Protein AF-A0AAE0T7H3-F1 (afdb_monomer_lite)

InterPro domains:
  IPR001387 Cro/C1-type, helix-turn-helix domain [PF01381] (12-66)
  IPR001387 Cro/C1-type, helix-turn-helix domain [PS50943] (12-66)
  IPR001387 Cro/C1-type, helix-turn-helix domain [SM00530] (11-66)
  IPR001387 Cro/C1-type, helix-turn-helix domain [cd00093] (9-66)
  IPR002052 DNA methylase, N-6 adenine-specific, conserved site [PS00092] (314-320)
  IPR002052 DNA methylase, N-6 adenine-specific, conserved site [PS00092] (521-527)
  IPR010982 Lambda r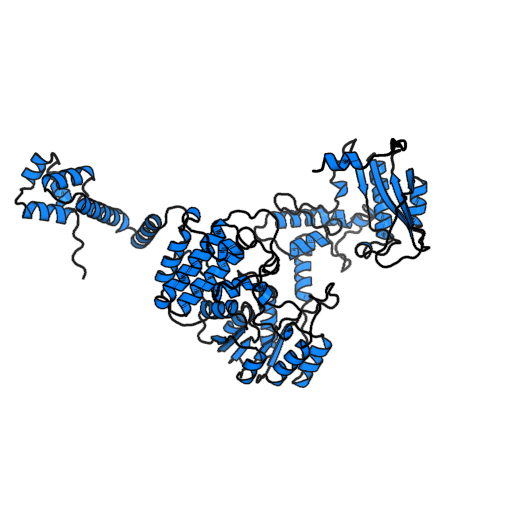epressor-like, DNA-binding domain superfamily [G3DSA:1.10.260.40] (6-82)
  IPR010982 Lambda repressor-like, DNA-binding domain superfamily [SSF47413] (4-67)
  IPR012327 D12 class N6 adenine-specific DNA methyltransferase [PF02086] (119-361)
  IPR012327 D12 class N6 adenine-specific DNA methyltransferase [PF02086] (515-571)
  IPR012327 D12 class N6 adenine-specific DNA methyltransferase [PR00505] (119-135)
  IPR012327 D12 class N6 adenine-specific DNA methyltransferase [PR00505] (144-158)
  IPR012327 D12 class N6 adenine-specific DNA methyltransferase [PR00505] (311-323)
  IPR012327 D12 class N6 adenine-specific DNA methyltransferase [PTHR30481] (514-612)
  IPR023095 Adenine-specific methyltransferase, domain 2 [G3DSA:1.10.1020.10] (429-505)
  IPR029063 S-adenosyl-L-methionine-dependent methyltransferase superfamily [G3DSA:3.40.50.150] (116-270)
  IPR029063 S-adenosyl-L-methionine-dependent methyltransferase superfamily [G3DSA:3.40.50.150] (271-404)
  IPR029063 S-adenosyl-L-methionine-dependent methyltransferase superfamily [G3DSA:3.40.50.150] (506-610)
  IPR029063 S-adenosyl-L-methionine-dependent methyltransferase superfamily [SSF53335] (118-394)
  IPR029063 S-adenosyl-L-methionine-dependent methyltransferase superfamily [SSF53335] (439-610)

Structure (mmCIF, N/CA/C/O backbone):
data_AF-A0AAE0T7H3-F1
#
_entry.id   AF-A0AAE0T7H3-F1
#
loop_
_atom_site.group_PDB
_atom_site.id
_atom_site.type_symbol
_atom_site.label_atom_id
_atom_site.label_alt_id
_atom_site.label_comp_id
_atom_site.label_asym_id
_atom_site.label_entity_id
_atom_site.label_seq_id
_atom_site.pdbx_PDB_ins_code
_atom_site.Cartn_x
_atom_site.Cartn_y
_atom_site.Cartn_z
_atom_site.occupancy
_atom_site.B_iso_or_equiv
_atom_site.auth_seq_id
_atom_site.auth_comp_id
_atom_site.auth_asym_id
_atom_site.auth_atom_id
_atom_site.pdbx_PDB_model_num
ATOM 1 N N . MET A 1 1 ? 9.562 -33.365 -31.651 1.00 30.98 1 MET A N 1
ATOM 2 C CA . MET A 1 1 ? 10.437 -33.402 -32.836 1.00 30.98 1 MET A CA 1
ATOM 3 C C . MET A 1 1 ? 11.765 -32.795 -32.429 1.00 30.98 1 MET A C 1
ATOM 5 O O . MET A 1 1 ? 11.899 -31.583 -32.436 1.00 30.98 1 MET A O 1
ATOM 9 N N . LEU A 1 2 ? 12.673 -33.635 -31.934 1.00 33.69 2 LEU A N 1
ATOM 10 C CA . LEU A 1 2 ? 14.094 -33.318 -31.806 1.00 33.69 2 LEU A CA 1
ATOM 11 C C . LEU A 1 2 ? 14.717 -33.828 -33.103 1.00 33.69 2 LEU A C 1
ATOM 13 O O . LEU A 1 2 ? 15.241 -34.939 -33.139 1.00 33.69 2 LEU A O 1
ATOM 17 N N . ASP A 1 3 ? 14.547 -33.071 -34.184 1.00 32.81 3 ASP A N 1
ATOM 18 C CA . ASP A 1 3 ? 15.438 -33.259 -35.322 1.00 32.81 3 ASP A CA 1
ATOM 19 C C . ASP A 1 3 ? 16.820 -32.846 -34.814 1.00 32.81 3 ASP A C 1
ATOM 21 O O . ASP A 1 3 ? 16.969 -31.793 -34.192 1.00 32.81 3 ASP A O 1
ATOM 25 N N . THR A 1 4 ? 17.782 -33.753 -34.954 1.00 41.72 4 THR A N 1
ATOM 26 C CA . THR A 1 4 ? 19.204 -33.582 -34.633 1.00 41.72 4 THR A CA 1
ATOM 27 C C . THR A 1 4 ? 19.634 -32.123 -34.776 1.00 41.72 4 THR A C 1
ATOM 29 O O . THR A 1 4 ? 19.453 -31.558 -35.848 1.00 41.72 4 THR A O 1
ATOM 32 N N . LEU A 1 5 ? 20.174 -31.505 -33.719 1.00 56.62 5 LEU A N 1
ATOM 33 C CA . LEU A 1 5 ? 20.752 -30.158 -33.787 1.00 56.62 5 LEU A CA 1
ATOM 34 C C . LEU A 1 5 ? 21.932 -30.193 -34.772 1.00 56.62 5 LEU A C 1
ATOM 36 O O . LEU A 1 5 ? 23.046 -30.545 -34.396 1.00 56.62 5 LEU A O 1
ATOM 40 N N . ILE A 1 6 ? 21.656 -29.920 -36.050 1.00 74.56 6 ILE A N 1
ATOM 41 C CA . ILE A 1 6 ? 22.644 -29.883 -37.130 1.00 74.56 6 ILE A CA 1
ATOM 42 C C . ILE A 1 6 ? 23.594 -28.725 -36.822 1.00 74.56 6 ILE A C 1
ATOM 44 O O . ILE A 1 6 ? 23.165 -27.569 -36.802 1.00 74.56 6 ILE A O 1
ATOM 48 N N . SER A 1 7 ? 24.873 -29.025 -36.585 1.00 87.06 7 SER A N 1
ATOM 49 C CA . SER A 1 7 ? 25.883 -27.983 -36.387 1.00 87.06 7 SER A CA 1
ATOM 50 C C . SER A 1 7 ? 26.146 -27.230 -37.695 1.00 87.06 7 SER A C 1
ATOM 52 O O . SER A 1 7 ? 25.883 -27.722 -38.799 1.00 87.06 7 SER A O 1
ATOM 54 N N . ILE A 1 8 ? 26.746 -26.045 -37.616 1.00 91.75 8 ILE A N 1
ATOM 55 C CA . ILE A 1 8 ? 27.266 -25.349 -38.795 1.00 91.75 8 ILE A CA 1
ATOM 56 C C . ILE A 1 8 ? 28.284 -26.217 -39.545 1.00 91.75 8 ILE A C 1
ATOM 58 O O . ILE A 1 8 ? 28.373 -26.139 -40.767 1.00 91.75 8 ILE A O 1
ATOM 62 N N . GLY A 1 9 ? 29.034 -27.065 -38.832 1.00 91.75 9 GLY A N 1
ATOM 63 C CA . GLY A 1 9 ? 29.958 -28.027 -39.428 1.00 91.75 9 GLY A CA 1
ATOM 64 C C . GLY A 1 9 ? 29.235 -29.041 -40.311 1.00 91.75 9 GLY A C 1
ATOM 65 O O . GLY A 1 9 ? 29.606 -29.211 -41.473 1.00 91.75 9 GLY A O 1
ATOM 66 N N . ASP A 1 10 ? 28.166 -29.641 -39.786 1.00 90.88 10 ASP A N 1
ATOM 67 C CA . ASP A 1 10 ? 27.322 -30.592 -40.516 1.00 90.88 10 ASP A CA 1
ATOM 68 C C . ASP A 1 10 ? 26.640 -29.922 -41.713 1.00 90.88 10 ASP A C 1
ATOM 70 O O . ASP A 1 10 ? 26.666 -30.459 -42.819 1.00 90.88 10 ASP A O 1
ATOM 74 N N . THR A 1 11 ? 26.132 -28.700 -41.531 1.00 90.31 11 THR A N 1
ATOM 75 C CA . THR A 1 11 ? 25.505 -27.922 -42.610 1.00 90.31 11 THR A CA 1
ATOM 76 C C . THR A 1 11 ? 26.505 -27.599 -43.722 1.00 90.31 11 THR A C 1
ATOM 78 O O . THR A 1 11 ? 26.206 -27.757 -44.904 1.00 90.31 11 THR A O 1
ATOM 81 N N . LEU A 1 12 ? 27.721 -27.162 -43.378 1.00 93.56 12 LEU A N 1
ATOM 82 C CA . LEU A 1 12 ? 28.765 -26.868 -44.364 1.00 93.56 12 LEU A CA 1
ATOM 83 C C . LEU A 1 12 ? 29.204 -28.129 -45.115 1.00 93.56 12 LEU A C 1
ATOM 85 O O . LEU A 1 12 ? 29.411 -28.069 -46.329 1.00 93.56 12 LEU A O 1
ATOM 89 N N . LYS A 1 13 ? 29.300 -29.262 -44.412 1.00 93.56 13 LYS A N 1
ATOM 90 C CA . LYS A 1 13 ? 29.606 -30.566 -45.002 1.00 93.56 13 LYS A CA 1
ATOM 91 C C . LYS A 1 13 ? 28.516 -31.006 -45.980 1.00 93.56 13 LYS A C 1
ATOM 93 O O . LYS A 1 13 ? 28.828 -31.383 -47.107 1.00 93.56 13 LYS A O 1
ATOM 98 N N . GLU A 1 14 ? 27.251 -30.896 -45.583 1.00 91.94 14 GLU A N 1
ATOM 99 C CA . GLU A 1 14 ? 26.100 -31.237 -46.420 1.00 91.94 14 GLU A CA 1
ATOM 100 C C . GLU A 1 14 ? 26.026 -30.347 -47.667 1.00 91.94 14 GLU A C 1
ATOM 102 O O . GLU A 1 14 ? 25.874 -30.851 -48.782 1.00 91.94 14 GLU A O 1
ATOM 107 N N . ILE A 1 15 ? 26.213 -29.029 -47.518 1.00 92.00 15 ILE A N 1
ATOM 108 C CA . ILE A 1 15 ? 26.261 -28.084 -48.643 1.00 92.00 15 ILE A CA 1
ATOM 109 C C . ILE A 1 15 ? 27.385 -28.462 -49.612 1.00 92.00 15 ILE A C 1
ATOM 111 O O . ILE A 1 15 ? 27.178 -28.454 -50.830 1.00 92.00 15 ILE A O 1
ATOM 115 N N . ARG A 1 16 ? 28.572 -28.788 -49.085 1.00 94.75 16 ARG A N 1
ATOM 116 C CA . ARG A 1 16 ? 29.736 -29.178 -49.883 1.00 94.75 16 ARG A CA 1
ATOM 117 C C . ARG A 1 16 ? 29.452 -30.437 -50.699 1.00 94.75 16 ARG A C 1
ATOM 119 O O . ARG A 1 16 ? 29.693 -30.443 -51.906 1.00 94.75 16 ARG A O 1
ATOM 126 N N . GLU A 1 17 ? 28.942 -31.477 -50.047 1.00 92.50 17 GLU A N 1
ATOM 127 C CA . GLU A 1 17 ? 28.657 -32.780 -50.660 1.00 92.50 17 GLU A CA 1
ATOM 128 C C . GLU A 1 17 ? 27.523 -32.681 -51.682 1.00 92.50 17 GLU A C 1
ATOM 130 O O . GLU A 1 17 ? 27.662 -33.171 -52.801 1.00 92.50 17 GLU A O 1
ATOM 135 N N . THR A 1 18 ? 26.464 -31.935 -51.364 1.00 90.81 18 THR A N 1
ATOM 136 C CA . THR A 1 18 ? 25.336 -31.682 -52.276 1.00 90.81 18 THR A CA 1
ATOM 137 C C . THR A 1 18 ? 25.766 -30.913 -53.524 1.00 90.81 18 THR A C 1
ATOM 139 O O . THR A 1 18 ? 25.253 -31.147 -54.617 1.00 90.81 18 THR A O 1
ATOM 142 N N . LYS A 1 19 ? 26.731 -29.996 -53.393 1.00 90.88 19 LYS A N 1
ATOM 143 C CA . LYS A 1 19 ? 27.290 -29.239 -54.524 1.00 90.88 19 LYS A CA 1
ATOM 144 C C . LYS A 1 19 ? 28.414 -29.979 -55.255 1.00 90.88 19 LYS A C 1
ATOM 146 O O . LYS A 1 19 ? 28.952 -29.433 -56.215 1.00 90.88 19 LYS A O 1
ATOM 151 N N . GLY A 1 20 ? 28.746 -31.201 -54.833 1.00 91.00 20 GLY A N 1
ATOM 152 C CA . GLY A 1 20 ? 29.733 -32.059 -55.487 1.00 91.00 20 GLY A CA 1
ATOM 153 C C . GLY A 1 20 ? 31.183 -31.612 -55.306 1.00 91.00 20 GLY A C 1
ATOM 154 O O . GLY A 1 20 ? 32.036 -32.011 -56.092 1.00 91.00 20 GLY A O 1
ATOM 155 N N . PHE A 1 21 ? 31.481 -30.784 -54.301 1.00 94.25 21 PHE A N 1
ATOM 156 C CA . PHE A 1 21 ? 32.835 -30.287 -54.074 1.00 94.25 21 PHE A CA 1
ATOM 157 C C . PHE A 1 21 ? 33.656 -31.234 -53.192 1.00 94.25 21 PHE A C 1
ATOM 159 O O . PHE A 1 21 ? 33.211 -31.700 -52.134 1.00 94.25 21 PHE A O 1
ATOM 166 N N . HIS A 1 22 ? 34.916 -31.452 -53.568 1.00 93.25 22 HIS A N 1
ATOM 167 C CA . HIS A 1 22 ? 35.881 -32.096 -52.680 1.00 93.25 22 HIS A CA 1
ATOM 168 C C . HIS A 1 22 ? 36.400 -31.101 -51.632 1.00 93.25 22 HIS A C 1
ATOM 170 O O . HIS A 1 22 ? 36.591 -29.919 -51.911 1.00 93.25 22 HIS A O 1
ATOM 176 N N . LEU A 1 23 ? 36.685 -31.576 -50.415 1.00 92.31 23 LEU A N 1
ATOM 177 C CA . LEU A 1 23 ? 37.174 -30.718 -49.325 1.00 92.31 23 LEU A CA 1
ATOM 178 C C . LEU A 1 23 ? 38.492 -30.004 -49.682 1.00 92.31 23 LEU A C 1
ATOM 180 O O . LEU A 1 23 ? 38.706 -28.855 -49.300 1.00 92.31 23 LEU A O 1
ATOM 184 N N . GLN A 1 24 ? 39.356 -30.666 -50.456 1.00 92.56 24 GLN A N 1
ATOM 185 C CA . GLN A 1 24 ? 40.605 -30.087 -50.954 1.00 92.56 24 GLN A CA 1
ATOM 186 C C . GLN A 1 24 ? 40.372 -28.979 -51.989 1.00 92.56 24 GLN A C 1
ATOM 188 O O . GLN A 1 24 ? 41.006 -27.931 -51.911 1.00 92.56 24 GLN A O 1
ATOM 193 N N . GLU A 1 25 ? 39.394 -29.156 -52.877 1.00 90.94 25 GLU A N 1
ATOM 194 C CA . GLU A 1 25 ? 39.000 -28.131 -53.848 1.00 90.94 25 GLU A CA 1
ATOM 195 C C . GLU A 1 25 ? 38.468 -26.872 -53.147 1.00 90.94 25 GLU A C 1
ATOM 197 O O . GLU A 1 25 ? 38.788 -25.746 -53.532 1.00 90.94 25 GLU A O 1
ATOM 202 N N . VAL A 1 26 ? 37.692 -27.055 -52.075 1.00 93.38 26 VAL A N 1
ATOM 203 C CA . VAL A 1 26 ? 37.193 -25.942 -51.258 1.00 93.38 26 VAL A CA 1
ATOM 204 C C . VAL A 1 26 ? 38.357 -25.223 -50.581 1.00 93.38 26 VAL A C 1
ATOM 206 O O . VAL A 1 26 ? 38.387 -23.996 -50.591 1.00 93.38 26 VAL A O 1
ATOM 209 N N . ALA A 1 27 ? 39.330 -25.953 -50.025 1.00 93.88 27 ALA A N 1
ATOM 210 C CA . ALA A 1 27 ? 40.503 -25.369 -49.372 1.00 93.88 27 ALA A CA 1
ATOM 211 C C . ALA A 1 27 ? 41.328 -24.486 -50.322 1.00 93.88 27 ALA A C 1
ATOM 213 O O . ALA A 1 27 ? 41.706 -23.367 -49.968 1.00 93.88 27 ALA A O 1
ATOM 214 N N . GLU A 1 28 ? 41.562 -24.966 -51.544 1.00 91.31 28 GLU A N 1
ATOM 215 C CA . GLU A 1 28 ? 42.320 -24.250 -52.573 1.00 91.31 28 GLU A CA 1
ATOM 216 C C . GLU A 1 28 ? 41.585 -22.988 -53.041 1.00 91.31 28 GLU A C 1
ATOM 218 O O . GLU A 1 28 ? 42.177 -21.910 -53.099 1.00 91.31 28 GLU A O 1
ATOM 223 N N . LYS A 1 29 ? 40.278 -23.093 -53.315 1.00 91.56 29 LYS A N 1
ATOM 224 C CA . LYS A 1 29 ? 39.481 -21.979 -53.856 1.00 91.56 29 LYS A CA 1
ATOM 225 C C . LYS A 1 29 ? 39.090 -20.933 -52.813 1.00 91.56 29 LYS A C 1
ATOM 227 O O . LYS A 1 29 ? 38.907 -19.771 -53.163 1.00 91.56 29 LYS A O 1
ATOM 232 N N . THR A 1 30 ? 38.953 -21.320 -51.545 1.00 91.75 30 THR A N 1
ATOM 233 C CA . THR A 1 30 ? 38.596 -20.397 -50.452 1.00 91.75 30 THR A CA 1
ATOM 234 C C . THR A 1 30 ? 39.808 -19.844 -49.713 1.00 91.75 30 THR A C 1
ATOM 236 O O . THR A 1 30 ? 39.654 -18.951 -48.884 1.00 91.75 30 THR A O 1
ATOM 239 N N . THR A 1 31 ? 41.015 -20.354 -49.988 1.00 89.62 31 THR A N 1
ATOM 240 C CA . THR A 1 31 ? 42.256 -20.074 -49.238 1.00 89.62 31 THR A CA 1
ATOM 241 C C . THR A 1 31 ? 42.187 -20.438 -47.746 1.00 89.62 31 THR A C 1
ATOM 243 O O . THR A 1 31 ? 43.070 -20.086 -46.963 1.00 89.62 31 THR A O 1
ATOM 246 N N . ILE A 1 32 ? 41.156 -21.182 -47.327 1.00 91.94 32 ILE A N 1
ATOM 247 C CA . ILE A 1 32 ? 41.032 -21.702 -45.966 1.00 91.94 32 ILE A CA 1
ATOM 248 C C . ILE A 1 32 ? 41.832 -23.001 -45.881 1.00 91.94 32 ILE A C 1
ATOM 250 O O . ILE A 1 32 ? 41.636 -23.925 -46.663 1.00 91.94 32 ILE A O 1
ATOM 254 N N . ASN A 1 33 ? 42.723 -23.099 -44.893 1.00 93.56 33 ASN A N 1
ATOM 255 C CA . ASN A 1 33 ? 43.542 -24.291 -44.688 1.00 93.56 33 ASN A CA 1
ATOM 256 C C . ASN A 1 33 ? 42.688 -25.577 -44.593 1.00 93.56 33 ASN A C 1
ATOM 258 O O . ASN A 1 33 ? 41.736 -25.634 -43.811 1.00 93.56 33 ASN A O 1
ATOM 262 N N . TYR A 1 34 ? 43.084 -26.625 -45.326 1.00 93.25 34 TYR A N 1
ATOM 263 C CA . TYR A 1 34 ? 42.387 -27.918 -45.383 1.00 93.25 34 TYR A CA 1
ATOM 264 C C . TYR A 1 34 ? 42.112 -28.522 -43.999 1.00 93.25 34 TYR A C 1
ATOM 266 O O . TYR A 1 34 ? 40.987 -28.914 -43.693 1.00 93.25 34 TYR A O 1
ATOM 274 N N . THR A 1 35 ? 43.117 -28.539 -43.119 1.00 93.00 35 THR A N 1
ATOM 275 C CA . THR A 1 35 ? 42.978 -29.052 -41.749 1.00 93.00 35 THR A CA 1
ATOM 276 C C . THR A 1 35 ? 41.967 -28.231 -40.952 1.00 93.00 35 THR A C 1
ATOM 278 O O . THR A 1 35 ? 41.244 -28.779 -40.122 1.00 93.00 35 THR A O 1
ATOM 281 N N . SER A 1 36 ? 41.883 -26.922 -41.207 1.00 91.31 36 SER A N 1
ATOM 282 C CA . SER A 1 36 ? 40.860 -26.070 -40.600 1.00 91.31 36 SER A CA 1
ATOM 283 C C . SER A 1 36 ? 39.464 -26.428 -41.104 1.00 91.31 36 SER A C 1
ATOM 285 O O . SER A 1 36 ? 38.580 -26.585 -40.271 1.00 91.31 36 SER A O 1
ATOM 287 N N . LEU A 1 37 ? 39.267 -26.594 -42.418 1.00 93.50 37 LEU A N 1
ATOM 288 C CA . LEU A 1 37 ? 37.970 -26.982 -42.995 1.00 93.50 37 LEU A CA 1
ATOM 289 C C . LEU A 1 37 ? 37.509 -28.352 -42.495 1.00 93.50 37 LEU A C 1
ATOM 291 O O . LEU A 1 37 ? 36.371 -28.496 -42.069 1.00 93.50 37 LEU A O 1
ATOM 295 N N . SER A 1 38 ? 38.415 -29.329 -42.441 1.00 94.44 38 SER A N 1
ATOM 296 C CA . SER A 1 38 ? 38.122 -30.655 -41.888 1.00 94.44 38 SER A CA 1
ATOM 297 C C . SER A 1 38 ? 37.704 -30.586 -40.416 1.00 94.44 38 SER A C 1
ATOM 299 O O . SER A 1 38 ? 36.722 -31.207 -40.015 1.00 94.44 38 SER A O 1
ATOM 301 N N . ARG A 1 39 ? 38.411 -29.806 -39.588 1.00 93.31 39 ARG A N 1
ATOM 302 C CA . ARG A 1 39 ? 38.034 -29.621 -38.176 1.00 93.31 39 ARG A CA 1
ATOM 303 C C . ARG A 1 39 ? 36.708 -28.875 -38.010 1.00 93.31 39 ARG A C 1
ATOM 305 O O . ARG A 1 39 ? 36.010 -29.153 -37.042 1.00 93.31 39 ARG A O 1
ATOM 312 N N . ILE A 1 40 ? 36.373 -27.976 -38.937 1.00 93.75 40 ILE A N 1
ATOM 313 C CA . ILE A 1 40 ? 35.076 -27.290 -38.980 1.00 93.75 40 ILE A CA 1
ATOM 314 C C . ILE A 1 40 ? 33.950 -28.275 -39.304 1.00 93.75 40 ILE A C 1
ATOM 316 O O . ILE A 1 40 ? 33.019 -28.399 -38.519 1.00 93.75 40 ILE A O 1
ATOM 320 N N . GLU A 1 41 ? 34.063 -29.037 -40.394 1.00 93.44 41 GLU A N 1
ATOM 321 C CA . GLU A 1 41 ? 33.027 -29.999 -40.810 1.00 93.44 41 GLU A CA 1
ATOM 322 C C . GLU A 1 41 ? 32.859 -31.184 -39.849 1.00 93.44 41 GLU A C 1
ATOM 324 O O . GLU A 1 41 ? 31.839 -31.859 -39.870 1.00 93.44 41 GLU A O 1
ATOM 329 N N . THR A 1 42 ? 33.858 -31.457 -39.006 1.00 89.56 42 THR A N 1
ATOM 330 C CA . THR A 1 42 ? 33.791 -32.502 -37.968 1.00 89.56 42 THR A CA 1
ATOM 331 C C . THR A 1 42 ? 33.349 -31.976 -36.600 1.00 89.56 42 THR A C 1
ATOM 333 O O . THR A 1 42 ? 33.426 -32.716 -35.621 1.00 89.56 42 THR A O 1
ATOM 336 N N . GLY A 1 43 ? 32.975 -30.695 -36.489 1.00 85.81 43 GLY A N 1
ATOM 337 C CA . GLY A 1 43 ? 32.555 -30.070 -35.228 1.00 85.81 43 GLY A CA 1
ATOM 338 C C . GLY A 1 43 ? 33.676 -29.875 -34.196 1.00 85.81 43 GLY A C 1
ATOM 339 O O . GLY A 1 43 ? 33.450 -29.326 -33.124 1.00 85.81 43 GLY A O 1
ATOM 340 N N . LYS A 1 44 ? 34.921 -30.264 -34.510 1.00 88.25 44 LYS A N 1
ATOM 341 C CA . LYS A 1 44 ? 36.091 -30.105 -33.624 1.00 88.25 44 LYS A CA 1
ATOM 342 C C . LYS A 1 44 ? 36.552 -28.653 -33.481 1.00 88.25 44 LYS A C 1
ATOM 344 O O . LYS A 1 44 ? 37.422 -28.368 -32.658 1.00 88.25 44 LYS A O 1
ATOM 349 N N . ARG A 1 45 ? 36.067 -27.750 -34.336 1.00 89.44 45 ARG A N 1
ATOM 350 C CA . ARG A 1 45 ? 36.408 -26.325 -34.328 1.00 89.44 45 ARG A CA 1
ATOM 351 C C . ARG A 1 45 ? 35.276 -25.501 -34.933 1.00 89.44 45 ARG A C 1
ATOM 353 O O . ARG A 1 45 ? 34.848 -25.786 -36.040 1.00 89.44 45 ARG A O 1
ATOM 360 N N . LEU A 1 46 ? 34.899 -24.400 -34.289 1.00 91.94 46 LEU A N 1
ATOM 361 C CA . LEU A 1 46 ? 33.976 -23.434 -34.888 1.00 91.94 46 LEU A CA 1
ATOM 362 C C . LEU A 1 46 ? 34.663 -22.586 -35.978 1.00 91.94 46 LEU A C 1
ATOM 364 O O . LEU A 1 46 ? 35.805 -22.145 -35.781 1.00 91.94 46 LEU A O 1
ATOM 368 N N . PRO A 1 47 ? 33.996 -22.313 -37.116 1.00 93.88 47 PRO A N 1
ATOM 369 C CA . PRO A 1 47 ? 34.535 -21.416 -38.128 1.00 93.88 47 PRO A CA 1
ATOM 370 C C . PRO A 1 47 ? 34.530 -19.962 -37.635 1.00 93.88 47 PRO A C 1
ATOM 372 O O . PRO A 1 47 ? 33.689 -19.539 -36.841 1.00 93.88 47 PRO A O 1
ATOM 375 N N . THR A 1 48 ? 35.471 -19.149 -38.113 1.00 93.94 48 THR A N 1
ATOM 376 C CA . THR A 1 48 ? 35.435 -17.699 -37.870 1.00 93.94 48 THR A CA 1
ATOM 377 C C . THR A 1 48 ? 34.390 -17.028 -38.766 1.00 93.94 48 THR A C 1
ATOM 379 O O . THR A 1 48 ? 34.040 -17.548 -39.825 1.00 93.94 48 THR A O 1
ATOM 382 N N . LYS A 1 49 ? 33.903 -15.836 -38.385 1.00 93.75 49 LYS A N 1
ATOM 383 C CA . LYS A 1 49 ? 32.946 -15.083 -39.218 1.00 93.75 49 LYS A CA 1
ATOM 384 C C . LYS A 1 49 ? 33.478 -14.847 -40.649 1.00 93.75 49 LYS A C 1
ATOM 386 O O . LYS A 1 49 ? 32.733 -15.140 -41.578 1.00 93.75 49 LYS A O 1
ATOM 391 N N . PRO A 1 50 ? 34.752 -14.451 -40.862 1.00 95.50 50 PRO A N 1
ATOM 392 C CA . PRO A 1 50 ? 35.317 -14.363 -42.211 1.00 95.50 50 PRO A CA 1
ATOM 393 C C . PRO A 1 50 ? 35.318 -15.695 -42.973 1.00 95.50 50 PRO A C 1
ATOM 395 O O . PRO A 1 50 ? 35.008 -15.716 -44.159 1.00 95.50 50 PRO A O 1
ATOM 398 N N . GLN A 1 51 ? 35.615 -16.820 -42.308 1.00 95.25 51 GLN A N 1
ATOM 399 C CA . GLN A 1 51 ? 35.562 -18.143 -42.946 1.00 95.25 51 GLN A CA 1
ATOM 400 C C . GLN A 1 51 ? 34.141 -18.492 -43.400 1.00 95.25 51 GLN A C 1
ATOM 402 O O . GLN A 1 51 ? 33.967 -18.976 -44.515 1.00 95.25 51 GLN A O 1
ATOM 407 N N . VAL A 1 52 ? 33.125 -18.194 -42.583 1.00 95.44 52 VAL A N 1
ATOM 408 C CA . VAL A 1 52 ? 31.716 -18.390 -42.957 1.00 95.44 52 VAL A CA 1
ATOM 409 C C . VAL A 1 52 ? 31.331 -17.534 -44.163 1.00 95.44 52 VAL A C 1
ATOM 411 O O . VAL A 1 52 ? 30.678 -18.039 -45.067 1.00 95.44 52 VAL A O 1
ATOM 414 N N . GLN A 1 53 ? 31.773 -16.278 -44.225 1.00 94.75 53 GLN A N 1
ATOM 415 C CA . GLN A 1 53 ? 31.495 -15.383 -45.357 1.00 94.75 53 GLN A CA 1
ATOM 416 C C . GLN A 1 53 ? 32.118 -15.885 -46.663 1.00 94.75 53 GLN A C 1
ATOM 418 O O . GLN A 1 53 ? 31.460 -15.917 -47.704 1.00 94.75 53 GLN A O 1
ATOM 423 N N . ILE A 1 54 ? 33.375 -16.334 -46.600 1.00 96.12 54 ILE A N 1
ATOM 424 C CA . ILE A 1 54 ? 34.071 -16.910 -47.754 1.00 96.12 54 ILE A CA 1
ATOM 425 C C . ILE A 1 54 ? 33.357 -18.184 -48.224 1.00 96.12 54 ILE A C 1
ATOM 427 O O . ILE A 1 54 ? 33.110 -18.339 -49.419 1.00 96.12 54 ILE A O 1
ATOM 431 N N . LEU A 1 55 ? 32.987 -19.075 -47.300 1.00 95.50 55 LEU A N 1
ATOM 432 C CA . LEU A 1 55 ? 32.283 -20.318 -47.624 1.00 95.50 55 LEU A CA 1
ATOM 433 C C . LEU A 1 55 ? 30.871 -20.057 -48.163 1.00 95.50 55 LEU A C 1
ATOM 435 O O . LEU A 1 55 ? 30.471 -20.695 -49.132 1.00 95.50 55 LEU A O 1
ATOM 439 N N . ALA A 1 56 ? 30.138 -19.089 -47.608 1.00 95.56 56 ALA A N 1
ATOM 440 C CA . ALA A 1 56 ? 28.822 -18.683 -48.099 1.00 95.56 56 ALA A CA 1
ATOM 441 C C . ALA A 1 56 ? 28.894 -18.187 -49.550 1.00 95.56 56 ALA A C 1
ATOM 443 O O . ALA A 1 56 ? 28.113 -18.625 -50.397 1.00 95.56 56 ALA A O 1
ATOM 444 N N . SER A 1 57 ? 29.878 -17.333 -49.851 1.00 95.19 57 SER A N 1
ATOM 445 C CA . SER A 1 57 ? 30.138 -16.833 -51.204 1.00 95.19 57 SER A CA 1
ATOM 446 C C . SER A 1 57 ? 30.527 -17.964 -52.161 1.00 95.19 57 SER A C 1
ATOM 448 O O . SER A 1 57 ? 29.918 -18.118 -53.221 1.00 95.19 57 SER A O 1
ATOM 450 N N . PHE A 1 58 ? 31.473 -18.818 -51.754 1.00 95.75 58 PHE A N 1
ATOM 451 C CA . PHE A 1 58 ? 31.934 -19.960 -52.545 1.00 95.75 58 PHE A CA 1
ATOM 452 C C . PHE A 1 58 ? 30.797 -20.929 -52.880 1.00 95.75 58 PHE A C 1
ATOM 454 O O . PHE A 1 58 ? 30.590 -21.289 -54.040 1.00 95.75 58 PHE A O 1
ATOM 461 N N . TYR A 1 59 ? 30.010 -21.307 -51.874 1.00 95.00 59 TYR A N 1
ATOM 462 C CA . TYR A 1 59 ? 28.887 -22.212 -52.055 1.00 95.00 59 TYR A CA 1
ATOM 463 C C . TYR A 1 59 ? 27.660 -21.534 -52.667 1.00 95.00 59 TYR A C 1
ATOM 465 O O . TYR A 1 59 ? 26.722 -22.240 -53.023 1.00 95.00 59 TYR A O 1
ATOM 473 N N . LYS A 1 60 ? 27.623 -20.206 -52.834 1.00 93.06 60 LYS A N 1
ATOM 474 C CA . LYS A 1 60 ? 26.402 -19.463 -53.201 1.00 93.06 60 LYS A CA 1
ATOM 475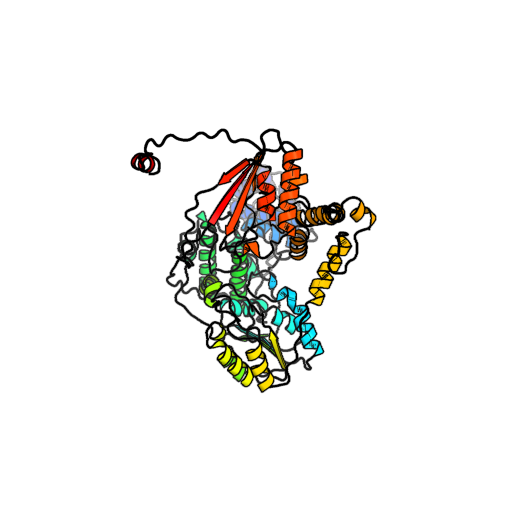 C C . LYS A 1 60 ? 25.232 -19.831 -52.279 1.00 93.06 60 LYS A C 1
ATOM 477 O O . LYS A 1 60 ? 24.155 -20.207 -52.741 1.00 93.06 60 LYS A O 1
ATOM 482 N N . TYR A 1 61 ? 25.491 -19.805 -50.977 1.00 92.88 61 TYR A N 1
ATOM 483 C CA . TYR A 1 61 ? 24.520 -20.081 -49.923 1.00 92.88 61 TYR A CA 1
ATOM 484 C C . TYR A 1 61 ? 24.277 -18.813 -49.096 1.00 92.88 61 TYR A C 1
ATOM 486 O O . TYR A 1 61 ? 25.083 -17.884 -49.125 1.00 92.88 61 TYR A O 1
ATOM 494 N N . SER A 1 62 ? 23.161 -18.755 -48.369 1.00 91.81 62 SER A N 1
ATOM 495 C CA . SER A 1 62 ? 22.822 -17.589 -47.552 1.00 91.81 62 SER A CA 1
ATOM 496 C C . SER A 1 62 ? 23.859 -17.369 -46.445 1.00 91.81 62 SER A C 1
ATOM 498 O O . SER A 1 62 ? 23.945 -18.151 -45.496 1.00 91.81 62 SER A O 1
ATOM 500 N N . GLU A 1 63 ? 24.622 -16.273 -46.542 1.00 92.06 63 GLU A N 1
ATOM 501 C CA . GLU A 1 63 ? 25.515 -15.814 -45.469 1.00 92.06 63 GLU A CA 1
ATOM 502 C C . GLU A 1 63 ? 24.727 -15.612 -44.170 1.00 92.06 63 GLU A C 1
ATOM 504 O O . GLU A 1 63 ? 25.193 -15.990 -43.099 1.00 92.06 63 GLU A O 1
ATOM 509 N N . GLN A 1 64 ? 23.508 -15.074 -44.265 1.00 89.31 64 GLN A N 1
ATOM 510 C CA . GLN A 1 64 ? 22.653 -14.825 -43.110 1.00 89.31 64 GLN A CA 1
ATOM 511 C C . GLN A 1 64 ? 22.309 -16.120 -42.361 1.00 89.31 64 GLN A C 1
ATOM 513 O O . GLN A 1 64 ? 22.377 -16.139 -41.134 1.00 89.31 64 GLN A O 1
ATOM 518 N N . GLU A 1 65 ? 21.977 -17.200 -43.074 1.00 86.88 65 GLU A N 1
ATOM 519 C CA . GLU A 1 65 ? 21.639 -18.483 -42.442 1.00 86.88 65 GLU A CA 1
ATOM 520 C C . GLU A 1 65 ? 22.865 -19.152 -41.811 1.00 86.88 65 GLU A C 1
ATOM 522 O O . GLU A 1 65 ? 22.797 -19.598 -40.666 1.00 86.88 65 GLU A O 1
ATOM 527 N N . LEU A 1 66 ? 24.021 -19.132 -42.483 1.00 89.94 66 LEU A N 1
ATOM 528 C CA . LEU A 1 66 ? 25.254 -19.672 -41.897 1.00 89.94 66 LEU A CA 1
ATOM 529 C C . LEU A 1 66 ? 25.745 -18.835 -40.709 1.00 89.94 66 LEU A C 1
ATOM 531 O O . LEU A 1 66 ? 26.291 -19.380 -39.755 1.00 89.94 66 LEU A O 1
ATOM 535 N N . ILE A 1 67 ? 25.531 -17.516 -40.713 1.00 91.06 67 ILE A N 1
ATOM 536 C CA . ILE A 1 67 ? 25.826 -16.672 -39.549 1.00 91.06 67 ILE A CA 1
ATOM 537 C C . ILE A 1 67 ? 24.897 -17.010 -38.377 1.00 91.06 67 ILE A C 1
ATOM 539 O O . ILE A 1 67 ? 25.381 -17.071 -37.248 1.00 91.06 67 ILE A O 1
ATOM 543 N N . LYS A 1 68 ? 23.598 -17.251 -38.611 1.00 84.50 68 LYS A N 1
ATOM 544 C CA . LYS A 1 68 ? 22.670 -17.679 -37.548 1.00 84.50 68 LYS A CA 1
ATOM 545 C C . LYS A 1 68 ? 23.125 -18.992 -36.914 1.00 84.50 68 LYS A C 1
ATOM 547 O O . LYS A 1 68 ? 23.218 -19.061 -35.692 1.00 84.50 68 LYS A O 1
ATOM 552 N N . GLN A 1 69 ? 23.481 -19.985 -37.730 1.00 86.56 69 GLN A N 1
ATOM 553 C CA . GLN A 1 69 ? 24.020 -21.254 -37.236 1.00 86.56 69 GLN A CA 1
ATOM 554 C C . GLN A 1 69 ? 25.350 -21.071 -36.496 1.00 86.56 69 GLN A C 1
ATOM 556 O O . GLN A 1 69 ? 25.525 -21.626 -35.420 1.00 86.56 69 GLN A O 1
ATOM 561 N N . LEU A 1 70 ? 26.261 -20.225 -36.998 1.00 92.31 70 LEU A N 1
ATOM 562 C CA . LEU A 1 70 ? 27.523 -19.932 -36.308 1.00 92.31 70 LEU A CA 1
ATOM 563 C C . LEU A 1 70 ? 27.276 -19.337 -34.918 1.00 92.31 70 LEU A C 1
ATOM 565 O O . LEU A 1 70 ? 27.982 -19.671 -33.972 1.00 92.31 70 LEU A O 1
ATOM 569 N N . ILE A 1 71 ? 26.331 -18.402 -34.807 1.00 88.69 71 ILE A N 1
ATOM 570 C CA . ILE A 1 71 ? 25.988 -17.766 -33.532 1.00 88.69 71 ILE A CA 1
ATOM 571 C C . ILE A 1 71 ? 25.362 -18.797 -32.588 1.00 88.69 71 ILE A C 1
ATOM 573 O O . ILE A 1 71 ? 25.767 -18.853 -31.432 1.00 88.69 71 ILE A O 1
ATOM 577 N N . SER A 1 72 ? 24.443 -19.629 -33.087 1.00 87.31 72 SER A N 1
ATOM 578 C CA . SER A 1 72 ? 23.831 -20.723 -32.323 1.00 87.31 72 SER A CA 1
ATOM 579 C C . SER A 1 72 ? 24.889 -21.670 -31.752 1.00 87.31 72 SER A C 1
ATOM 581 O O . SER A 1 72 ? 24.963 -21.860 -30.540 1.00 87.31 72 SER A O 1
ATOM 583 N N . ASP A 1 73 ? 25.778 -22.183 -32.600 1.00 89.38 73 ASP A N 1
ATOM 584 C CA . ASP A 1 73 ? 26.817 -23.125 -32.186 1.00 89.38 73 ASP A CA 1
ATOM 585 C C . ASP A 1 73 ? 27.854 -22.487 -31.263 1.00 89.38 73 ASP A C 1
ATOM 587 O O . ASP A 1 73 ? 28.362 -23.153 -30.368 1.00 89.38 73 ASP A O 1
ATOM 591 N N . LYS A 1 74 ? 28.159 -21.192 -31.435 1.00 90.56 74 LYS A N 1
ATOM 592 C CA . LYS A 1 74 ? 29.002 -20.444 -30.491 1.00 90.56 74 LYS A CA 1
ATOM 593 C C . LYS A 1 74 ? 28.371 -20.366 -29.112 1.00 90.56 74 LYS A C 1
ATOM 595 O O . LYS A 1 74 ? 29.064 -20.584 -28.131 1.00 90.56 74 LYS A O 1
ATOM 600 N N . ILE A 1 75 ? 27.083 -20.047 -29.038 1.00 88.25 75 ILE A N 1
ATOM 601 C CA . ILE A 1 75 ? 26.371 -19.971 -27.763 1.00 88.25 75 ILE A CA 1
ATOM 602 C C . ILE A 1 75 ? 26.393 -21.340 -27.084 1.00 88.25 75 ILE A C 1
ATOM 604 O O . ILE A 1 75 ? 26.806 -21.424 -25.934 1.00 88.25 75 ILE A O 1
ATOM 608 N N . ILE A 1 76 ? 26.033 -22.406 -27.809 1.00 86.38 76 ILE A N 1
ATOM 609 C CA . ILE A 1 76 ? 26.070 -23.781 -27.291 1.00 86.38 76 ILE A CA 1
ATOM 610 C C . ILE A 1 76 ? 27.484 -24.139 -26.824 1.00 86.38 76 ILE A C 1
ATOM 612 O O . ILE A 1 76 ? 27.649 -24.622 -25.711 1.00 86.38 76 ILE A O 1
ATOM 616 N N . TYR A 1 77 ? 28.510 -23.856 -27.628 1.00 85.81 77 TYR A N 1
ATOM 617 C CA . TYR A 1 77 ? 29.902 -24.156 -27.291 1.00 85.81 77 TYR A CA 1
ATOM 618 C C . TYR A 1 77 ? 30.355 -23.511 -25.974 1.00 85.81 77 TYR A C 1
ATOM 620 O O . TYR A 1 77 ? 31.067 -24.160 -25.212 1.00 85.81 77 TYR A O 1
ATOM 628 N N . GLU A 1 78 ? 29.930 -22.273 -25.705 1.00 85.19 78 GLU A N 1
ATOM 629 C CA . GLU A 1 78 ? 30.287 -21.534 -24.486 1.00 85.19 78 GLU A CA 1
ATOM 630 C C . GLU A 1 78 ? 29.492 -21.985 -23.253 1.00 85.19 78 GLU A C 1
ATOM 632 O O . GLU A 1 78 ? 30.031 -21.956 -22.153 1.00 85.19 78 GLU A O 1
ATOM 637 N N . VAL A 1 79 ? 28.225 -22.395 -23.401 1.00 86.81 79 VAL A N 1
ATOM 638 C CA . VAL A 1 79 ? 27.342 -22.633 -22.238 1.00 86.81 79 VAL A CA 1
ATOM 639 C C . VAL A 1 79 ? 27.033 -24.105 -21.958 1.00 86.81 79 VAL A C 1
ATOM 641 O O . VAL A 1 79 ? 26.650 -24.433 -20.845 1.00 86.81 79 VAL A O 1
ATOM 644 N N . GLN A 1 80 ? 27.191 -25.023 -22.918 1.00 84.44 80 GLN A N 1
ATOM 645 C CA . GLN A 1 80 ? 26.688 -26.406 -22.795 1.00 84.44 80 GLN A CA 1
ATOM 646 C C . GLN A 1 80 ? 27.302 -27.231 -21.650 1.00 84.44 80 GLN A C 1
ATOM 648 O O . GLN A 1 80 ? 26.683 -28.196 -21.213 1.00 84.44 80 GLN A O 1
ATOM 653 N N . ASN A 1 81 ? 28.518 -26.891 -21.205 1.00 85.75 81 ASN A N 1
ATOM 654 C CA . ASN A 1 81 ? 29.260 -27.636 -20.179 1.00 85.75 81 ASN A CA 1
ATOM 655 C C . ASN A 1 81 ? 29.352 -26.882 -18.840 1.00 85.75 81 ASN A C 1
ATOM 657 O O . ASN A 1 81 ? 30.080 -27.320 -17.954 1.00 85.75 81 ASN A O 1
ATOM 661 N N . GLU A 1 82 ? 28.663 -25.749 -18.709 1.00 86.62 82 GLU A N 1
ATOM 662 C CA . GLU A 1 82 ? 28.636 -24.947 -17.484 1.00 86.62 82 GLU A CA 1
ATOM 663 C C . GLU A 1 82 ? 27.483 -25.401 -16.575 1.00 86.62 82 GLU A C 1
ATOM 665 O O . GLU A 1 82 ? 26.382 -25.664 -17.064 1.00 86.62 82 GLU A O 1
ATOM 670 N N . ASP A 1 83 ? 27.702 -25.426 -15.253 1.00 83.94 83 ASP A N 1
ATOM 671 C CA . ASP A 1 83 ? 26.713 -25.892 -14.256 1.00 83.94 83 ASP A CA 1
ATOM 672 C C . ASP A 1 83 ? 25.362 -25.154 -14.345 1.00 83.94 83 ASP A C 1
ATOM 674 O O . ASP A 1 83 ? 24.316 -25.733 -14.066 1.00 83.94 83 ASP A O 1
ATOM 678 N N . PHE A 1 84 ? 25.388 -23.884 -14.766 1.00 76.94 84 PHE A N 1
ATOM 679 C CA . PHE A 1 84 ? 24.216 -23.017 -14.956 1.00 76.94 84 PHE A CA 1
ATOM 680 C C . PHE A 1 84 ? 24.096 -22.523 -16.405 1.00 76.94 84 PHE A C 1
ATOM 682 O O . PHE A 1 84 ? 23.664 -21.397 -16.667 1.00 76.94 84 PHE A O 1
ATOM 689 N N . GLY A 1 85 ? 24.572 -23.317 -17.367 1.00 82.00 85 GLY A N 1
ATOM 690 C CA . GLY A 1 85 ? 24.681 -22.913 -18.767 1.00 82.00 85 GLY A CA 1
ATOM 691 C C . GLY A 1 85 ? 23.352 -22.519 -19.413 1.00 82.00 85 GLY A C 1
ATOM 692 O O . GLY A 1 85 ? 23.269 -21.507 -20.116 1.00 82.00 85 GLY A O 1
ATOM 693 N N . LEU A 1 86 ? 22.289 -23.285 -19.150 1.00 75.12 86 LEU A N 1
ATOM 694 C CA . LEU A 1 86 ? 20.958 -23.022 -19.698 1.00 75.12 86 LEU A CA 1
ATOM 695 C C . LEU A 1 86 ? 20.326 -21.777 -19.062 1.00 75.12 86 LEU A C 1
ATOM 697 O O . LEU A 1 86 ? 19.792 -20.926 -19.772 1.00 75.12 86 LEU A O 1
ATOM 701 N N . GLU A 1 87 ? 20.423 -21.639 -17.742 1.00 71.25 87 GLU A N 1
ATOM 702 C CA . GLU A 1 87 ? 19.949 -20.481 -16.986 1.00 71.25 87 GLU A CA 1
ATOM 703 C C . GLU A 1 87 ? 20.683 -19.206 -17.424 1.00 71.25 87 GLU A C 1
ATOM 705 O O . GLU A 1 87 ? 20.059 -18.175 -17.686 1.00 71.25 87 GLU A O 1
ATOM 710 N N . GLY A 1 88 ? 22.006 -19.286 -17.591 1.00 72.56 88 GLY A N 1
ATOM 711 C CA . GLY A 1 88 ? 22.839 -18.206 -18.110 1.00 72.56 88 GLY A CA 1
ATOM 712 C C . GLY A 1 88 ? 22.481 -17.810 -19.545 1.00 72.56 88 GLY A C 1
ATOM 713 O O . GLY A 1 88 ? 22.457 -16.618 -19.863 1.00 72.56 88 GLY A O 1
ATOM 714 N N . PHE A 1 89 ? 22.143 -18.779 -20.404 1.00 81.25 89 PHE A N 1
ATOM 715 C CA . PHE A 1 89 ? 21.659 -18.509 -21.759 1.00 81.25 89 PHE A CA 1
ATOM 716 C C . PHE A 1 89 ? 20.294 -17.816 -21.760 1.00 81.25 89 PHE A C 1
ATOM 718 O O . PHE A 1 89 ? 20.140 -16.802 -22.439 1.00 81.25 89 PHE A O 1
ATOM 725 N N . ILE A 1 90 ? 19.333 -18.303 -20.970 1.00 70.31 90 ILE A N 1
ATOM 726 C CA . ILE A 1 90 ? 18.014 -17.668 -20.814 1.00 70.31 90 ILE A CA 1
ATOM 727 C C . ILE A 1 90 ? 18.186 -16.220 -20.335 1.00 70.31 90 ILE A C 1
ATOM 729 O O . ILE A 1 90 ? 17.579 -15.297 -20.882 1.00 70.31 90 ILE A O 1
ATOM 733 N N . LEU A 1 91 ? 19.082 -15.993 -19.373 1.00 66.00 91 LEU A N 1
ATOM 734 C CA . LEU A 1 91 ? 19.421 -14.660 -18.885 1.00 66.00 91 LEU A CA 1
ATOM 735 C C . LEU A 1 91 ? 20.043 -13.776 -19.980 1.00 66.00 91 LEU A C 1
ATOM 737 O O . LEU A 1 91 ? 19.725 -12.590 -20.086 1.00 66.00 91 LEU A O 1
ATOM 741 N N . ALA A 1 92 ? 20.942 -14.322 -20.799 1.00 74.38 92 ALA A N 1
ATOM 742 C CA . ALA A 1 92 ? 21.557 -13.601 -21.910 1.00 74.38 92 ALA A CA 1
ATOM 743 C C . ALA A 1 92 ? 20.538 -13.257 -23.009 1.00 74.38 92 ALA A C 1
ATOM 745 O O . ALA A 1 92 ? 20.523 -12.122 -23.484 1.00 74.38 92 ALA A O 1
ATOM 746 N N . GLU A 1 93 ? 19.655 -14.191 -23.370 1.00 75.00 93 GLU A N 1
ATOM 747 C CA . GLU A 1 93 ? 18.538 -13.965 -24.293 1.00 75.00 93 GLU A CA 1
ATOM 748 C C . GLU A 1 93 ? 17.658 -12.813 -23.797 1.00 75.00 93 GLU A C 1
ATOM 750 O O . GLU A 1 93 ? 17.354 -11.883 -24.547 1.00 75.00 93 GLU A O 1
ATOM 755 N N . GLN A 1 94 ? 17.316 -12.813 -22.508 1.00 63.59 94 GLN A N 1
ATOM 756 C CA . GLN A 1 94 ? 16.537 -11.740 -21.906 1.00 63.59 94 GLN A CA 1
ATOM 757 C C . GLN A 1 94 ? 17.288 -10.400 -21.908 1.00 63.59 94 GLN A C 1
ATOM 759 O O . GLN A 1 94 ? 16.693 -9.380 -22.246 1.00 63.59 94 GLN A O 1
ATOM 764 N N . LYS A 1 95 ? 18.594 -10.370 -21.616 1.00 66.31 95 LYS A N 1
ATOM 765 C CA . LYS A 1 95 ? 19.415 -9.146 -21.733 1.00 66.31 95 LYS A CA 1
ATOM 766 C C . LYS A 1 95 ? 19.490 -8.627 -23.169 1.00 66.31 95 LYS A C 1
ATOM 768 O O . LYS A 1 95 ? 19.496 -7.417 -23.375 1.00 66.31 95 LYS A O 1
ATOM 773 N N . ILE A 1 96 ? 19.515 -9.511 -24.165 1.00 72.06 96 ILE A N 1
ATOM 774 C CA . ILE A 1 96 ? 19.469 -9.131 -25.584 1.00 72.06 96 ILE A CA 1
ATOM 775 C C . ILE A 1 96 ? 18.094 -8.554 -25.935 1.00 72.06 96 ILE A C 1
ATOM 777 O O . ILE A 1 96 ? 18.014 -7.528 -26.608 1.00 72.06 96 ILE A O 1
ATOM 781 N N . LYS A 1 97 ? 17.016 -9.186 -25.456 1.00 64.44 97 LYS A N 1
ATOM 782 C CA . LYS A 1 97 ? 15.633 -8.773 -25.722 1.00 64.44 97 LYS A CA 1
ATOM 783 C C . LYS A 1 97 ? 15.263 -7.461 -25.023 1.00 64.44 97 LYS A C 1
ATOM 785 O O . LYS A 1 97 ? 14.520 -6.668 -25.595 1.00 64.44 97 LYS A O 1
ATOM 790 N N . TYR A 1 98 ? 15.783 -7.229 -23.815 1.00 59.88 98 TYR A N 1
ATOM 791 C CA . TYR A 1 98 ? 15.338 -6.151 -22.925 1.00 59.88 98 TYR A CA 1
ATOM 792 C C . TYR A 1 98 ? 16.430 -5.129 -22.529 1.00 59.88 98 TYR A C 1
ATOM 794 O O . TYR A 1 98 ? 16.130 -4.117 -21.898 1.00 59.88 98 TYR A O 1
ATOM 802 N N . GLY A 1 99 ? 17.688 -5.331 -22.930 1.00 60.91 99 GLY A N 1
ATOM 803 C CA . GLY A 1 99 ? 18.819 -4.433 -22.661 1.00 60.91 99 GLY A CA 1
ATOM 804 C C . GLY A 1 99 ? 19.551 -4.683 -21.330 1.00 60.91 99 GLY A C 1
ATOM 805 O O . GLY A 1 99 ? 19.056 -5.342 -20.420 1.00 60.91 99 GLY A O 1
ATOM 806 N N . ASN A 1 100 ? 20.762 -4.120 -21.200 1.00 55.88 100 ASN A N 1
ATOM 807 C CA . ASN A 1 100 ? 21.668 -4.363 -20.061 1.00 55.88 100 ASN A CA 1
ATOM 808 C C . ASN A 1 100 ? 21.299 -3.625 -18.757 1.00 55.88 100 ASN A C 1
ATOM 810 O O . ASN A 1 100 ? 21.858 -3.942 -17.711 1.00 55.88 100 ASN A O 1
ATOM 814 N N . SER A 1 101 ? 20.421 -2.616 -18.800 1.00 49.34 101 SER A N 1
ATOM 815 C CA . SER A 1 101 ? 20.228 -1.668 -17.687 1.00 49.34 101 SER A CA 1
ATOM 816 C C . SER A 1 101 ? 18.965 -1.877 -16.848 1.00 49.34 101 SER A C 1
ATOM 818 O O . SER A 1 101 ? 18.811 -1.198 -15.838 1.00 49.34 101 SER A O 1
ATOM 820 N N . LEU A 1 102 ? 18.043 -2.752 -17.258 1.00 48.72 102 LEU A N 1
ATOM 821 C CA . LEU A 1 102 ? 16.691 -2.843 -16.681 1.00 48.72 102 LEU A CA 1
ATOM 822 C C . LEU A 1 102 ? 16.189 -4.291 -16.596 1.00 48.72 102 LEU A C 1
ATOM 824 O O . LEU A 1 102 ? 15.011 -4.573 -16.801 1.00 48.72 102 LEU A O 1
ATOM 828 N N . PHE A 1 103 ? 17.089 -5.228 -16.302 1.00 50.97 103 PHE A N 1
ATOM 829 C CA . PHE A 1 103 ? 16.689 -6.616 -16.135 1.00 50.97 103 PHE A CA 1
ATOM 830 C C . PHE A 1 103 ? 16.084 -6.850 -14.744 1.00 50.97 103 PHE A C 1
ATOM 832 O O . PHE A 1 103 ? 16.738 -6.650 -13.720 1.00 50.97 103 PHE A O 1
ATOM 839 N N . ASN A 1 104 ? 14.827 -7.285 -14.735 1.00 49.44 104 ASN A N 1
ATOM 840 C CA . ASN A 1 104 ? 14.181 -7.913 -13.595 1.00 49.44 104 ASN A CA 1
ATOM 841 C C . ASN A 1 104 ? 14.436 -9.424 -13.689 1.00 49.44 104 ASN A C 1
ATOM 843 O O . ASN A 1 104 ? 13.924 -10.084 -14.590 1.00 49.44 104 ASN A O 1
ATOM 847 N N . ASP A 1 105 ? 15.230 -9.953 -12.764 1.00 50.06 105 ASP A N 1
ATOM 848 C CA . ASP A 1 105 ? 15.553 -11.376 -12.680 1.00 50.06 105 ASP A CA 1
ATOM 849 C C . ASP A 1 105 ? 14.338 -12.201 -12.252 1.00 50.06 105 ASP A C 1
ATOM 851 O O . ASP A 1 105 ? 13.742 -11.924 -11.221 1.00 50.06 105 ASP A O 1
ATOM 855 N N . TYR A 1 106 ? 13.921 -13.181 -13.055 1.00 44.66 106 TYR A N 1
ATOM 856 C CA . TYR A 1 106 ? 12.676 -13.931 -12.852 1.00 44.66 106 TYR A CA 1
ATOM 857 C C . TYR A 1 106 ? 12.648 -14.670 -11.500 1.00 44.66 106 TYR A C 1
ATOM 859 O O . TYR A 1 106 ? 11.614 -14.697 -10.826 1.00 44.66 106 TYR A O 1
ATOM 867 N N . GLU A 1 107 ? 13.779 -15.238 -11.076 1.00 45.59 107 GLU A N 1
ATOM 868 C CA . GLU A 1 107 ? 13.885 -15.979 -9.812 1.00 45.59 107 GLU A CA 1
ATOM 869 C C . GLU A 1 107 ? 14.289 -15.087 -8.630 1.00 45.59 107 GLU A C 1
ATOM 871 O O . GLU A 1 107 ? 13.795 -15.289 -7.520 1.00 45.59 107 GLU A O 1
ATOM 876 N N . ASN A 1 108 ? 15.085 -14.038 -8.876 1.00 50.69 108 ASN A N 1
ATOM 877 C CA . ASN A 1 108 ? 15.569 -13.105 -7.846 1.00 50.69 108 ASN A CA 1
ATOM 878 C C . ASN A 1 108 ? 14.791 -11.780 -7.787 1.00 50.69 108 ASN A C 1
ATOM 880 O O . ASN A 1 108 ? 15.225 -10.814 -7.154 1.00 50.69 108 ASN A O 1
ATOM 884 N N . LEU A 1 109 ? 13.635 -11.713 -8.452 1.00 60.38 109 LEU A N 1
ATOM 885 C CA . LEU A 1 109 ? 12.772 -10.543 -8.457 1.00 60.38 109 LEU A CA 1
ATOM 886 C C . LEU A 1 109 ? 12.239 -10.324 -7.053 1.00 60.38 109 LEU A C 1
ATOM 888 O O . LEU A 1 109 ? 11.380 -11.044 -6.540 1.00 60.38 109 LEU A O 1
ATOM 892 N N . ASP A 1 110 ? 12.734 -9.257 -6.465 1.00 68.06 110 ASP A N 1
ATOM 893 C CA . ASP A 1 110 ? 12.166 -8.646 -5.295 1.00 68.06 110 ASP A CA 1
ATOM 894 C C . ASP A 1 110 ? 10.681 -8.342 -5.626 1.00 68.06 110 ASP A C 1
ATOM 896 O O . ASP A 1 110 ? 10.357 -7.583 -6.547 1.00 68.06 110 ASP A O 1
ATOM 900 N N . LYS A 1 111 ? 9.734 -8.983 -4.939 1.00 85.75 111 LYS A N 1
ATOM 901 C CA . LYS A 1 111 ? 8.288 -8.873 -5.224 1.00 85.75 111 LYS A CA 1
ATOM 902 C C . LYS A 1 111 ? 7.631 -7.892 -4.266 1.00 85.75 111 LYS A C 1
ATOM 904 O O . LYS A 1 111 ? 8.137 -7.652 -3.174 1.00 85.75 111 LYS A O 1
ATOM 909 N N . PHE A 1 112 ? 6.515 -7.297 -4.669 1.00 89.94 112 PHE A N 1
ATOM 910 C CA . PHE A 1 112 ? 5.725 -6.504 -3.736 1.00 89.94 112 PHE A CA 1
ATOM 911 C C . PHE A 1 112 ? 4.991 -7.413 -2.764 1.00 89.94 112 PHE A C 1
ATOM 913 O O . PHE A 1 112 ? 4.180 -8.250 -3.162 1.00 89.94 112 PHE A O 1
ATOM 920 N N . GLU A 1 113 ? 5.255 -7.212 -1.482 1.00 90.44 113 GLU A N 1
ATOM 921 C CA . GLU A 1 113 ? 4.460 -7.822 -0.432 1.00 90.44 113 GLU A CA 1
ATOM 922 C C . GLU A 1 113 ? 3.180 -7.024 -0.196 1.00 90.44 113 GLU A C 1
ATOM 924 O O . GLU A 1 113 ? 3.107 -5.826 -0.477 1.00 90.44 113 GLU A O 1
ATOM 929 N N . LEU A 1 114 ? 2.176 -7.673 0.393 1.00 90.12 114 LEU A N 1
ATOM 930 C CA . LEU A 1 114 ? 0.874 -7.066 0.677 1.00 90.12 114 LEU A CA 1
ATOM 931 C C . LEU A 1 114 ? 0.984 -5.700 1.381 1.00 90.12 114 LEU A C 1
ATOM 933 O O . LEU A 1 114 ? 0.283 -4.753 1.019 1.00 90.12 114 LEU A O 1
ATOM 937 N N . HIS A 1 115 ? 1.906 -5.576 2.341 1.00 86.69 115 HIS A N 1
ATOM 938 C CA . HIS A 1 115 ? 2.094 -4.380 3.163 1.00 86.69 115 HIS A CA 1
ATOM 939 C C . HIS A 1 115 ? 2.787 -3.211 2.430 1.00 86.69 115 HIS A C 1
ATOM 941 O O . HIS A 1 115 ? 2.855 -2.111 2.975 1.00 86.69 115 HIS A O 1
ATOM 947 N N . SER A 1 116 ? 3.285 -3.414 1.203 1.00 88.00 116 SER A N 1
ATOM 948 C CA . SER A 1 116 ? 4.022 -2.393 0.443 1.00 88.00 116 SER A CA 1
ATOM 949 C C . SER A 1 116 ? 3.146 -1.257 -0.110 1.00 88.00 116 SER A C 1
ATOM 951 O O . SER A 1 116 ? 3.682 -0.230 -0.526 1.00 88.00 116 SER A O 1
ATOM 953 N N . ARG A 1 117 ? 1.813 -1.406 -0.129 1.00 90.31 117 ARG A N 1
ATOM 954 C CA . ARG A 1 117 ? 0.881 -0.367 -0.600 1.00 90.31 117 ARG A CA 1
ATOM 955 C C . ARG A 1 117 ? 0.509 0.586 0.532 1.00 90.31 117 ARG A C 1
ATOM 957 O O . ARG A 1 117 ? 0.027 0.163 1.586 1.00 90.31 117 ARG A O 1
ATOM 964 N N . ARG A 1 118 ? 0.641 1.893 0.288 1.00 90.56 118 ARG A N 1
ATOM 965 C CA . ARG A 1 118 ? 0.165 2.913 1.228 1.00 90.56 118 ARG A CA 1
ATOM 966 C C . ARG A 1 118 ? -1.360 2.892 1.297 1.00 90.56 118 ARG A C 1
ATOM 968 O O . ARG A 1 118 ? -2.048 2.984 0.282 1.00 90.56 118 ARG A O 1
ATOM 975 N N . TYR A 1 119 ? -1.885 2.774 2.515 1.00 91.00 119 TYR A N 1
ATOM 976 C CA . TYR A 1 119 ? -3.321 2.785 2.759 1.00 91.00 119 TYR A CA 1
ATOM 977 C C . TYR A 1 119 ? -3.637 3.326 4.155 1.00 91.00 119 TYR A C 1
ATOM 979 O O . TYR A 1 119 ? -3.133 2.838 5.168 1.00 91.00 119 TYR A O 1
ATOM 987 N N . ILE A 1 120 ? -4.473 4.357 4.214 1.00 88.50 120 ILE A N 1
ATOM 988 C CA . ILE A 1 120 ? -4.978 4.926 5.461 1.00 88.50 120 ILE A CA 1
ATOM 989 C C . ILE A 1 120 ? -5.731 3.865 6.271 1.00 88.50 120 ILE A C 1
ATOM 991 O O . ILE A 1 120 ? -6.565 3.142 5.739 1.00 88.50 120 ILE A O 1
ATOM 995 N N . GLY A 1 121 ? -5.420 3.770 7.563 1.00 84.69 121 GLY A N 1
ATOM 996 C CA . GLY A 1 121 ? -6.054 2.805 8.464 1.00 84.69 121 GLY A CA 1
ATOM 997 C C . GLY A 1 121 ? -5.473 1.388 8.423 1.00 84.69 121 GLY A C 1
ATOM 998 O O . GLY A 1 121 ? -5.960 0.552 9.182 1.00 84.69 121 GLY A O 1
ATOM 999 N N . ASN A 1 122 ? -4.435 1.124 7.614 1.00 87.50 122 ASN A N 1
ATOM 1000 C CA . ASN A 1 122 ? -3.764 -0.179 7.547 1.00 87.50 122 ASN A CA 1
ATOM 1001 C C . ASN A 1 122 ? -3.298 -0.651 8.942 1.00 87.50 122 ASN A C 1
ATOM 1003 O O . ASN A 1 122 ? -2.646 0.093 9.680 1.00 87.50 122 ASN A O 1
ATOM 1007 N N . LYS A 1 123 ? -3.643 -1.896 9.289 1.00 89.75 123 LYS A N 1
ATOM 1008 C CA . LYS A 1 123 ? -3.413 -2.516 10.601 1.00 89.75 123 LYS A CA 1
ATOM 1009 C C . LYS A 1 123 ? -2.135 -3.350 10.699 1.00 89.75 123 LYS A C 1
ATOM 1011 O O . LYS A 1 123 ? -1.965 -4.021 11.710 1.00 89.75 123 LYS A O 1
ATOM 1016 N N . ALA A 1 124 ? -1.212 -3.281 9.736 1.00 88.38 124 ALA A N 1
ATOM 1017 C CA . ALA A 1 124 ? 0.012 -4.094 9.725 1.00 88.38 124 ALA A CA 1
ATOM 1018 C C . ALA A 1 124 ? 0.749 -4.121 11.079 1.00 88.38 124 ALA A C 1
ATOM 1020 O O . ALA A 1 124 ? 1.067 -5.189 11.580 1.00 88.38 124 ALA A O 1
ATOM 1021 N N . LYS A 1 125 ? 0.917 -2.964 11.735 1.00 84.25 125 LYS A N 1
ATOM 1022 C CA . LYS A 1 125 ? 1.594 -2.862 13.046 1.00 84.25 125 LYS A CA 1
ATOM 1023 C C . LYS A 1 125 ? 0.791 -3.387 14.244 1.00 84.25 125 LYS A C 1
ATOM 1025 O O . LYS A 1 125 ? 1.347 -3.527 15.323 1.00 84.25 125 LYS A O 1
ATOM 1030 N N . LEU A 1 126 ? -0.515 -3.594 14.090 1.00 87.00 126 LEU A N 1
ATOM 1031 C CA . LEU A 1 126 ? -1.429 -4.028 15.155 1.00 87.00 126 LEU A CA 1
ATOM 1032 C C . LEU A 1 126 ? -1.918 -5.465 14.957 1.00 87.00 126 LEU A C 1
ATOM 1034 O O . LEU A 1 126 ? -2.649 -5.972 15.803 1.00 87.00 126 LEU A O 1
ATOM 1038 N N . THR A 1 127 ? -1.562 -6.101 13.841 1.00 90.88 127 THR A N 1
ATOM 1039 C CA . THR A 1 127 ? -2.185 -7.357 13.416 1.00 90.88 127 THR A CA 1
ATOM 1040 C C . THR A 1 127 ? -1.875 -8.493 14.392 1.00 90.88 127 THR A C 1
ATOM 1042 O O . THR A 1 127 ? -2.804 -9.174 14.817 1.00 90.88 127 THR A O 1
ATOM 1045 N N . ASP A 1 128 ? -0.627 -8.619 14.853 1.00 88.75 128 ASP A N 1
ATOM 1046 C CA . ASP A 1 128 ? -0.243 -9.635 15.845 1.00 88.75 128 ASP A CA 1
ATOM 1047 C C . ASP A 1 128 ? -1.030 -9.491 17.151 1.00 88.75 128 ASP A C 1
ATOM 1049 O O . ASP A 1 128 ? -1.553 -10.469 17.679 1.00 88.75 128 ASP A O 1
ATOM 1053 N N . TRP A 1 129 ? -1.177 -8.256 17.638 1.00 88.38 129 TRP A N 1
ATOM 1054 C CA . TRP A 1 129 ? -1.927 -7.960 18.858 1.00 88.38 129 TRP A CA 1
ATOM 1055 C C . TRP A 1 129 ? -3.424 -8.262 18.709 1.00 88.38 129 TRP A C 1
ATOM 1057 O O . TRP A 1 129 ? -4.015 -8.886 19.588 1.00 88.38 129 TRP A O 1
ATOM 1067 N N . ILE A 1 130 ? -4.028 -7.857 17.586 1.00 91.88 130 ILE A N 1
ATOM 1068 C CA . ILE A 1 130 ? -5.438 -8.139 17.277 1.00 91.88 130 ILE A CA 1
ATOM 1069 C C . ILE A 1 130 ? -5.675 -9.650 17.248 1.00 91.88 130 ILE A C 1
ATOM 1071 O O . ILE A 1 130 ? -6.614 -10.143 17.873 1.00 91.88 130 ILE A O 1
ATOM 1075 N N . MET A 1 131 ? -4.820 -10.389 16.542 1.00 94.25 131 MET A N 1
ATOM 1076 C CA . MET A 1 131 ? -4.984 -11.830 16.390 1.00 94.25 131 MET A CA 1
ATOM 1077 C C . MET A 1 131 ? -4.686 -12.591 17.678 1.00 94.25 131 MET A C 1
ATOM 1079 O O . MET A 1 131 ? -5.323 -13.611 17.921 1.00 94.25 131 MET A O 1
ATOM 1083 N N . GLU A 1 132 ? -3.783 -12.096 18.526 1.00 91.56 132 GLU A N 1
ATOM 1084 C CA . GLU A 1 132 ? -3.545 -12.675 19.848 1.00 91.56 132 GLU A CA 1
ATOM 1085 C C . GLU A 1 132 ? -4.771 -12.552 20.755 1.00 91.56 132 GLU A C 1
ATOM 1087 O O . GLU A 1 132 ? -5.196 -13.554 21.322 1.00 91.56 132 GLU A O 1
ATOM 1092 N N . ILE A 1 133 ? -5.406 -11.375 20.817 1.00 91.19 133 ILE A N 1
ATOM 1093 C CA . ILE A 1 133 ? -6.659 -11.203 21.573 1.00 91.19 133 ILE A CA 1
ATOM 1094 C C . ILE A 1 133 ? -7.734 -12.153 21.044 1.00 91.19 133 ILE A C 1
ATOM 1096 O O . ILE A 1 133 ? -8.380 -12.855 21.816 1.00 91.19 133 ILE A O 1
ATOM 1100 N N . ILE A 1 134 ? -7.904 -12.217 19.720 1.00 93.88 134 ILE A N 1
ATOM 1101 C CA . ILE A 1 134 ? -8.888 -13.113 19.105 1.00 93.88 134 ILE A CA 1
ATOM 1102 C C . ILE A 1 134 ? -8.604 -14.571 19.490 1.00 93.88 134 ILE A C 1
ATOM 1104 O O . ILE A 1 134 ? -9.532 -15.289 19.850 1.00 93.88 134 ILE A O 1
ATOM 1108 N N . ARG A 1 135 ? -7.344 -15.019 19.460 1.00 92.62 135 ARG A N 1
ATOM 1109 C CA . ARG A 1 135 ? -6.977 -16.389 19.857 1.00 92.62 135 ARG A CA 1
ATOM 1110 C C . ARG A 1 135 ? -7.257 -16.683 21.331 1.00 92.62 135 ARG A C 1
ATOM 1112 O O . ARG A 1 135 ? -7.651 -17.803 21.639 1.00 92.62 135 ARG A O 1
ATOM 1119 N N . GLN A 1 136 ? -7.037 -15.719 22.222 1.00 90.69 136 GLN A N 1
ATOM 1120 C CA . GLN A 1 136 ? -7.238 -15.893 23.665 1.00 90.69 136 GLN A CA 1
ATOM 1121 C C . GLN A 1 136 ? -8.724 -15.910 24.048 1.00 90.69 136 GLN A C 1
ATOM 1123 O O . GLN A 1 136 ? -9.141 -16.727 24.866 1.00 90.69 136 GLN A O 1
ATOM 1128 N N . GLU A 1 137 ? -9.524 -15.044 23.424 1.00 90.88 137 GLU A N 1
ATOM 1129 C CA . GLU A 1 137 ? -10.920 -14.804 23.813 1.00 90.88 137 GLU A CA 1
ATOM 1130 C C . GLU A 1 137 ? -11.941 -15.634 23.019 1.00 90.88 137 GLU A C 1
ATOM 1132 O O . GLU A 1 137 ? -13.120 -15.689 23.376 1.00 90.88 137 GLU A O 1
ATOM 1137 N N . THR A 1 138 ? -11.530 -16.288 21.926 1.00 92.12 138 THR A N 1
ATOM 1138 C CA . THR A 1 138 ? -12.458 -16.999 21.031 1.00 92.12 138 THR A CA 1
ATOM 1139 C C . THR A 1 138 ? -12.088 -18.465 20.824 1.00 92.12 138 THR A C 1
ATOM 1141 O O . THR A 1 138 ? -10.972 -18.907 21.088 1.00 92.12 138 THR A O 1
ATOM 1144 N N . LYS A 1 139 ? -13.067 -19.258 20.372 1.00 91.00 139 LYS A N 1
ATOM 1145 C CA . LYS A 1 139 ? -12.901 -20.684 20.067 1.00 91.00 139 LYS A CA 1
ATOM 1146 C C . LYS A 1 139 ? -13.414 -21.001 18.669 1.00 91.00 139 LYS A C 1
ATOM 1148 O O . LYS A 1 139 ? -14.444 -20.486 18.240 1.00 91.00 139 LYS A O 1
ATOM 1153 N N . GLY A 1 140 ? -12.760 -21.962 18.026 1.00 89.75 140 GLY A N 1
ATOM 1154 C CA . GLY A 1 140 ? -13.061 -22.370 16.657 1.00 89.75 140 GLY A CA 1
ATOM 1155 C C . GLY A 1 140 ? -12.118 -21.718 15.653 1.00 89.75 140 GLY A C 1
ATOM 1156 O O . GLY A 1 140 ? -11.525 -20.676 15.912 1.00 89.75 140 GLY A O 1
ATOM 1157 N N . ASN 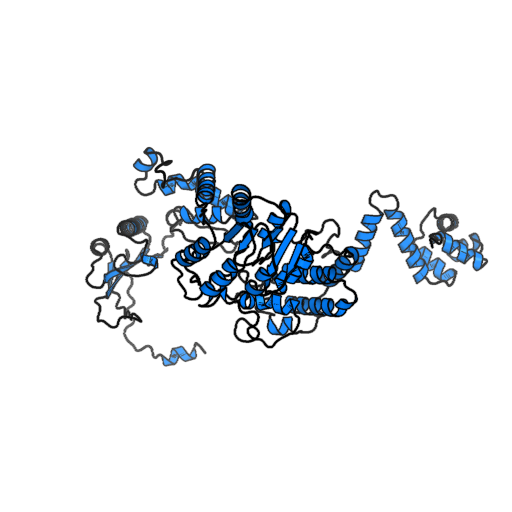A 1 141 ? -11.940 -22.387 14.522 1.00 93.75 141 ASN A N 1
ATOM 1158 C CA . ASN A 1 141 ? -11.018 -21.983 13.468 1.00 93.75 141 ASN A CA 1
ATOM 1159 C C . ASN A 1 141 ? -11.560 -22.341 12.072 1.00 93.75 141 ASN A C 1
ATOM 1161 O O . ASN A 1 141 ? -10.798 -22.547 11.127 1.00 93.75 141 ASN A O 1
ATOM 1165 N N . GLU A 1 142 ? -12.882 -22.445 11.923 1.00 97.31 142 GLU A N 1
ATOM 1166 C CA . GLU A 1 142 ? -13.504 -22.841 10.662 1.00 97.31 142 GLU A CA 1
ATOM 1167 C C . GLU A 1 142 ? -13.647 -21.652 9.718 1.00 97.31 142 GLU A C 1
ATOM 1169 O O . GLU A 1 142 ? -13.251 -21.747 8.557 1.00 97.31 142 GLU A O 1
ATOM 1174 N N . THR A 1 143 ? -14.233 -20.538 10.170 1.00 98.38 143 THR A N 1
ATOM 1175 C CA . THR A 1 143 ? -14.485 -19.373 9.302 1.00 98.38 143 THR A CA 1
ATOM 1176 C C . THR A 1 143 ? -14.279 -18.046 10.024 1.00 98.38 143 THR A C 1
ATOM 1178 O O . THR A 1 143 ? -15.013 -17.722 10.958 1.00 98.38 143 THR A O 1
ATOM 1181 N N . PHE A 1 144 ? -13.328 -17.260 9.518 1.00 98.62 144 PHE A N 1
ATOM 1182 C CA . PHE A 1 144 ? -13.105 -15.861 9.875 1.00 98.62 144 PHE A CA 1
ATOM 1183 C C . PHE A 1 144 ? -13.746 -14.950 8.829 1.00 98.62 144 PHE A C 1
ATOM 1185 O O . PHE A 1 144 ? -13.562 -15.166 7.631 1.00 98.62 144 PHE A O 1
ATOM 1192 N N . ILE A 1 145 ? -14.487 -13.931 9.258 1.00 98.56 145 ILE A N 1
ATOM 1193 C CA . ILE A 1 145 ? -15.125 -12.972 8.353 1.00 98.56 145 ILE A CA 1
ATOM 1194 C C . ILE A 1 145 ? -14.500 -11.597 8.551 1.00 98.56 145 ILE A C 1
ATOM 1196 O O . ILE A 1 145 ? -14.756 -10.951 9.560 1.00 98.56 145 ILE A O 1
ATOM 1200 N N . ASP A 1 146 ? -13.721 -11.128 7.580 1.00 98.12 146 ASP A N 1
ATOM 1201 C CA . ASP A 1 146 ? -13.237 -9.750 7.533 1.00 98.12 146 ASP A CA 1
ATOM 1202 C C . ASP A 1 146 ? -14.202 -8.903 6.688 1.00 98.12 146 ASP A C 1
ATOM 1204 O O . ASP A 1 146 ? -14.170 -8.905 5.455 1.00 98.12 146 ASP A O 1
ATOM 1208 N N . VAL A 1 147 ? -15.120 -8.209 7.363 1.00 93.50 147 VAL A N 1
ATOM 1209 C CA . VAL A 1 147 ? -16.248 -7.511 6.721 1.00 93.50 147 VAL A CA 1
ATOM 1210 C C . VAL A 1 147 ? -15.793 -6.276 5.925 1.00 93.50 147 VAL A C 1
ATOM 1212 O O . VAL A 1 147 ? -16.430 -5.908 4.932 1.00 93.50 147 VAL A O 1
ATOM 1215 N N . PHE A 1 148 ? -14.700 -5.647 6.368 1.00 95.38 148 PHE A N 1
ATOM 1216 C CA . PHE A 1 148 ? -14.130 -4.408 5.831 1.00 95.38 148 PHE A CA 1
ATOM 1217 C C . PHE A 1 148 ? -12.634 -4.605 5.567 1.00 95.38 148 PHE A C 1
ATOM 1219 O O . PHE A 1 148 ? -11.784 -3.960 6.179 1.00 95.38 148 PHE A O 1
ATOM 1226 N N . SER A 1 149 ? -12.314 -5.510 4.646 1.00 95.25 149 SER A N 1
ATOM 1227 C CA . SER A 1 149 ? -10.966 -6.059 4.512 1.00 95.25 149 SER A CA 1
ATOM 1228 C C . SER A 1 149 ? -9.895 -5.031 4.145 1.00 95.25 149 SER A C 1
ATOM 1230 O O . SER A 1 149 ? -8.736 -5.222 4.509 1.00 95.25 149 SER A O 1
ATOM 1232 N N . GLY A 1 150 ? -10.207 -3.933 3.447 1.00 94.56 150 GLY A N 1
ATOM 1233 C CA . GLY A 1 150 ? -9.220 -2.900 3.118 1.00 94.56 150 GLY A CA 1
ATOM 1234 C C . GLY A 1 150 ? -8.007 -3.470 2.369 1.00 94.56 150 GLY A C 1
ATOM 1235 O O . GLY A 1 150 ? -8.129 -3.972 1.256 1.00 94.56 150 GLY A O 1
ATOM 1236 N N . THR A 1 151 ? -6.817 -3.436 2.974 1.00 93.56 151 THR A N 1
ATOM 1237 C CA . THR A 1 151 ? -5.601 -4.070 2.416 1.00 93.56 151 THR A CA 1
ATOM 1238 C C . THR A 1 151 ? -5.440 -5.551 2.771 1.00 93.56 151 THR A C 1
ATOM 1240 O O . THR A 1 151 ? -4.342 -6.070 2.618 1.00 93.56 151 THR A O 1
ATOM 1243 N N . SER A 1 152 ? -6.470 -6.186 3.333 1.00 96.12 152 SER A N 1
ATOM 1244 C CA . SER A 1 152 ? -6.531 -7.589 3.773 1.00 96.12 152 SER A CA 1
ATOM 1245 C C . SER A 1 152 ? -5.444 -8.033 4.753 1.00 96.12 152 SER A C 1
ATOM 1247 O O . SER A 1 152 ? -5.165 -9.221 4.871 1.00 96.12 152 SER A O 1
ATOM 1249 N N . ILE A 1 153 ? -4.824 -7.105 5.490 1.00 95.50 153 ILE A N 1
ATOM 1250 C CA . ILE A 1 153 ? -3.697 -7.444 6.373 1.00 95.50 153 ILE A CA 1
ATOM 1251 C C . ILE A 1 153 ? -4.135 -8.302 7.570 1.00 95.50 153 ILE A C 1
ATOM 1253 O O . ILE A 1 153 ? -3.430 -9.234 7.942 1.00 95.50 153 ILE A O 1
ATOM 1257 N N . VAL A 1 154 ? -5.325 -8.033 8.121 1.00 96.31 154 VAL A N 1
ATOM 1258 C CA . VAL A 1 154 ? -5.909 -8.826 9.213 1.00 96.31 154 VAL A CA 1
ATOM 1259 C C . VAL A 1 154 ? -6.390 -10.172 8.681 1.00 96.31 154 VAL A C 1
ATOM 1261 O O . VAL A 1 154 ? -6.035 -11.205 9.242 1.00 96.31 154 VAL A O 1
ATOM 1264 N N . ALA A 1 155 ? -7.106 -10.180 7.551 1.00 96.94 155 ALA A N 1
ATOM 1265 C CA . ALA A 1 155 ? -7.482 -11.407 6.854 1.00 96.94 155 ALA A CA 1
ATOM 1266 C C . ALA A 1 155 ? -6.275 -12.319 6.558 1.00 96.94 155 ALA A C 1
ATOM 1268 O O . ALA A 1 155 ? -6.347 -13.512 6.839 1.00 96.94 155 ALA A O 1
ATOM 1269 N N . LYS A 1 156 ? -5.153 -11.774 6.066 1.00 96.44 156 LYS A N 1
ATOM 1270 C CA . LYS A 1 156 ? -3.908 -12.525 5.826 1.00 96.44 156 LYS A CA 1
ATOM 1271 C C . LYS A 1 156 ? -3.413 -13.226 7.090 1.00 96.44 156 LYS A C 1
ATOM 1273 O O . LYS A 1 156 ? -3.042 -14.394 7.038 1.00 96.44 156 LYS A O 1
ATOM 1278 N N . GLU A 1 157 ? -3.407 -12.536 8.225 1.00 96.31 157 GLU A N 1
ATOM 1279 C CA . GLU A 1 157 ? -2.982 -13.157 9.481 1.00 96.31 157 GLU A CA 1
ATOM 1280 C C . GLU A 1 157 ? -3.984 -14.215 9.955 1.00 96.31 157 GLU A C 1
ATOM 1282 O O . GLU A 1 157 ? -3.590 -15.284 10.421 1.00 96.31 157 GLU A O 1
ATOM 1287 N N . ALA A 1 158 ? -5.283 -13.972 9.763 1.00 97.12 158 ALA A N 1
ATOM 1288 C CA . ALA A 1 158 ? -6.322 -14.951 10.053 1.00 97.12 158 ALA A CA 1
ATOM 1289 C C . ALA A 1 158 ? -6.175 -16.236 9.217 1.00 97.12 158 ALA A C 1
ATOM 1291 O O . ALA A 1 158 ? -6.415 -17.320 9.750 1.00 97.12 158 ALA A O 1
ATOM 1292 N N . MET A 1 159 ? -5.705 -16.161 7.964 1.00 97.12 159 MET A N 1
ATOM 1293 C CA . MET A 1 159 ? -5.468 -17.338 7.105 1.00 97.12 159 MET A CA 1
ATOM 1294 C C . MET A 1 159 ? -4.454 -18.329 7.694 1.00 97.12 159 MET A C 1
ATOM 1296 O O . MET A 1 159 ? -4.503 -19.513 7.374 1.00 97.12 159 MET A O 1
ATOM 1300 N N . LYS A 1 160 ? -3.567 -17.890 8.599 1.00 95.75 160 LYS A N 1
ATOM 1301 C CA . LYS A 1 160 ? -2.631 -18.790 9.297 1.00 95.75 160 LYS A CA 1
ATOM 1302 C C . LYS A 1 160 ? -3.318 -19.715 10.303 1.00 95.75 160 LYS A C 1
ATOM 1304 O O . LYS A 1 160 ? -2.733 -20.711 10.713 1.00 95.75 160 LYS A O 1
ATOM 1309 N N . THR A 1 161 ? -4.523 -19.360 10.751 1.00 95.06 161 THR A N 1
ATOM 1310 C CA . THR A 1 161 ? -5.238 -20.071 11.824 1.00 95.06 161 THR A CA 1
ATOM 1311 C C . THR A 1 161 ? -6.571 -20.646 11.347 1.00 95.06 161 THR A C 1
ATOM 1313 O O . THR A 1 161 ? -6.937 -21.743 11.765 1.00 95.06 161 THR A O 1
ATOM 1316 N N . TYR A 1 162 ? -7.297 -19.932 10.483 1.00 97.69 162 TYR A N 1
ATOM 1317 C CA . TYR A 1 162 ? -8.651 -20.280 10.052 1.00 97.69 162 TYR A CA 1
ATOM 1318 C C . TYR A 1 162 ? -8.664 -21.004 8.706 1.00 97.69 162 TYR A C 1
ATOM 1320 O O . TYR A 1 162 ? -7.964 -20.608 7.780 1.00 97.69 162 TYR A O 1
ATOM 1328 N N . LYS A 1 163 ? -9.519 -22.026 8.566 1.00 97.94 163 LYS A N 1
ATOM 1329 C CA . LYS A 1 163 ? -9.663 -22.805 7.319 1.00 97.94 163 LYS A CA 1
ATOM 1330 C C . LYS A 1 163 ? -10.301 -22.012 6.185 1.00 97.94 163 LYS A C 1
ATOM 1332 O O . LYS A 1 163 ? -9.959 -22.221 5.028 1.00 97.94 163 LYS A O 1
ATOM 1337 N N . ASN A 1 164 ? -11.251 -21.140 6.510 1.00 98.44 164 ASN A N 1
ATOM 1338 C CA . ASN A 1 164 ? -11.911 -20.257 5.559 1.00 98.44 164 ASN A CA 1
ATOM 1339 C C . ASN A 1 164 ? -11.779 -18.814 6.036 1.00 98.44 164 ASN A C 1
ATOM 1341 O O . ASN A 1 164 ? -12.013 -18.519 7.210 1.00 98.44 164 ASN A O 1
ATOM 1345 N N . VAL A 1 165 ? -11.485 -17.912 5.108 1.00 98.56 165 VAL A N 1
ATOM 1346 C CA . VAL A 1 165 ? -11.429 -16.476 5.375 1.00 98.56 165 VAL A CA 1
ATOM 1347 C C . VAL A 1 165 ? -12.281 -15.764 4.339 1.00 98.56 165 VAL A C 1
ATOM 1349 O O . VAL A 1 165 ? -12.033 -15.857 3.138 1.00 98.56 165 VAL A O 1
ATOM 1352 N N . VAL A 1 166 ? -13.320 -15.078 4.805 1.00 98.62 166 VAL A N 1
ATOM 1353 C CA . VAL A 1 166 ? -14.158 -14.220 3.970 1.00 98.62 166 VAL A CA 1
ATOM 1354 C C . VAL A 1 166 ? -13.524 -12.838 3.915 1.00 98.62 166 VAL A C 1
ATOM 1356 O O . VAL A 1 166 ? -13.273 -12.248 4.963 1.00 98.62 166 VAL A O 1
ATOM 1359 N N . LEU A 1 167 ? -13.294 -12.332 2.704 1.00 98.25 167 LEU A N 1
ATOM 1360 C CA . LEU A 1 167 ? -12.794 -10.985 2.455 1.00 98.25 167 LEU A CA 1
ATOM 1361 C C . LEU A 1 167 ? -13.856 -10.180 1.718 1.00 98.25 167 LEU A C 1
ATOM 1363 O O . LEU A 1 167 ? -14.338 -10.612 0.669 1.00 98.25 167 LEU A O 1
ATOM 1367 N N . ASN A 1 168 ? -14.200 -9.006 2.234 1.00 98.00 168 ASN A N 1
ATOM 1368 C CA . ASN A 1 168 ? -15.143 -8.106 1.586 1.00 98.00 168 ASN A CA 1
ATOM 1369 C C . ASN A 1 168 ? -14.648 -6.661 1.598 1.00 98.00 168 ASN A C 1
ATOM 1371 O O . ASN A 1 168 ? -14.205 -6.143 2.621 1.00 98.00 168 ASN A O 1
ATOM 1375 N N . ASP A 1 169 ? -14.788 -5.993 0.458 1.00 96.38 169 ASP A N 1
ATOM 1376 C CA . ASP A 1 169 ? -14.623 -4.548 0.344 1.00 96.38 169 ASP A CA 1
ATOM 1377 C C . ASP A 1 169 ? -15.490 -4.025 -0.806 1.00 96.38 169 ASP A C 1
ATOM 1379 O O . ASP A 1 169 ? -15.660 -4.685 -1.831 1.00 96.38 169 ASP A O 1
ATOM 1383 N N . ILE A 1 170 ? -16.040 -2.823 -0.654 1.00 94.44 170 ILE A N 1
ATOM 1384 C CA . ILE A 1 170 ? -16.840 -2.180 -1.700 1.00 94.44 170 ILE A CA 1
ATOM 1385 C C . ILE A 1 170 ? -15.966 -1.667 -2.861 1.00 94.44 170 ILE A C 1
ATOM 1387 O O . ILE A 1 170 ? -16.445 -1.521 -3.992 1.00 94.44 170 ILE A O 1
ATOM 1391 N N . LEU A 1 171 ? -14.683 -1.395 -2.599 1.00 96.06 171 LEU A N 1
ATOM 1392 C CA . LEU A 1 171 ? -13.716 -0.900 -3.572 1.00 96.06 171 LEU A CA 1
ATOM 1393 C C . LEU A 1 171 ? -13.255 -2.009 -4.512 1.00 96.06 171 LEU A C 1
ATOM 1395 O O . LEU A 1 171 ? -12.726 -3.040 -4.090 1.00 96.06 171 LEU A O 1
ATOM 1399 N N . ILE A 1 172 ? -13.379 -1.766 -5.819 1.00 96.94 172 ILE A N 1
ATOM 1400 C CA . ILE A 1 172 ? -12.944 -2.750 -6.818 1.00 96.94 172 ILE A CA 1
ATOM 1401 C C . ILE A 1 172 ? -11.423 -2.918 -6.820 1.00 96.94 172 ILE A C 1
ATOM 1403 O O . ILE A 1 172 ? -10.934 -4.009 -7.088 1.00 96.94 172 ILE A O 1
ATOM 1407 N N . SER A 1 173 ? -10.679 -1.860 -6.487 1.00 97.19 173 SER A N 1
ATOM 1408 C CA . SER A 1 173 ? -9.218 -1.900 -6.402 1.00 97.19 173 SER A CA 1
ATOM 1409 C C . SER A 1 173 ? -8.697 -2.766 -5.260 1.00 97.19 173 SER A C 1
ATOM 1411 O O . SER A 1 173 ? -7.604 -3.313 -5.371 1.00 97.19 173 SER A O 1
ATOM 1413 N N . ASN A 1 174 ? -9.470 -2.930 -4.186 1.00 97.31 174 ASN A N 1
ATOM 1414 C CA . ASN A 1 174 ? -9.135 -3.870 -3.122 1.00 97.31 174 ASN A CA 1
ATOM 1415 C C . ASN A 1 174 ? -9.589 -5.285 -3.497 1.00 97.31 174 ASN A C 1
ATOM 1417 O O . ASN A 1 174 ? -8.815 -6.226 -3.369 1.00 97.31 174 ASN A O 1
ATOM 1421 N N . ASN A 1 175 ? -10.789 -5.431 -4.064 1.00 97.62 175 ASN A N 1
ATOM 1422 C CA . ASN A 1 175 ? -11.301 -6.730 -4.497 1.00 97.62 175 ASN A CA 1
ATOM 1423 C C . ASN A 1 175 ? -10.404 -7.421 -5.548 1.00 97.62 175 ASN A C 1
ATOM 1425 O O . ASN A 1 175 ? -10.095 -8.601 -5.393 1.00 97.62 175 ASN A O 1
ATOM 1429 N N . ILE A 1 176 ? -9.916 -6.686 -6.558 1.00 98.19 176 ILE A N 1
ATOM 1430 C CA . ILE A 1 176 ? -8.968 -7.223 -7.551 1.00 98.19 176 ILE A CA 1
ATOM 1431 C C . ILE A 1 176 ? -7.632 -7.612 -6.904 1.00 98.19 176 ILE A C 1
ATOM 1433 O O . ILE A 1 176 ? -7.016 -8.592 -7.311 1.00 98.19 176 ILE A O 1
ATOM 1437 N N . ALA A 1 177 ? -7.207 -6.893 -5.857 1.00 98.25 177 ALA A N 1
ATOM 1438 C CA . ALA A 1 177 ? -6.013 -7.246 -5.099 1.00 98.25 177 ALA A CA 1
ATOM 1439 C C . ALA A 1 177 ? -6.218 -8.562 -4.342 1.00 98.25 177 ALA A C 1
ATOM 1441 O O . ALA A 1 177 ? -5.329 -9.405 -4.353 1.00 98.25 177 ALA A O 1
ATOM 1442 N N . TYR A 1 178 ? -7.394 -8.792 -3.752 1.00 98.19 178 TYR A N 1
ATOM 1443 C CA . TYR A 1 178 ? -7.692 -10.065 -3.089 1.00 98.19 178 TYR A CA 1
ATOM 1444 C C . TYR A 1 178 ? -7.644 -11.235 -4.071 1.00 98.19 178 TYR A C 1
ATOM 1446 O O . TYR A 1 178 ? -7.076 -12.271 -3.743 1.00 98.19 178 TYR A O 1
ATOM 1454 N N . GLN A 1 179 ? -8.188 -11.057 -5.279 1.00 98.06 179 GLN A N 1
ATOM 1455 C CA . GLN A 1 179 ? -8.109 -12.068 -6.339 1.00 98.06 179 GLN A CA 1
ATOM 1456 C C . GLN A 1 179 ? -6.653 -12.341 -6.732 1.00 98.06 179 GLN A C 1
ATOM 1458 O O . GLN A 1 179 ? -6.234 -13.487 -6.835 1.00 98.06 179 GLN A O 1
ATOM 1463 N N . ALA A 1 180 ? -5.854 -11.287 -6.884 1.00 98.06 180 ALA A N 1
ATOM 1464 C CA . ALA A 1 180 ? -4.450 -11.411 -7.247 1.00 98.06 180 ALA A CA 1
ATOM 1465 C C . ALA A 1 180 ? -3.606 -12.116 -6.171 1.00 98.06 180 ALA A C 1
ATOM 1467 O O . ALA A 1 180 ? -2.728 -12.908 -6.506 1.00 98.06 180 ALA A O 1
ATOM 1468 N N . PHE A 1 181 ? -3.851 -11.814 -4.892 1.00 97.69 181 PHE A N 1
ATOM 1469 C CA . PHE A 1 181 ? -3.087 -12.378 -3.782 1.00 97.69 181 PHE A CA 1
ATOM 1470 C C . PHE A 1 181 ? -3.549 -13.780 -3.388 1.00 97.69 181 PHE A C 1
ATOM 1472 O O . PHE A 1 181 ? -2.685 -14.605 -3.127 1.00 97.69 181 PHE A O 1
ATOM 1479 N N . TYR A 1 182 ? -4.856 -14.052 -3.326 1.00 98.00 182 TYR A N 1
ATOM 1480 C CA . TYR A 1 182 ? -5.373 -15.227 -2.609 1.00 98.00 182 TYR A CA 1
ATOM 1481 C C . TYR A 1 182 ? -6.166 -16.216 -3.452 1.00 98.00 182 TYR A C 1
ATOM 1483 O O . TYR A 1 182 ? -6.381 -17.334 -2.984 1.00 98.00 182 TYR A O 1
ATOM 1491 N N . ASP A 1 183 ? -6.629 -15.840 -4.649 1.00 95.56 183 ASP A N 1
ATOM 1492 C CA . ASP A 1 183 ? -7.306 -16.801 -5.525 1.00 95.56 183 ASP A CA 1
ATOM 1493 C C . ASP A 1 183 ? -6.374 -17.997 -5.772 1.00 95.56 183 ASP A C 1
ATOM 1495 O O . ASP A 1 183 ? -5.158 -17.844 -5.794 1.00 95.56 183 ASP A O 1
ATOM 1499 N N . SER A 1 184 ? -6.921 -19.197 -5.920 1.00 94.44 184 SER A N 1
ATOM 1500 C CA . SER A 1 184 ? -6.157 -20.435 -6.130 1.00 94.44 184 SER A CA 1
ATOM 1501 C C . SER A 1 184 ? -6.199 -20.919 -7.580 1.00 94.44 184 SER A C 1
ATOM 1503 O O . SER A 1 184 ? -5.674 -21.986 -7.888 1.00 94.44 184 SER A O 1
ATOM 1505 N N . GLU A 1 185 ? -6.788 -20.133 -8.489 1.00 95.31 185 GLU A N 1
ATOM 1506 C CA . GLU A 1 185 ? -6.697 -20.388 -9.925 1.00 95.31 185 GLU A CA 1
ATOM 1507 C C . GLU A 1 185 ? -5.222 -20.514 -10.364 1.00 95.31 185 GLU A C 1
ATOM 1509 O O . GLU A 1 185 ? -4.356 -19.723 -9.975 1.00 95.31 185 GLU A O 1
ATOM 1514 N N . ASN A 1 186 ? -4.919 -21.527 -11.177 1.00 94.69 186 ASN A N 1
ATOM 1515 C CA . ASN A 1 186 ? -3.585 -21.696 -11.750 1.00 94.69 186 ASN A CA 1
ATOM 1516 C C . ASN A 1 186 ? -3.305 -20.577 -12.762 1.00 94.69 186 ASN A C 1
ATOM 1518 O O . ASN A 1 186 ? -4.169 -20.229 -13.563 1.00 94.69 186 ASN A O 1
ATOM 1522 N N . TRP A 1 187 ? -2.085 -20.046 -12.781 1.00 95.25 187 TRP A N 1
ATOM 1523 C CA . TRP A 1 187 ? -1.684 -18.969 -13.690 1.00 95.25 187 TRP A CA 1
ATOM 1524 C C . TRP A 1 187 ? -0.295 -19.231 -14.272 1.00 95.25 187 TRP A C 1
ATOM 1526 O O . TRP A 1 187 ? 0.540 -19.884 -13.644 1.00 95.25 187 TRP A O 1
ATOM 1536 N N . ASN A 1 188 ? -0.036 -18.743 -15.488 1.00 94.38 188 ASN A N 1
ATOM 1537 C CA . ASN A 1 188 ? 1.251 -18.932 -16.145 1.00 94.38 188 ASN A CA 1
ATOM 1538 C C . ASN A 1 188 ? 2.204 -17.804 -15.761 1.00 94.38 188 ASN A C 1
ATOM 1540 O O . ASN A 1 188 ? 2.194 -16.709 -16.327 1.00 94.38 188 ASN A O 1
ATOM 1544 N N . SER A 1 189 ? 3.085 -18.097 -14.817 1.00 89.62 189 SER A N 1
ATOM 1545 C CA . SER A 1 189 ? 4.026 -17.112 -14.324 1.00 89.62 189 SER A CA 1
ATOM 1546 C C . SER A 1 189 ? 5.020 -16.653 -15.389 1.00 89.62 189 SER A C 1
ATOM 1548 O O . SER A 1 189 ? 5.347 -15.471 -15.422 1.00 89.62 189 SER A O 1
ATOM 1550 N N . LYS A 1 190 ? 5.483 -17.525 -16.296 1.00 86.38 190 LYS A N 1
ATOM 1551 C CA . LYS A 1 190 ? 6.403 -17.145 -17.389 1.00 86.38 190 LYS A CA 1
ATOM 1552 C C . LYS A 1 190 ? 5.796 -16.060 -18.276 1.00 86.38 190 LYS A C 1
ATOM 1554 O O . LYS A 1 190 ? 6.387 -15.000 -18.451 1.00 86.38 190 LYS A O 1
ATOM 1559 N N . LYS A 1 191 ? 4.564 -16.296 -18.722 1.00 93.62 191 LYS A N 1
ATOM 1560 C CA . LYS A 1 191 ? 3.782 -15.365 -19.541 1.00 93.62 191 LYS A CA 1
ATOM 1561 C C . LYS A 1 191 ? 3.637 -13.989 -18.887 1.00 93.62 191 LYS A C 1
ATOM 1563 O O . LYS A 1 191 ? 3.815 -12.972 -19.549 1.00 93.62 191 LYS A O 1
ATOM 1568 N N . ILE A 1 192 ? 3.320 -13.942 -17.594 1.00 94.25 192 ILE A N 1
ATOM 1569 C CA . ILE A 1 192 ? 3.129 -12.673 -16.879 1.00 94.25 192 ILE A CA 1
ATOM 1570 C C . ILE A 1 192 ? 4.441 -11.901 -16.736 1.00 94.25 192 ILE A C 1
ATOM 1572 O O . ILE A 1 192 ? 4.440 -10.678 -16.869 1.00 94.25 192 ILE A O 1
ATOM 1576 N N . ILE A 1 193 ? 5.564 -12.589 -16.518 1.00 86.69 193 ILE A N 1
ATOM 1577 C CA . ILE A 1 193 ? 6.865 -11.912 -16.451 1.00 86.69 193 ILE A CA 1
ATOM 1578 C C . ILE A 1 193 ? 7.293 -11.400 -17.825 1.00 86.69 193 ILE A C 1
ATOM 1580 O O . ILE A 1 193 ? 7.781 -10.275 -17.905 1.00 86.69 193 ILE A O 1
ATOM 1584 N N . ASP A 1 194 ? 7.049 -12.152 -18.900 1.00 85.69 194 ASP A N 1
ATOM 1585 C CA . ASP A 1 194 ? 7.332 -11.687 -20.262 1.00 85.69 194 ASP A CA 1
ATOM 1586 C C . ASP A 1 194 ? 6.590 -10.373 -20.567 1.00 85.69 194 ASP A C 1
ATOM 1588 O O . ASP A 1 194 ? 7.210 -9.412 -21.026 1.00 85.69 194 ASP A O 1
ATOM 1592 N N . ILE A 1 195 ? 5.301 -10.291 -20.208 1.00 93.44 195 ILE A N 1
ATOM 1593 C CA . ILE A 1 195 ? 4.480 -9.073 -20.334 1.00 93.44 195 ILE A CA 1
ATOM 1594 C C . ILE A 1 195 ? 5.056 -7.919 -19.495 1.00 93.44 195 ILE A C 1
ATOM 1596 O O . ILE A 1 195 ? 5.199 -6.797 -19.976 1.00 93.44 195 ILE A O 1
ATOM 1600 N N . VAL A 1 196 ? 5.413 -8.169 -18.233 1.00 91.25 196 VAL A N 1
ATOM 1601 C CA . VAL A 1 196 ? 5.983 -7.129 -17.358 1.00 91.25 196 VAL A CA 1
ATOM 1602 C C . VAL A 1 196 ? 7.335 -6.627 -17.872 1.00 91.25 196 VAL A C 1
ATOM 1604 O O . VAL A 1 196 ? 7.614 -5.429 -17.804 1.00 91.25 196 VAL A O 1
ATOM 1607 N N . ASN A 1 197 ? 8.168 -7.509 -18.421 1.00 84.69 197 ASN A N 1
ATOM 1608 C CA . ASN A 1 197 ? 9.451 -7.135 -19.007 1.00 84.69 197 ASN A CA 1
ATOM 1609 C C . ASN A 1 197 ? 9.277 -6.303 -20.282 1.00 84.69 197 ASN A C 1
ATOM 1611 O O . ASN A 1 197 ? 10.003 -5.327 -20.461 1.00 84.69 197 ASN A O 1
ATOM 1615 N N . GLU A 1 198 ? 8.274 -6.608 -21.113 1.00 88.94 198 GLU A N 1
ATOM 1616 C CA . GLU A 1 198 ? 7.880 -5.745 -22.236 1.00 88.94 198 GLU A CA 1
ATOM 1617 C C . GLU A 1 198 ? 7.525 -4.328 -21.761 1.00 88.94 198 GLU A C 1
ATOM 1619 O O . GLU A 1 198 ? 7.934 -3.351 -22.385 1.00 88.94 198 GLU A O 1
ATOM 1624 N N . TYR A 1 199 ? 6.836 -4.187 -20.624 1.00 92.75 199 TYR A N 1
ATOM 1625 C CA . TYR A 1 199 ? 6.495 -2.873 -20.070 1.00 92.75 199 TYR A CA 1
ATOM 1626 C C . TYR A 1 199 ? 7.694 -2.095 -19.523 1.00 92.75 199 TYR A C 1
ATOM 1628 O O . TYR A 1 199 ? 7.736 -0.871 -19.656 1.00 92.75 199 TYR A O 1
ATOM 1636 N N . ASN A 1 200 ? 8.672 -2.778 -18.928 1.00 86.44 200 ASN A N 1
ATOM 1637 C CA . ASN A 1 200 ? 9.846 -2.135 -18.329 1.00 86.44 200 ASN A CA 1
ATOM 1638 C C . ASN A 1 200 ? 10.827 -1.549 -19.355 1.00 86.44 200 ASN A C 1
ATOM 1640 O O . ASN A 1 200 ? 11.639 -0.696 -18.998 1.00 86.44 200 ASN A O 1
ATOM 1644 N N . VAL A 1 201 ? 10.744 -1.966 -20.620 1.00 81.56 201 VAL A N 1
ATOM 1645 C CA . VAL A 1 201 ? 11.596 -1.446 -21.704 1.00 81.56 201 VAL A CA 1
ATOM 1646 C C . VAL A 1 201 ? 10.931 -0.354 -22.535 1.00 81.56 201 VAL A C 1
ATOM 1648 O O . VAL A 1 201 ? 11.541 0.182 -23.461 1.00 81.56 201 VAL A O 1
ATOM 1651 N N . LEU A 1 202 ? 9.685 -0.000 -22.214 1.00 86.12 202 LEU A N 1
ATOM 1652 C CA . LEU A 1 202 ? 8.970 1.055 -22.916 1.00 86.12 202 LEU A CA 1
ATOM 1653 C C . LEU A 1 202 ? 9.657 2.406 -22.714 1.00 86.12 202 LEU A C 1
ATOM 1655 O O . LEU A 1 202 ? 9.904 2.858 -21.594 1.00 86.12 202 LEU A O 1
ATOM 1659 N N . ASN A 1 203 ? 9.883 3.103 -23.821 1.00 85.69 203 ASN A N 1
ATOM 1660 C CA . ASN A 1 203 ? 10.364 4.471 -23.804 1.00 85.69 203 ASN A CA 1
ATOM 1661 C C . ASN A 1 203 ? 9.166 5.439 -23.808 1.00 85.69 203 ASN A C 1
ATOM 1663 O O . ASN A 1 203 ? 8.387 5.456 -24.766 1.00 85.69 203 ASN A O 1
ATOM 1667 N N . PRO A 1 204 ? 9.010 6.299 -22.784 1.00 89.94 204 PRO A N 1
ATOM 1668 C CA . PRO A 1 204 ? 7.874 7.215 -22.701 1.00 89.94 204 PRO A CA 1
ATOM 1669 C C . PRO A 1 204 ? 7.807 8.226 -23.854 1.00 89.94 204 PRO A C 1
ATOM 1671 O O . PRO A 1 204 ? 6.733 8.763 -24.124 1.00 89.94 204 PRO A O 1
ATOM 1674 N N . LYS A 1 205 ? 8.926 8.497 -24.543 1.00 89.50 205 LYS A N 1
ATOM 1675 C CA . LYS A 1 205 ? 8.959 9.406 -25.702 1.00 89.50 205 LYS A CA 1
ATOM 1676 C C . LYS A 1 205 ? 8.231 8.842 -26.920 1.00 89.50 205 LYS A C 1
ATOM 1678 O O . LYS A 1 205 ? 7.720 9.621 -27.720 1.00 89.50 205 LYS A O 1
ATOM 1683 N N . ASP A 1 206 ? 8.147 7.519 -27.021 1.00 92.69 206 ASP A N 1
ATOM 1684 C CA . ASP A 1 206 ? 7.497 6.822 -28.134 1.00 92.69 206 ASP A CA 1
ATOM 1685 C C . ASP A 1 206 ? 5.988 6.631 -27.885 1.00 92.69 206 ASP A C 1
ATOM 1687 O O . ASP A 1 206 ? 5.242 6.182 -28.757 1.00 92.69 206 ASP A O 1
ATOM 1691 N N . ILE A 1 207 ? 5.507 7.012 -26.695 1.00 96.06 207 ILE A N 1
ATOM 1692 C CA . ILE A 1 207 ? 4.115 6.858 -26.277 1.00 96.06 207 ILE A CA 1
ATOM 1693 C C . ILE A 1 207 ? 3.367 8.185 -26.432 1.00 96.06 207 ILE A C 1
ATOM 1695 O O . ILE A 1 207 ? 3.745 9.223 -25.888 1.00 96.06 207 ILE A O 1
ATOM 1699 N N . LYS A 1 208 ? 2.245 8.139 -27.158 1.00 97.38 208 LYS A N 1
ATOM 1700 C CA . LYS A 1 208 ? 1.342 9.284 -27.336 1.00 97.38 208 LYS A CA 1
ATOM 1701 C C . LYS A 1 208 ? 0.596 9.626 -26.043 1.00 97.38 208 LYS A C 1
ATOM 1703 O O . LYS A 1 208 ? 0.347 8.765 -25.199 1.00 97.38 208 LYS A O 1
ATOM 1708 N N . GLU A 1 209 ? 0.154 10.879 -25.946 1.00 98.31 209 GLU A N 1
ATOM 1709 C CA . GLU A 1 209 ? -0.745 11.327 -24.880 1.00 98.31 209 GLU A CA 1
ATOM 1710 C C . GLU A 1 209 ? -1.999 10.457 -24.781 1.00 98.31 209 GLU A C 1
ATOM 1712 O O . GLU A 1 209 ? -2.658 10.159 -25.781 1.00 98.31 209 GLU A O 1
ATOM 1717 N N . ASN A 1 210 ? -2.379 10.110 -23.556 1.00 98.38 210 ASN A N 1
ATOM 1718 C CA . ASN A 1 210 ? -3.536 9.277 -23.269 1.00 98.38 210 ASN A CA 1
ATOM 1719 C C . ASN A 1 210 ? -4.354 9.854 -22.107 1.00 98.38 210 ASN A C 1
ATOM 1721 O O . ASN A 1 210 ? -4.050 10.915 -21.566 1.00 98.38 210 ASN A O 1
ATOM 1725 N N . TYR A 1 211 ? -5.449 9.181 -21.751 1.00 98.12 211 TYR A N 1
ATOM 1726 C CA . TYR A 1 211 ? -6.332 9.652 -20.685 1.00 98.12 211 TYR A CA 1
ATOM 1727 C C . TYR A 1 211 ? -5.584 9.852 -19.355 1.00 98.12 211 TYR A C 1
ATOM 1729 O O . TYR A 1 211 ? -5.840 10.826 -18.651 1.00 98.12 211 TYR A O 1
ATOM 1737 N N . PHE A 1 212 ? -4.647 8.966 -19.014 1.00 97.25 212 PHE A N 1
ATOM 1738 C CA . PHE A 1 212 ? -3.946 9.023 -17.736 1.00 97.25 212 PHE A CA 1
ATOM 1739 C C . PHE A 1 212 ? -2.955 10.196 -17.687 1.00 97.25 212 PHE A C 1
ATOM 1741 O O . PHE A 1 212 ? -2.966 10.953 -16.717 1.00 97.25 212 PHE A O 1
ATOM 1748 N N . SER A 1 213 ? -2.167 10.411 -18.749 1.00 97.62 213 SER A N 1
ATOM 1749 C CA . SER A 1 213 ? -1.226 11.540 -18.840 1.00 97.62 213 SER A CA 1
ATOM 1750 C C . SER A 1 213 ? -1.917 12.898 -18.856 1.00 97.62 213 SER A C 1
ATOM 1752 O O . SER A 1 213 ? -1.547 13.771 -18.073 1.00 97.62 213 SER A O 1
ATOM 1754 N N . LYS A 1 214 ? -2.991 13.047 -19.638 1.00 98.00 214 LYS A N 1
ATOM 1755 C CA . LYS A 1 214 ? -3.763 14.298 -19.723 1.00 98.00 214 LYS A CA 1
ATOM 1756 C C . LYS A 1 214 ? -4.369 14.715 -18.384 1.00 98.00 214 LYS A C 1
ATOM 1758 O O . LYS A 1 214 ? -4.433 15.901 -18.066 1.00 98.00 214 LYS A O 1
ATOM 1763 N N . ASN A 1 215 ? -4.834 13.744 -17.602 1.00 97.62 215 ASN A N 1
ATOM 1764 C CA . ASN A 1 215 ? -5.530 14.025 -16.355 1.00 97.62 215 ASN A CA 1
ATOM 1765 C C . ASN A 1 215 ? -4.570 14.107 -15.167 1.00 97.62 215 ASN A C 1
ATOM 1767 O O . ASN A 1 215 ? -4.569 15.114 -14.457 1.00 97.62 215 ASN A O 1
ATOM 1771 N N . PHE A 1 216 ? -3.731 13.091 -14.966 1.00 97.38 216 PHE A N 1
ATOM 1772 C CA . PHE A 1 216 ? -2.950 12.915 -13.739 1.00 97.38 216 PHE A CA 1
ATOM 1773 C C . PHE A 1 216 ? -1.469 13.312 -13.870 1.00 97.38 216 PHE A C 1
ATOM 1775 O O . PHE A 1 216 ? -0.801 13.484 -12.842 1.00 97.38 216 PHE A O 1
ATOM 1782 N N . GLY A 1 217 ? -0.973 13.502 -15.098 1.00 96.25 217 GLY A N 1
ATOM 1783 C CA . GLY A 1 217 ? 0.401 13.910 -15.383 1.00 96.25 217 GLY A CA 1
ATOM 1784 C C . GLY A 1 217 ? 0.716 15.332 -14.926 1.00 96.25 217 GLY A C 1
ATOM 1785 O O . GLY A 1 217 ? -0.113 16.237 -15.011 1.00 96.25 217 GLY A O 1
ATOM 1786 N N . GLY A 1 218 ? 1.915 15.519 -14.372 1.00 94.75 218 GLY A N 1
ATOM 1787 C CA . GLY A 1 218 ? 2.351 16.778 -13.758 1.00 94.75 218 GLY A CA 1
ATOM 1788 C C . GLY A 1 218 ? 1.647 17.113 -12.436 1.00 94.75 218 GLY A C 1
ATOM 1789 O O . GLY A 1 218 ? 1.867 18.190 -11.887 1.00 94.75 218 GLY A O 1
ATOM 1790 N N . LYS A 1 219 ? 0.798 16.212 -11.921 1.00 95.00 219 LYS A N 1
ATOM 1791 C CA . LYS A 1 219 ? 0.014 16.400 -10.691 1.00 95.00 219 LYS A CA 1
ATOM 1792 C C . LYS A 1 219 ? 0.282 15.259 -9.714 1.00 95.00 219 LYS A C 1
ATOM 1794 O O . LYS A 1 219 ? 1.146 15.364 -8.846 1.00 95.00 219 LYS A O 1
ATOM 1799 N N . PHE A 1 220 ? -0.435 14.151 -9.885 1.00 96.06 220 PHE A N 1
ATOM 1800 C CA . PHE A 1 220 ? -0.292 12.951 -9.065 1.00 96.06 220 PHE A CA 1
ATOM 1801 C C . PHE A 1 220 ? 0.910 12.112 -9.483 1.00 96.06 220 PHE A C 1
ATOM 1803 O O . PHE A 1 220 ? 1.464 11.400 -8.654 1.00 96.06 220 PHE A O 1
ATOM 1810 N N . TYR A 1 221 ? 1.330 12.225 -10.739 1.00 96.44 221 TYR A N 1
ATOM 1811 C CA . TYR A 1 221 ? 2.460 11.498 -11.296 1.00 96.44 221 TYR A CA 1
ATOM 1812 C C . TYR A 1 221 ? 3.277 12.415 -12.199 1.00 96.44 221 TYR A C 1
ATOM 1814 O O . TYR A 1 221 ? 2.774 13.412 -12.723 1.00 96.44 221 TYR A O 1
ATOM 1822 N N . GLU A 1 222 ? 4.541 12.062 -12.405 1.00 95.88 222 GLU A N 1
ATOM 1823 C CA . GLU A 1 222 ? 5.362 12.683 -13.442 1.00 95.88 222 GLU A CA 1
ATOM 1824 C C . GLU A 1 222 ? 4.720 12.442 -14.825 1.00 95.88 222 GLU A C 1
ATOM 1826 O O . GLU A 1 222 ? 4.010 11.453 -15.039 1.00 95.88 222 GLU A O 1
ATOM 1831 N N . HIS A 1 223 ? 4.867 13.398 -15.741 1.00 95.94 223 HIS A N 1
ATOM 1832 C CA . HIS A 1 223 ? 4.092 13.432 -16.978 1.00 95.94 223 HIS A CA 1
ATOM 1833 C C . HIS A 1 223 ? 4.411 12.272 -17.936 1.00 95.94 223 HIS A C 1
ATOM 1835 O O . HIS A 1 223 ? 3.495 11.602 -18.415 1.00 95.94 223 HIS A O 1
ATOM 1841 N N . ASP A 1 224 ? 5.689 11.981 -18.173 1.00 93.88 224 ASP A N 1
ATOM 1842 C CA . ASP A 1 224 ? 6.124 10.878 -19.033 1.00 93.88 224 ASP A CA 1
ATOM 1843 C C . ASP A 1 224 ? 5.821 9.512 -18.397 1.00 93.88 224 ASP A C 1
ATOM 1845 O O . ASP A 1 224 ? 5.375 8.586 -19.077 1.00 93.88 224 ASP A O 1
ATOM 1849 N N . ILE A 1 225 ? 5.929 9.405 -17.072 1.00 95.31 225 ILE A N 1
ATOM 1850 C CA . ILE A 1 225 ? 5.461 8.227 -16.327 1.00 95.31 225 ILE A CA 1
ATOM 1851 C C . ILE A 1 225 ? 3.958 8.016 -16.500 1.00 95.31 225 ILE A C 1
ATOM 1853 O O . ILE A 1 225 ? 3.499 6.890 -16.672 1.00 95.31 225 ILE A O 1
ATOM 1857 N N . SER A 1 226 ? 3.173 9.089 -16.521 1.00 97.50 226 SER A N 1
ATOM 1858 C CA . SER A 1 226 ? 1.726 8.985 -16.715 1.00 97.50 226 SER A CA 1
ATOM 1859 C C . SER A 1 226 ? 1.358 8.456 -18.103 1.00 97.50 226 SER A C 1
ATOM 1861 O O . SER A 1 226 ? 0.361 7.742 -18.234 1.00 97.50 226 SER A O 1
ATOM 1863 N N . LYS A 1 227 ? 2.170 8.748 -19.131 1.00 98.00 227 LYS A N 1
ATOM 1864 C CA . LYS A 1 227 ? 2.010 8.143 -20.462 1.00 98.00 227 LYS A CA 1
ATOM 1865 C C . LYS A 1 227 ? 2.199 6.633 -20.392 1.00 98.00 227 LYS A C 1
ATOM 1867 O O . LYS A 1 227 ? 1.337 5.905 -20.881 1.00 98.00 227 LYS A O 1
ATOM 1872 N N . LEU A 1 228 ? 3.271 6.179 -19.736 1.00 97.81 228 LEU A N 1
ATOM 1873 C CA . LEU A 1 228 ? 3.558 4.756 -19.536 1.00 97.81 228 LEU A CA 1
ATOM 1874 C C . LEU A 1 228 ? 2.421 4.057 -18.789 1.00 97.81 228 LEU A C 1
ATOM 1876 O O . LEU A 1 228 ? 1.905 3.064 -19.287 1.00 97.81 228 LEU A O 1
ATOM 1880 N N . ILE A 1 229 ? 1.961 4.607 -17.658 1.00 98.25 229 ILE A N 1
ATOM 1881 C CA . ILE A 1 229 ? 0.856 4.027 -16.873 1.00 98.25 229 ILE A CA 1
ATOM 1882 C C . ILE A 1 229 ? -0.392 3.848 -17.743 1.00 98.25 229 ILE A C 1
ATOM 1884 O O . ILE A 1 229 ? -1.001 2.778 -17.751 1.00 98.25 229 ILE A O 1
ATOM 1888 N N . GLY A 1 230 ? -0.761 4.886 -18.499 1.00 98.38 230 GLY A N 1
ATOM 1889 C CA . GLY A 1 230 ? -1.929 4.835 -19.368 1.00 98.38 230 GLY A CA 1
ATOM 1890 C C . GLY A 1 230 ? -1.801 3.835 -20.517 1.00 98.38 230 GLY A C 1
ATOM 1891 O O . GLY A 1 230 ? -2.775 3.158 -20.842 1.00 98.38 230 GLY A O 1
ATOM 1892 N N . HIS A 1 231 ? -0.610 3.720 -21.110 1.00 98.56 231 HIS A N 1
ATOM 1893 C CA . HIS A 1 231 ? -0.321 2.751 -22.166 1.00 98.56 231 HIS A CA 1
ATOM 1894 C C . HIS A 1 231 ? -0.357 1.316 -21.636 1.00 98.56 231 HIS A C 1
ATOM 1896 O O . HIS A 1 231 ? -1.109 0.501 -22.161 1.00 98.56 231 HIS A O 1
ATOM 1902 N N . ILE A 1 232 ? 0.375 1.039 -20.554 1.00 98.56 232 ILE A N 1
ATOM 1903 C CA . ILE A 1 232 ? 0.444 -0.277 -19.908 1.00 98.56 232 ILE A CA 1
ATOM 1904 C C . ILE A 1 232 ? -0.953 -0.750 -19.516 1.00 98.56 232 ILE A C 1
ATOM 1906 O O . ILE A 1 232 ? -1.359 -1.861 -19.843 1.00 98.56 232 ILE A O 1
ATOM 1910 N N . ARG A 1 233 ? -1.745 0.109 -18.866 1.00 98.38 233 ARG A N 1
ATOM 1911 C CA . ARG A 1 233 ? -3.100 -0.275 -18.475 1.00 98.38 233 ARG A CA 1
ATOM 1912 C C . ARG A 1 233 ? -4.014 -0.518 -19.681 1.00 98.38 233 ARG A C 1
ATOM 1914 O O . ARG A 1 233 ? -4.852 -1.416 -19.612 1.00 98.38 233 ARG A O 1
ATOM 1921 N N . GLN A 1 234 ? -3.870 0.241 -20.771 1.00 98.56 234 GLN A N 1
ATOM 1922 C CA . GLN A 1 234 ? -4.624 -0.021 -22.001 1.00 98.56 234 GLN A CA 1
ATOM 1923 C C . GLN A 1 234 ? -4.219 -1.353 -22.640 1.00 98.56 234 GLN A C 1
ATOM 1925 O O . GLN A 1 234 ? -5.094 -2.082 -23.096 1.00 98.56 234 GLN A O 1
ATOM 1930 N N . ASP A 1 235 ? -2.930 -1.683 -22.642 1.00 98.50 235 ASP A N 1
ATOM 1931 C CA . ASP A 1 235 ? -2.426 -2.951 -23.165 1.00 98.50 235 ASP A CA 1
ATOM 1932 C C . ASP A 1 235 ? -2.931 -4.153 -22.347 1.00 98.50 235 ASP A C 1
ATOM 1934 O O . ASP A 1 235 ? -3.446 -5.107 -22.926 1.00 98.50 235 ASP A O 1
ATOM 1938 N N . ILE A 1 236 ? -2.939 -4.054 -21.009 1.00 98.56 236 ILE A N 1
ATOM 1939 C CA . ILE A 1 236 ? -3.570 -5.057 -20.130 1.00 98.56 236 ILE A CA 1
ATOM 1940 C C . ILE A 1 236 ? -5.055 -5.258 -20.489 1.00 98.56 236 ILE A C 1
ATOM 1942 O O . ILE A 1 236 ? -5.540 -6.387 -20.472 1.00 98.56 236 ILE A O 1
ATOM 1946 N N . GLU A 1 237 ? -5.793 -4.192 -20.842 1.00 98.25 237 GLU A N 1
ATOM 1947 C CA . GLU A 1 237 ? -7.191 -4.341 -21.289 1.00 98.25 237 GLU A CA 1
ATOM 1948 C C . GLU A 1 237 ? -7.293 -5.048 -22.640 1.00 98.25 237 GLU A C 1
ATOM 1950 O O . GLU A 1 237 ? -8.171 -5.884 -22.830 1.00 98.25 237 GLU A O 1
ATOM 1955 N N . ASN A 1 238 ? -6.400 -4.729 -23.576 1.00 98.44 238 ASN A N 1
ATOM 1956 C CA . ASN A 1 238 ? -6.404 -5.329 -24.907 1.00 98.44 238 ASN A CA 1
ATOM 1957 C C . ASN A 1 238 ? -6.100 -6.836 -24.844 1.00 98.44 238 ASN A C 1
ATOM 1959 O O . ASN A 1 238 ? -6.705 -7.612 -25.578 1.00 98.44 238 ASN A O 1
ATOM 1963 N N . ARG A 1 239 ? -5.222 -7.252 -23.923 1.00 98.00 239 ARG A N 1
ATOM 1964 C CA . ARG A 1 239 ? -4.846 -8.656 -23.687 1.00 98.00 239 ARG A CA 1
ATOM 1965 C C . ARG A 1 239 ? -5.848 -9.433 -22.836 1.00 98.00 239 ARG A C 1
ATOM 1967 O O . ARG A 1 239 ? -5.620 -10.600 -22.542 1.00 98.00 239 ARG A O 1
ATOM 1974 N N . LYS A 1 240 ? -6.969 -8.837 -22.423 1.00 96.69 240 LYS A N 1
ATOM 1975 C CA . LYS A 1 240 ? -7.906 -9.461 -21.474 1.00 96.69 240 LYS A CA 1
ATOM 1976 C C . LYS A 1 240 ? -8.420 -10.834 -21.912 1.00 96.69 240 LYS A C 1
ATOM 1978 O O . LYS A 1 240 ? -8.580 -11.699 -21.067 1.00 96.69 240 LYS A O 1
ATOM 1983 N N . ASN A 1 241 ? -8.633 -11.048 -23.211 1.00 96.94 241 ASN A N 1
ATOM 1984 C CA . ASN A 1 241 ? -9.077 -12.344 -23.741 1.00 96.94 241 ASN A CA 1
ATOM 1985 C C . ASN A 1 241 ? -7.967 -13.408 -23.753 1.00 96.94 241 ASN A C 1
ATOM 1987 O O . ASN A 1 241 ? -8.255 -14.592 -23.895 1.00 96.94 241 ASN A O 1
ATOM 1991 N N . GLU A 1 242 ? -6.706 -12.993 -23.635 1.00 97.12 242 GLU A N 1
ATOM 1992 C CA . GLU A 1 242 ? -5.556 -13.889 -23.553 1.00 97.12 242 GLU A CA 1
ATOM 1993 C C . GLU A 1 242 ? -5.264 -14.289 -22.106 1.00 97.12 242 GLU A C 1
ATOM 1995 O O . GLU A 1 242 ? -4.579 -15.282 -21.896 1.00 97.12 242 GLU A O 1
ATOM 2000 N N . LEU A 1 243 ? -5.740 -13.529 -21.115 1.00 97.94 243 LEU A N 1
ATOM 2001 C CA . LEU A 1 243 ? -5.454 -13.698 -19.689 1.00 97.94 243 LEU A CA 1
ATOM 2002 C C . LEU A 1 243 ? -6.608 -14.413 -18.980 1.00 97.94 243 LEU A C 1
ATOM 2004 O O . LEU A 1 243 ? -7.775 -14.139 -19.258 1.00 97.94 243 LEU A O 1
ATOM 2008 N N . ASN A 1 244 ? -6.295 -15.278 -18.015 1.00 97.62 244 ASN A N 1
ATOM 2009 C CA . ASN A 1 244 ? -7.319 -15.728 -17.068 1.00 97.62 244 ASN A CA 1
ATOM 2010 C C . ASN A 1 244 ? -7.590 -14.665 -15.983 1.00 97.62 244 ASN A C 1
ATOM 2012 O O . ASN A 1 244 ? -6.916 -13.628 -15.921 1.00 97.62 244 ASN A O 1
ATOM 2016 N N . SER A 1 245 ? -8.596 -14.899 -15.135 1.00 97.06 245 SER A N 1
ATOM 2017 C CA . SER A 1 245 ? -9.009 -13.940 -14.101 1.00 97.06 245 SER A CA 1
ATOM 2018 C C . SER A 1 245 ? -7.864 -13.571 -13.169 1.00 97.06 245 SER A C 1
ATOM 2020 O O . SER A 1 245 ? -7.630 -12.383 -12.922 1.00 97.06 245 SER A O 1
ATOM 2022 N N . LYS A 1 246 ? -7.123 -14.568 -12.683 1.00 97.19 246 LYS A N 1
ATOM 2023 C CA . LYS A 1 246 ? -6.017 -14.334 -11.758 1.00 97.19 246 LYS A CA 1
ATOM 2024 C C . LYS A 1 246 ? -4.825 -13.637 -12.407 1.00 97.19 246 LYS A C 1
ATOM 2026 O O . LYS A 1 246 ? -4.274 -12.712 -11.821 1.00 97.19 246 LYS A O 1
ATOM 2031 N N . GLU A 1 247 ? -4.453 -14.003 -13.628 1.00 98.44 247 GLU A N 1
ATOM 2032 C CA . GLU A 1 247 ? -3.407 -13.340 -14.415 1.00 98.44 247 GLU A CA 1
ATOM 2033 C C . GLU A 1 247 ? -3.712 -11.850 -14.623 1.00 98.44 247 GLU A C 1
ATOM 2035 O O . GLU A 1 247 ? -2.860 -10.987 -14.391 1.00 98.44 247 GLU A O 1
ATOM 2040 N N . TYR A 1 248 ? -4.953 -11.539 -15.004 1.00 98.62 248 TYR A N 1
ATOM 2041 C CA . TYR A 1 248 ? -5.430 -10.166 -15.144 1.00 98.62 248 TYR A CA 1
ATOM 2042 C C . TYR A 1 248 ? -5.383 -9.414 -13.804 1.00 98.62 248 TYR A C 1
ATOM 2044 O O . TYR A 1 248 ? -4.901 -8.279 -13.740 1.00 98.62 248 TYR A O 1
ATOM 2052 N N . ALA A 1 249 ? -5.810 -10.061 -12.715 1.00 98.56 249 ALA A N 1
ATOM 2053 C CA . ALA A 1 249 ? -5.757 -9.496 -11.371 1.00 98.56 249 ALA A CA 1
ATOM 2054 C C . ALA A 1 249 ? -4.318 -9.224 -10.899 1.00 98.56 249 ALA A C 1
ATOM 2056 O O . ALA A 1 249 ? -4.053 -8.153 -10.343 1.00 98.56 249 ALA A O 1
ATOM 2057 N N . ILE A 1 250 ? -3.376 -10.137 -11.164 1.00 98.44 250 ILE A N 1
ATOM 2058 C CA . ILE A 1 250 ? -1.948 -9.989 -10.844 1.00 98.44 250 ILE A CA 1
ATOM 2059 C C . ILE A 1 250 ? -1.363 -8.779 -11.567 1.00 98.44 250 ILE A C 1
ATOM 2061 O O . ILE A 1 250 ? -0.711 -7.955 -10.923 1.00 98.44 250 ILE A O 1
ATOM 2065 N N . LEU A 1 251 ? -1.618 -8.626 -12.870 1.00 98.56 251 LEU A N 1
ATOM 2066 C CA . LEU A 1 251 ? -1.111 -7.491 -13.648 1.00 98.56 251 LEU A CA 1
ATOM 2067 C C . LEU A 1 251 ? -1.679 -6.156 -13.147 1.00 98.56 251 LEU A C 1
ATOM 2069 O O . LEU A 1 251 ? -0.921 -5.211 -12.927 1.00 98.56 251 LEU A O 1
ATOM 2073 N N . LEU A 1 252 ? -2.991 -6.071 -12.901 1.00 98.69 252 LEU A N 1
ATOM 2074 C CA . LEU A 1 252 ? -3.608 -4.842 -12.389 1.00 98.69 252 LEU A CA 1
ATOM 2075 C C . LEU A 1 252 ? -3.123 -4.483 -10.985 1.00 98.69 252 LEU A C 1
ATOM 2077 O O . LEU A 1 252 ? -2.779 -3.329 -10.726 1.00 98.69 252 LEU A O 1
ATOM 2081 N N . THR A 1 253 ? -3.068 -5.462 -10.086 1.00 98.50 253 THR A N 1
ATOM 2082 C CA . THR A 1 253 ? -2.606 -5.251 -8.710 1.00 98.50 253 THR A CA 1
ATOM 2083 C C . THR A 1 253 ? -1.137 -4.849 -8.686 1.00 98.50 253 THR A C 1
ATOM 2085 O O . THR A 1 253 ? -0.774 -3.884 -8.018 1.00 98.50 253 THR A O 1
ATOM 2088 N N . SER A 1 254 ? -0.294 -5.506 -9.482 1.00 97.81 254 SER A N 1
ATOM 2089 C CA . SER A 1 254 ? 1.121 -5.147 -9.612 1.00 97.81 254 SER A CA 1
ATOM 2090 C C . SER A 1 254 ? 1.300 -3.726 -10.152 1.00 97.81 254 SER A C 1
ATOM 2092 O O . SER A 1 254 ? 2.095 -2.961 -9.606 1.00 97.81 254 SER A O 1
ATOM 2094 N N . LEU A 1 255 ? 0.488 -3.312 -11.134 1.00 98.31 255 LEU A N 1
ATOM 2095 C CA . LEU A 1 255 ? 0.490 -1.931 -11.615 1.00 98.31 255 LEU A CA 1
ATOM 2096 C C . LEU A 1 255 ? 0.107 -0.943 -10.501 1.00 98.31 255 LEU A C 1
ATOM 2098 O O . LEU A 1 255 ? 0.792 0.065 -10.344 1.00 98.31 255 LEU A O 1
ATOM 2102 N N . ILE A 1 256 ? -0.931 -1.229 -9.700 1.00 98.00 256 ILE A N 1
ATOM 2103 C CA . ILE A 1 256 ? -1.320 -0.392 -8.547 1.00 98.00 256 ILE A CA 1
ATOM 2104 C C . ILE A 1 256 ? -0.140 -0.212 -7.583 1.00 98.00 256 ILE A C 1
ATOM 2106 O O . ILE A 1 256 ? 0.163 0.914 -7.189 1.00 98.00 256 ILE A O 1
ATOM 2110 N N . TYR A 1 257 ? 0.542 -1.300 -7.219 1.00 96.69 257 TYR A N 1
ATOM 2111 C CA . TYR A 1 257 ? 1.667 -1.259 -6.281 1.00 96.69 257 TYR A CA 1
ATOM 2112 C C . TYR A 1 257 ? 2.882 -0.518 -6.861 1.00 96.69 257 TYR A C 1
ATOM 2114 O O . TYR A 1 257 ? 3.516 0.272 -6.156 1.00 96.69 257 TYR A O 1
ATOM 2122 N N . THR A 1 258 ? 3.172 -0.689 -8.155 1.00 94.50 258 THR A N 1
ATOM 2123 C CA . THR A 1 258 ? 4.215 0.079 -8.848 1.00 94.50 258 THR A CA 1
ATOM 2124 C C . THR A 1 258 ? 3.907 1.574 -8.828 1.00 94.50 258 THR A C 1
ATOM 2126 O O . THR A 1 258 ? 4.768 2.372 -8.447 1.00 94.50 258 THR A O 1
ATOM 2129 N N . ILE A 1 259 ? 2.690 1.981 -9.202 1.00 95.69 259 ILE A N 1
ATOM 2130 C CA . ILE A 1 259 ? 2.360 3.408 -9.279 1.00 95.69 259 ILE A CA 1
ATOM 2131 C C . ILE A 1 259 ? 2.196 4.037 -7.894 1.00 95.69 259 ILE A C 1
ATOM 2133 O O . ILE A 1 259 ? 2.484 5.221 -7.750 1.00 95.69 259 ILE A O 1
ATOM 2137 N N . ASP A 1 260 ? 1.817 3.287 -6.851 1.00 95.06 260 ASP A N 1
ATOM 2138 C CA . ASP A 1 260 ? 1.731 3.827 -5.486 1.00 95.06 260 ASP A CA 1
ATOM 2139 C C . ASP A 1 260 ? 3.054 4.468 -5.052 1.00 95.06 260 ASP A C 1
ATOM 2141 O O . ASP A 1 260 ? 3.055 5.563 -4.496 1.00 95.06 260 ASP A O 1
ATOM 2145 N N . ARG A 1 261 ? 4.195 3.862 -5.399 1.00 90.00 261 ARG A N 1
ATOM 2146 C CA . ARG A 1 261 ? 5.537 4.383 -5.074 1.00 90.00 261 ARG A CA 1
ATOM 2147 C C . ARG A 1 261 ? 5.955 5.600 -5.904 1.00 90.00 261 ARG A C 1
ATOM 2149 O O . ARG A 1 261 ? 6.863 6.334 -5.507 1.00 90.00 261 ARG A O 1
ATOM 2156 N N . LEU A 1 262 ? 5.317 5.796 -7.055 1.00 92.19 262 LEU A N 1
ATOM 2157 C CA . LEU A 1 262 ? 5.552 6.917 -7.969 1.00 92.19 262 LEU A CA 1
ATOM 2158 C C . LEU A 1 262 ? 4.581 8.080 -7.719 1.00 92.19 262 LEU A C 1
ATOM 2160 O O . LEU A 1 262 ? 4.792 9.174 -8.243 1.00 92.19 262 LEU A O 1
ATOM 2164 N N . ALA A 1 263 ? 3.530 7.863 -6.923 1.00 94.12 263 ALA A N 1
ATOM 2165 C CA . ALA A 1 263 ? 2.517 8.868 -6.655 1.00 94.12 263 ALA A CA 1
ATOM 2166 C C . ALA A 1 263 ? 3.061 10.011 -5.783 1.00 94.12 263 ALA A C 1
ATOM 2168 O O . ALA A 1 263 ? 3.517 9.812 -4.652 1.00 94.12 263 ALA A O 1
ATOM 2169 N N . ASN A 1 264 ? 2.913 11.230 -6.295 1.00 94.56 264 ASN A N 1
ATOM 2170 C CA . ASN A 1 264 ? 3.270 12.504 -5.682 1.00 94.56 264 ASN A CA 1
ATOM 2171 C C . ASN A 1 264 ? 2.234 12.946 -4.625 1.00 94.56 264 ASN A C 1
ATOM 2173 O O . ASN A 1 264 ? 1.621 14.016 -4.695 1.00 94.56 264 ASN A O 1
ATOM 2177 N N . THR A 1 265 ? 1.995 12.071 -3.650 1.00 92.81 265 THR A N 1
ATOM 2178 C CA . THR A 1 265 ? 1.001 12.237 -2.583 1.00 92.81 265 THR A CA 1
ATOM 2179 C C . THR A 1 265 ? 1.535 11.739 -1.243 1.00 92.81 265 THR A C 1
ATOM 2181 O O . THR A 1 265 ? 2.567 11.068 -1.166 1.00 92.81 265 THR A O 1
ATOM 2184 N N . VAL A 1 266 ? 0.784 12.006 -0.173 1.00 87.06 266 VAL A N 1
ATOM 2185 C CA . VAL A 1 266 ? 1.051 11.503 1.186 1.00 87.06 266 VAL A CA 1
ATOM 2186 C C . VAL A 1 266 ? 0.408 10.131 1.462 1.00 87.06 266 VAL A C 1
ATOM 2188 O O . VAL A 1 266 ? 0.187 9.774 2.614 1.00 87.06 266 VAL A O 1
ATOM 2191 N N . GLY A 1 267 ? 0.096 9.352 0.417 1.00 88.25 267 GLY A N 1
ATOM 2192 C CA . GLY A 1 267 ? -0.488 8.005 0.536 1.00 88.25 267 GLY A CA 1
ATOM 2193 C C . GLY A 1 267 ? -1.990 7.912 0.244 1.00 88.25 267 GLY A C 1
ATOM 2194 O O . GLY A 1 267 ? -2.596 6.877 0.496 1.00 88.25 267 GLY A O 1
ATOM 2195 N N . HIS A 1 268 ? -2.603 8.978 -0.277 1.00 92.94 268 HIS A N 1
ATOM 2196 C CA . HIS A 1 268 ? -3.969 8.984 -0.816 1.00 92.94 268 HIS A CA 1
ATOM 2197 C C . HIS A 1 268 ? -4.117 10.090 -1.874 1.00 92.94 268 HIS A C 1
ATOM 2199 O O . HIS A 1 268 ? -3.311 11.017 -1.917 1.00 92.94 268 HIS A O 1
ATOM 2205 N N . PHE A 1 269 ? -5.161 10.040 -2.704 1.00 95.12 269 PHE A N 1
ATOM 2206 C CA . PHE A 1 269 ? -5.361 10.949 -3.847 1.00 95.12 269 PHE A CA 1
ATOM 2207 C C . PHE A 1 269 ? -6.345 12.091 -3.570 1.00 95.12 269 PHE A C 1
ATOM 2209 O O . PHE A 1 269 ? -6.937 12.662 -4.477 1.00 95.12 269 PHE A O 1
ATOM 2216 N N . ASP A 1 270 ? -6.535 12.448 -2.302 1.00 92.25 270 ASP A N 1
ATOM 2217 C CA . ASP A 1 270 ? -7.386 13.595 -1.939 1.00 92.25 270 ASP A CA 1
ATOM 2218 C C . ASP A 1 270 ? -6.709 14.939 -2.274 1.00 92.25 270 ASP A C 1
ATOM 2220 O O . ASP A 1 270 ? -7.383 15.948 -2.459 1.00 92.25 270 ASP A O 1
ATOM 2224 N N . ALA A 1 271 ? -5.377 14.932 -2.381 1.00 91.94 271 ALA A N 1
ATOM 2225 C CA . ALA A 1 271 ? -4.541 16.042 -2.819 1.00 91.94 271 ALA A CA 1
ATOM 2226 C C . ALA A 1 271 ? -3.202 15.512 -3.367 1.00 91.94 271 ALA A C 1
ATOM 2228 O O . ALA A 1 271 ? -2.817 14.375 -3.088 1.00 91.94 271 ALA A O 1
ATOM 2229 N N . TYR A 1 272 ? -2.475 16.353 -4.103 1.00 93.62 272 TYR A N 1
ATOM 2230 C CA . TYR A 1 272 ? -1.106 16.096 -4.560 1.00 93.62 272 TYR A CA 1
ATOM 2231 C C . TYR A 1 272 ? -0.166 17.229 -4.134 1.00 93.62 272 TYR A C 1
ATOM 2233 O O . TYR A 1 272 ? -0.596 18.345 -3.829 1.00 93.62 272 TYR A O 1
ATOM 2241 N N . ILE A 1 273 ? 1.132 16.940 -4.092 1.00 92.19 273 ILE A N 1
ATOM 2242 C CA . ILE A 1 273 ? 2.157 17.884 -3.635 1.00 92.19 273 ILE A CA 1
ATOM 2243 C C . ILE A 1 273 ? 2.500 18.850 -4.781 1.00 92.19 273 ILE A C 1
ATOM 2245 O O . ILE A 1 273 ? 2.837 18.424 -5.877 1.00 92.19 273 ILE A O 1
ATOM 2249 N N . LYS A 1 274 ? 2.464 20.168 -4.543 1.00 89.00 274 LYS A N 1
ATOM 2250 C CA . LYS A 1 274 ? 2.740 21.189 -5.583 1.00 89.00 274 LYS A CA 1
ATOM 2251 C C . LYS A 1 274 ? 4.229 21.402 -5.913 1.00 89.00 274 LYS A C 1
ATOM 2253 O O . LYS A 1 274 ? 4.556 22.262 -6.722 1.00 89.00 274 LYS A O 1
ATOM 2258 N N . LYS A 1 275 ? 5.135 20.670 -5.264 1.00 87.06 275 LYS A N 1
ATOM 2259 C CA . LYS A 1 275 ? 6.577 20.739 -5.544 1.00 87.06 275 LYS A CA 1
ATOM 2260 C C . LYS A 1 275 ? 6.889 20.027 -6.870 1.00 87.06 275 LYS A C 1
ATOM 2262 O O . LYS A 1 275 ? 6.134 19.127 -7.242 1.00 87.06 275 LYS A O 1
ATOM 2267 N N . PRO A 1 276 ? 7.989 20.384 -7.562 1.00 84.38 276 PRO A N 1
ATOM 2268 C CA . PRO A 1 276 ? 8.433 19.658 -8.747 1.00 84.38 276 PRO A CA 1
ATOM 2269 C C . PRO A 1 276 ? 8.528 18.152 -8.482 1.00 84.38 276 PRO A C 1
ATOM 2271 O O . PRO A 1 276 ? 9.094 17.726 -7.473 1.00 84.38 276 PRO A O 1
ATOM 2274 N N . ILE A 1 277 ? 7.968 17.352 -9.388 1.00 89.50 277 ILE A N 1
ATOM 2275 C CA . ILE A 1 277 ? 7.948 15.895 -9.258 1.00 89.50 277 ILE A CA 1
ATOM 2276 C C . ILE A 1 277 ? 9.298 15.349 -9.718 1.00 89.50 277 ILE A C 1
ATOM 2278 O O . ILE A 1 277 ? 9.712 15.563 -10.858 1.00 89.50 277 ILE A O 1
ATOM 2282 N N . THR A 1 278 ? 9.994 14.633 -8.836 1.00 81.75 278 THR A N 1
ATOM 2283 C CA . THR A 1 278 ? 11.255 13.972 -9.181 1.00 81.75 278 THR A CA 1
ATOM 2284 C C . THR A 1 278 ? 11.016 12.891 -10.231 1.00 81.75 278 THR A C 1
ATOM 2286 O O . THR A 1 278 ? 10.190 12.000 -10.029 1.00 81.75 278 THR A O 1
ATOM 2289 N N . LYS A 1 279 ? 11.780 12.930 -11.327 1.00 79.12 279 LYS A N 1
ATOM 2290 C CA . LYS A 1 279 ? 11.760 11.877 -12.347 1.00 79.12 279 LYS A CA 1
ATOM 2291 C C . LYS A 1 279 ? 12.323 10.583 -11.766 1.00 79.12 279 LYS A C 1
ATOM 2293 O O . LYS A 1 279 ? 13.423 10.571 -11.220 1.00 79.12 279 LYS A O 1
ATOM 2298 N N . ARG A 1 280 ? 11.557 9.502 -11.879 1.00 78.31 280 ARG A N 1
ATOM 2299 C CA . ARG A 1 280 ? 11.934 8.149 -11.455 1.00 78.31 280 ARG A CA 1
ATOM 2300 C C . ARG A 1 280 ? 11.517 7.175 -12.553 1.00 78.31 280 ARG A C 1
ATOM 2302 O O . ARG A 1 280 ? 10.459 7.404 -13.134 1.00 78.31 280 ARG A O 1
ATOM 2309 N N . PRO A 1 281 ? 12.305 6.130 -12.849 1.00 76.31 281 PRO A N 1
ATOM 2310 C CA . PRO A 1 281 ? 11.908 5.129 -13.830 1.00 76.31 281 PRO A CA 1
ATOM 2311 C C . PRO A 1 281 ? 10.663 4.366 -13.357 1.00 76.31 281 PRO A C 1
ATOM 2313 O O . PRO A 1 281 ? 10.451 4.180 -12.153 1.00 76.31 281 PRO A O 1
ATOM 2316 N N . LEU A 1 282 ? 9.839 3.924 -14.311 1.00 83.19 282 LEU A N 1
ATOM 2317 C CA . LEU A 1 282 ? 8.764 2.982 -14.028 1.00 83.19 282 LEU A CA 1
ATOM 2318 C C . LEU A 1 282 ? 9.390 1.593 -13.918 1.00 83.19 282 LEU A C 1
ATOM 2320 O O . LEU A 1 282 ? 9.711 0.975 -14.922 1.00 83.19 282 LEU A O 1
ATOM 2324 N N . ASN A 1 283 ? 9.564 1.125 -12.686 1.00 84.31 283 ASN A N 1
ATOM 2325 C CA . ASN A 1 283 ? 9.996 -0.240 -12.411 1.00 84.31 283 ASN A CA 1
ATOM 2326 C C . ASN A 1 283 ? 8.743 -1.065 -12.099 1.00 84.31 283 ASN A C 1
ATOM 2328 O O . ASN A 1 283 ? 8.303 -1.145 -10.944 1.00 84.31 283 ASN A O 1
ATOM 2332 N N . PHE A 1 284 ? 8.119 -1.617 -13.139 1.00 90.31 284 PHE A N 1
ATOM 2333 C CA . PHE A 1 284 ? 6.994 -2.531 -13.003 1.00 90.31 284 PHE A CA 1
ATOM 2334 C C . PHE A 1 284 ? 7.503 -3.818 -12.353 1.00 90.31 284 PHE A C 1
ATOM 2336 O O . PHE A 1 284 ? 8.315 -4.542 -12.930 1.00 90.31 284 PHE A O 1
ATOM 2343 N N . ARG A 1 285 ? 7.029 -4.090 -11.135 1.00 89.12 285 ARG A N 1
ATOM 2344 C CA . ARG A 1 285 ? 7.385 -5.270 -10.343 1.00 89.12 285 ARG A CA 1
ATOM 2345 C C . ARG A 1 285 ? 6.122 -6.039 -10.000 1.00 89.12 285 ARG A C 1
ATOM 2347 O O . ARG A 1 285 ? 5.084 -5.438 -9.735 1.00 89.12 285 ARG A O 1
ATOM 2354 N N . LEU A 1 286 ? 6.231 -7.361 -9.990 1.00 93.00 286 LEU A N 1
ATOM 2355 C CA . LEU A 1 286 ? 5.124 -8.229 -9.615 1.00 93.00 286 LEU A CA 1
ATOM 2356 C C . LEU A 1 286 ? 4.901 -8.252 -8.107 1.00 93.00 286 LEU A C 1
ATOM 2358 O O . LEU A 1 286 ? 5.836 -8.101 -7.317 1.00 93.00 286 LEU A O 1
ATOM 2362 N N . ILE A 1 287 ? 3.652 -8.484 -7.715 1.00 94.81 287 ILE A N 1
ATOM 2363 C CA . ILE A 1 287 ? 3.311 -8.879 -6.349 1.00 94.81 287 ILE A CA 1
ATOM 2364 C C . ILE A 1 287 ? 3.777 -10.308 -6.042 1.00 94.81 287 ILE A C 1
ATOM 2366 O O . ILE A 1 287 ? 3.961 -11.135 -6.936 1.00 94.81 287 ILE A O 1
ATOM 2370 N N . LYS A 1 288 ? 3.939 -10.607 -4.754 1.00 92.75 288 LYS A N 1
ATOM 2371 C CA . LYS A 1 288 ? 4.115 -11.965 -4.239 1.00 92.75 288 LYS A CA 1
ATOM 2372 C C . LYS A 1 288 ? 2.738 -12.544 -3.926 1.00 92.75 288 LYS A C 1
ATOM 2374 O O . LYS A 1 288 ? 2.102 -12.087 -2.982 1.00 92.75 288 LYS A O 1
ATOM 2379 N N . THR A 1 289 ? 2.271 -13.500 -4.725 1.00 93.44 289 THR A N 1
ATOM 2380 C CA . THR A 1 289 ? 0.988 -14.167 -4.464 1.00 93.44 289 THR A CA 1
ATOM 2381 C C . THR A 1 289 ? 1.089 -15.051 -3.217 1.00 93.44 289 THR A C 1
ATOM 2383 O O . THR A 1 289 ? 2.166 -15.540 -2.868 1.00 93.44 289 THR A O 1
ATOM 2386 N N . GLU A 1 290 ? -0.032 -15.219 -2.526 1.00 92.56 290 GLU A N 1
ATOM 2387 C CA . GLU A 1 290 ? -0.192 -15.995 -1.294 1.00 92.56 290 GLU A CA 1
ATOM 2388 C C . GLU A 1 290 ? -1.489 -16.808 -1.390 1.00 92.56 290 GLU A C 1
ATOM 2390 O O . GLU A 1 290 ? -2.409 -16.649 -0.589 1.00 92.56 290 GLU A O 1
ATOM 2395 N N . ASP A 1 291 ? -1.568 -17.635 -2.433 1.00 94.56 291 ASP A N 1
ATOM 2396 C CA . ASP A 1 291 ? -2.738 -18.438 -2.778 1.00 94.56 291 ASP A CA 1
ATOM 2397 C C . ASP A 1 291 ? -3.314 -19.152 -1.548 1.00 94.56 291 ASP A C 1
ATOM 2399 O O . ASP A 1 291 ? -2.612 -19.870 -0.830 1.00 94.56 291 ASP A O 1
ATOM 2403 N N . PHE A 1 292 ? -4.615 -18.983 -1.319 1.00 97.31 292 PHE A N 1
ATOM 2404 C CA . PHE A 1 292 ? -5.293 -19.552 -0.165 1.00 97.31 292 PHE A CA 1
ATOM 2405 C C . PHE A 1 292 ? -6.643 -20.126 -0.584 1.00 97.31 292 PHE A C 1
ATOM 2407 O O . PHE A 1 292 ? -7.617 -19.404 -0.775 1.00 97.31 292 PHE A O 1
ATOM 2414 N N . ALA A 1 293 ? -6.726 -21.456 -0.679 1.00 96.19 293 ALA A N 1
ATOM 2415 C CA . ALA A 1 293 ? -7.934 -22.158 -1.125 1.00 96.19 293 ALA A CA 1
ATOM 2416 C C . ALA A 1 293 ? -9.186 -21.844 -0.276 1.00 96.19 293 ALA A C 1
ATOM 2418 O O . ALA A 1 293 ? -10.310 -21.945 -0.763 1.00 96.19 293 ALA A O 1
ATOM 2419 N N . GLY A 1 294 ? -9.005 -21.448 0.989 1.00 97.38 294 GLY A N 1
ATOM 2420 C CA . GLY A 1 294 ? -10.085 -21.032 1.884 1.00 97.38 294 GLY A CA 1
ATOM 2421 C C . GLY A 1 294 ? -10.566 -19.587 1.699 1.00 97.38 294 GLY A C 1
ATOM 2422 O O . GLY A 1 294 ? -11.430 -19.143 2.462 1.00 97.38 294 GLY A O 1
ATOM 2423 N N . ALA A 1 295 ? -10.006 -18.825 0.752 1.00 98.12 295 ALA A N 1
ATOM 2424 C CA . ALA A 1 295 ? -10.372 -17.434 0.512 1.00 98.12 295 ALA A CA 1
ATOM 2425 C C . ALA A 1 295 ? -11.749 -17.339 -0.158 1.00 98.12 295 ALA A C 1
ATOM 2427 O O . ALA A 1 295 ? -11.985 -17.888 -1.232 1.00 98.12 295 ALA A O 1
ATOM 2428 N N . LYS A 1 296 ? -12.667 -16.594 0.461 1.00 98.00 296 LYS A N 1
ATOM 2429 C CA . LYS A 1 296 ? -13.997 -16.299 -0.088 1.00 98.00 296 LYS A CA 1
ATOM 2430 C C . LYS A 1 296 ? -14.111 -14.798 -0.311 1.00 98.00 296 LYS A C 1
ATOM 2432 O O . LYS A 1 296 ? -14.306 -14.041 0.636 1.00 98.00 296 LYS A O 1
ATOM 2437 N N . ILE A 1 297 ? -13.947 -14.376 -1.560 1.00 98.12 297 ILE A N 1
ATOM 2438 C CA . ILE A 1 297 ? -13.768 -12.971 -1.931 1.00 98.12 297 ILE A CA 1
ATOM 2439 C C . ILE A 1 297 ? -15.091 -12.371 -2.417 1.00 98.12 297 ILE A C 1
ATOM 2441 O O . ILE A 1 297 ? -15.697 -12.871 -3.362 1.00 98.12 297 ILE A O 1
ATOM 2445 N N . TYR A 1 298 ? -15.506 -11.260 -1.810 1.00 98.06 298 TYR A N 1
ATOM 2446 C CA . TYR A 1 298 ? -16.726 -10.530 -2.148 1.00 98.06 298 TYR A CA 1
ATOM 2447 C C . TYR A 1 298 ? -16.444 -9.053 -2.433 1.00 98.06 298 TYR A C 1
ATOM 2449 O O . TYR A 1 298 ? -15.458 -8.469 -1.974 1.00 98.06 298 TYR A O 1
ATOM 2457 N N . LYS A 1 299 ? -17.344 -8.456 -3.215 1.00 96.62 299 LYS A N 1
ATOM 2458 C CA . LYS A 1 299 ? -17.430 -7.015 -3.454 1.00 96.62 299 LYS A CA 1
ATOM 2459 C C . LYS A 1 299 ? -18.882 -6.582 -3.325 1.00 96.62 299 LYS A C 1
ATOM 2461 O O . LYS A 1 299 ? -19.572 -6.360 -4.321 1.00 96.62 299 LYS A O 1
ATOM 2466 N N . GLU A 1 300 ? -19.367 -6.533 -2.094 1.00 95.81 300 GLU A N 1
ATOM 2467 C CA . GLU A 1 300 ? -20.744 -6.164 -1.786 1.00 95.81 300 GLU A CA 1
ATOM 2468 C C . GLU A 1 300 ? -20.772 -5.140 -0.645 1.00 95.81 300 GLU A C 1
ATOM 2470 O O . GLU A 1 300 ? -19.817 -4.969 0.117 1.00 95.81 300 GLU A O 1
ATOM 2475 N N . ASP A 1 301 ? -21.886 -4.423 -0.543 1.00 96.12 301 ASP A N 1
ATOM 2476 C CA . ASP A 1 301 ? -22.191 -3.658 0.656 1.00 96.12 301 ASP A CA 1
ATOM 2477 C C . ASP A 1 301 ? -22.152 -4.581 1.887 1.00 96.12 301 ASP A C 1
ATOM 2479 O O . ASP A 1 301 ? -22.783 -5.642 1.900 1.00 96.12 301 ASP A O 1
ATOM 2483 N N . ALA A 1 302 ? -21.392 -4.178 2.908 1.00 96.69 302 ALA A N 1
ATOM 2484 C CA . ALA A 1 302 ? -21.135 -4.987 4.095 1.00 96.69 302 ALA A CA 1
ATOM 2485 C C . ALA A 1 302 ? -22.434 -5.448 4.770 1.00 96.69 302 ALA A C 1
ATOM 2487 O O . ALA A 1 302 ? -22.600 -6.636 5.045 1.00 96.69 302 ALA A O 1
ATOM 2488 N N . ASN A 1 303 ? -23.386 -4.533 4.964 1.00 97.31 303 ASN A N 1
ATOM 2489 C CA . ASN A 1 303 ? -24.670 -4.825 5.588 1.00 97.31 303 ASN A CA 1
ATOM 2490 C C . ASN A 1 303 ? -25.466 -5.849 4.772 1.00 97.31 303 ASN A C 1
ATOM 2492 O O . ASN A 1 303 ? -26.029 -6.791 5.332 1.00 97.31 303 ASN A O 1
ATOM 2496 N N . LYS A 1 304 ? -25.491 -5.732 3.442 1.00 97.69 304 LYS A N 1
ATOM 2497 C CA . LYS A 1 304 ? -26.170 -6.725 2.591 1.00 97.69 304 LYS A CA 1
ATOM 2498 C C . LYS A 1 304 ? -25.495 -8.093 2.634 1.00 97.69 304 LYS A C 1
ATOM 2500 O O . LYS A 1 304 ? -26.193 -9.108 2.673 1.00 97.69 304 LYS A O 1
ATOM 2505 N N . LEU A 1 305 ? -24.164 -8.123 2.639 1.00 97.62 305 LEU A N 1
ATOM 2506 C CA . LEU A 1 305 ? -23.400 -9.363 2.604 1.00 97.62 305 LEU A CA 1
ATOM 2507 C C . LEU A 1 305 ? -23.559 -10.176 3.891 1.00 97.62 305 LEU A C 1
ATOM 2509 O O . LEU A 1 305 ? -23.818 -11.376 3.810 1.00 97.62 305 LEU A O 1
ATOM 2513 N N . VAL A 1 306 ? -23.445 -9.548 5.069 1.00 97.00 306 VAL A N 1
ATOM 2514 C CA . VAL A 1 306 ? -23.414 -10.279 6.353 1.00 97.00 306 VAL A CA 1
ATOM 2515 C C . VAL A 1 306 ? -24.649 -11.145 6.600 1.00 97.00 306 VAL A C 1
ATOM 2517 O O . VAL A 1 306 ? -24.535 -12.202 7.209 1.00 97.00 306 VAL A O 1
ATOM 2520 N N . ARG A 1 307 ? -25.800 -10.772 6.030 1.00 97.94 307 ARG A N 1
ATOM 2521 C CA . ARG A 1 307 ? -27.060 -11.535 6.093 1.00 97.94 307 ARG A CA 1
ATOM 2522 C C . ARG A 1 307 ? -26.990 -12.909 5.421 1.00 97.94 307 ARG A C 1
ATOM 2524 O O . ARG A 1 307 ? -27.828 -13.766 5.680 1.00 97.94 307 ARG A O 1
ATOM 2531 N N . LYS A 1 308 ? -26.023 -13.104 4.522 1.00 97.00 308 LYS A N 1
ATOM 2532 C CA . LYS A 1 308 ? -25.790 -14.349 3.772 1.00 97.00 308 LYS A CA 1
ATOM 2533 C C . LYS A 1 308 ? -24.620 -15.152 4.343 1.00 97.00 308 LYS A C 1
ATOM 2535 O O . LYS A 1 308 ? -24.362 -16.261 3.880 1.00 97.00 308 LYS A O 1
ATOM 2540 N N . LEU A 1 309 ? -23.882 -14.584 5.296 1.00 96.31 309 LEU A N 1
ATOM 2541 C CA . LEU A 1 309 ? -22.678 -15.184 5.846 1.00 96.31 309 LEU A CA 1
ATOM 2542 C C . LEU A 1 309 ? -22.965 -15.880 7.173 1.00 96.31 309 LEU A C 1
ATOM 2544 O O . LEU A 1 309 ? -23.827 -15.482 7.951 1.00 96.31 309 LEU A O 1
ATOM 2548 N N . LYS A 1 310 ? -22.182 -16.921 7.433 1.00 97.38 310 LYS A N 1
ATOM 2549 C CA . LYS A 1 310 ? -22.113 -17.605 8.717 1.00 97.38 310 LYS A CA 1
ATOM 2550 C C . LYS A 1 310 ? -20.655 -17.933 8.997 1.00 97.38 310 LYS A C 1
ATOM 2552 O O . LYS A 1 310 ? -19.950 -18.379 8.090 1.00 97.38 310 LYS A O 1
ATOM 2557 N N . GLY A 1 311 ? -20.210 -17.722 10.228 1.00 96.25 311 GLY A N 1
ATOM 2558 C CA . GLY A 1 311 ? -18.826 -17.988 10.611 1.00 96.25 311 GLY A CA 1
ATOM 2559 C C . GLY A 1 311 ? -18.639 -18.132 12.113 1.00 96.25 311 GLY A C 1
ATOM 2560 O O . GLY A 1 311 ? -19.599 -18.062 12.878 1.00 96.25 311 GLY A O 1
ATOM 2561 N N . ASP A 1 312 ? -17.398 -18.350 12.535 1.00 97.50 312 ASP A N 1
ATOM 2562 C CA . ASP A 1 312 ? -17.064 -18.370 13.959 1.00 97.50 312 ASP A CA 1
ATOM 2563 C C . ASP A 1 312 ? -16.941 -16.944 14.495 1.00 97.50 312 ASP A C 1
ATOM 2565 O O . ASP A 1 312 ? -17.515 -16.624 15.534 1.00 97.50 312 ASP A O 1
ATOM 2569 N N . ILE A 1 313 ? -16.255 -16.076 13.749 1.00 97.88 313 ILE A N 1
ATOM 2570 C CA . ILE A 1 313 ? -15.978 -14.697 14.142 1.00 97.88 313 ILE A CA 1
ATOM 2571 C C . ILE A 1 313 ? -16.154 -13.733 12.969 1.00 97.88 313 ILE A C 1
ATOM 2573 O O . ILE A 1 313 ? -15.803 -14.056 11.832 1.00 97.88 313 ILE A O 1
ATOM 2577 N N . ALA A 1 314 ? -16.657 -12.532 13.261 1.00 98.12 314 ALA A N 1
ATOM 2578 C CA . ALA A 1 314 ? -16.583 -11.389 12.359 1.00 98.12 314 ALA A CA 1
ATOM 2579 C C . ALA A 1 314 ? -15.655 -10.305 12.918 1.00 98.12 314 ALA A C 1
ATOM 2581 O O . ALA A 1 314 ? -15.874 -9.790 14.017 1.00 98.12 314 ALA A O 1
ATOM 2582 N N . TYR A 1 315 ? -14.636 -9.949 12.138 1.00 97.69 315 TYR A N 1
ATOM 2583 C CA . TYR A 1 315 ? -13.792 -8.785 12.354 1.00 97.69 315 TYR A CA 1
ATOM 2584 C C . TYR A 1 315 ? -14.381 -7.567 11.637 1.00 97.69 315 TYR A C 1
ATOM 2586 O O . TYR A 1 315 ? -14.709 -7.612 10.447 1.00 97.69 315 TYR A O 1
ATOM 2594 N N . ILE A 1 316 ? -14.545 -6.480 12.385 1.00 96.50 316 ILE A N 1
ATOM 2595 C CA . ILE A 1 316 ? -15.264 -5.279 11.968 1.00 96.50 316 ILE A CA 1
ATOM 2596 C C . ILE A 1 316 ? -14.354 -4.062 12.185 1.00 96.50 316 ILE A C 1
ATOM 2598 O O . ILE A 1 316 ? -14.134 -3.634 13.316 1.00 96.50 316 ILE A O 1
ATOM 2602 N N . ASP A 1 317 ? -13.848 -3.485 11.094 1.00 94.31 317 ASP A N 1
ATOM 2603 C CA . ASP A 1 317 ? -13.021 -2.262 11.076 1.00 94.31 317 ASP A CA 1
ATOM 2604 C C . ASP A 1 317 ? -13.604 -1.244 10.074 1.00 94.31 317 ASP A C 1
ATOM 2606 O O . ASP A 1 317 ? -13.043 -1.006 9.002 1.00 94.31 317 ASP A O 1
ATOM 2610 N N . PRO A 1 318 ? -14.795 -0.682 10.355 1.00 92.56 318 PRO A N 1
ATOM 2611 C CA . PRO A 1 318 ? -15.480 0.185 9.416 1.00 92.56 318 PRO A CA 1
ATOM 2612 C C . PRO A 1 318 ? -14.795 1.556 9.340 1.00 92.56 318 PRO A C 1
ATOM 2614 O O . PRO A 1 318 ? -14.127 2.001 10.283 1.00 92.56 318 PRO A O 1
ATOM 2617 N N . PRO A 1 319 ? -15.030 2.319 8.259 1.00 90.06 319 PRO A N 1
ATOM 2618 C CA . PRO A 1 319 ? -14.684 3.730 8.231 1.00 90.06 319 PRO A CA 1
ATOM 2619 C C . PRO A 1 319 ? -15.310 4.467 9.423 1.00 90.06 319 PRO A C 1
ATOM 2621 O O . PRO A 1 319 ? -16.515 4.411 9.641 1.00 90.06 319 PRO A O 1
ATOM 2624 N N . TYR A 1 320 ? -14.496 5.190 10.188 1.00 83.38 320 TYR A N 1
ATOM 2625 C CA . TYR A 1 320 ? -14.946 5.828 11.430 1.00 83.38 320 TYR A CA 1
ATOM 2626 C C . TYR A 1 320 ? -15.172 7.340 11.310 1.00 83.38 320 TYR A C 1
ATOM 2628 O O . TYR A 1 320 ? -15.677 7.952 12.244 1.00 83.38 320 TYR A O 1
ATOM 2636 N N . ASN A 1 321 ? -14.814 7.973 10.187 1.00 87.44 321 ASN A N 1
ATOM 2637 C CA . ASN A 1 321 ? -14.947 9.421 9.974 1.00 87.44 321 ASN A CA 1
ATOM 2638 C C . ASN A 1 321 ? -15.540 9.744 8.588 1.00 87.44 321 ASN A C 1
ATOM 2640 O O . ASN A 1 321 ? -15.932 8.854 7.841 1.00 87.44 321 ASN A O 1
ATOM 2644 N N . SER A 1 322 ? -15.609 11.028 8.217 1.00 89.44 322 SER A N 1
ATOM 2645 C CA . SER A 1 322 ? -16.264 11.463 6.966 1.00 89.44 322 SER A CA 1
ATOM 2646 C C . SER A 1 322 ? -15.487 11.130 5.682 1.00 89.44 322 SER A C 1
ATOM 2648 O O . SER A 1 322 ? -15.907 11.532 4.595 1.00 89.44 322 SER A O 1
ATOM 2650 N N . ARG A 1 323 ? -14.318 10.484 5.778 1.00 89.88 323 ARG A N 1
ATOM 2651 C CA . ARG A 1 323 ? -13.442 10.215 4.633 1.00 89.88 323 ARG A CA 1
ATOM 2652 C C . ARG A 1 323 ? -13.963 9.029 3.842 1.00 89.88 323 ARG A C 1
ATOM 2654 O O . ARG A 1 323 ? -13.786 7.878 4.215 1.00 89.88 323 ARG A O 1
ATOM 2661 N N . GLN A 1 324 ? -14.560 9.348 2.707 1.00 93.50 324 GLN A N 1
ATOM 2662 C CA . GLN A 1 324 ? -15.052 8.370 1.750 1.00 93.50 324 GLN A CA 1
ATOM 2663 C C . GLN A 1 324 ? -13.871 7.749 0.998 1.00 93.50 324 GLN A C 1
ATOM 2665 O O . GLN A 1 324 ? -13.219 8.418 0.193 1.00 93.50 324 GLN A O 1
ATOM 2670 N N . TYR A 1 325 ? -13.582 6.474 1.264 1.00 93.94 325 TYR A N 1
ATOM 2671 C CA . TYR A 1 325 ? -12.424 5.779 0.692 1.00 93.94 325 TYR A CA 1
ATOM 2672 C C . TYR A 1 325 ? -12.489 5.702 -0.840 1.00 93.94 325 TYR A C 1
ATOM 2674 O O . TYR A 1 325 ? -11.465 5.892 -1.495 1.00 93.94 325 TYR A O 1
ATOM 2682 N N . SER A 1 326 ? -13.688 5.574 -1.421 1.00 93.94 326 SER A N 1
ATOM 2683 C CA . SER A 1 326 ? -13.901 5.643 -2.876 1.00 93.94 326 SER A CA 1
ATOM 2684 C C . SER A 1 326 ? -13.415 6.964 -3.486 1.00 93.94 326 SER A C 1
ATOM 2686 O O . SER A 1 326 ? -12.928 6.998 -4.613 1.00 93.94 326 SER A O 1
ATOM 2688 N N . ARG A 1 327 ? -13.466 8.065 -2.722 1.00 94.50 327 ARG A N 1
ATOM 2689 C CA . ARG A 1 327 ? -12.957 9.386 -3.128 1.00 94.50 327 ARG A CA 1
ATOM 2690 C C . ARG A 1 327 ? -11.446 9.502 -2.930 1.00 94.50 327 ARG A C 1
ATOM 2692 O O . ARG A 1 327 ? -10.776 10.167 -3.718 1.00 94.50 327 ARG A O 1
ATOM 2699 N N . PHE A 1 328 ? -10.911 8.883 -1.879 1.00 94.56 328 PHE A N 1
ATOM 2700 C CA . PHE A 1 328 ? -9.487 8.933 -1.524 1.00 94.56 328 PHE A CA 1
ATOM 2701 C C . PHE A 1 328 ? -8.628 8.050 -2.432 1.00 94.56 328 PHE A C 1
ATOM 2703 O O . PHE A 1 328 ? -7.483 8.405 -2.701 1.00 94.56 328 PHE A O 1
ATOM 2710 N N . TYR A 1 329 ? -9.188 6.953 -2.941 1.00 95.94 329 TYR A N 1
ATOM 2711 C CA . TYR A 1 329 ? -8.520 6.002 -3.835 1.00 95.94 329 TYR A CA 1
ATOM 2712 C C . TYR A 1 329 ? -9.117 5.981 -5.248 1.00 95.94 329 TYR A C 1
ATOM 2714 O O . TYR A 1 329 ? -8.956 5.007 -5.977 1.00 95.94 329 TYR A O 1
ATOM 2722 N N . HIS A 1 330 ? -9.772 7.072 -5.661 1.00 96.31 330 HIS A N 1
ATOM 2723 C CA . HIS A 1 330 ? -10.473 7.165 -6.946 1.00 96.31 330 HIS A CA 1
ATOM 2724 C C . HIS A 1 330 ? -9.577 6.885 -8.166 1.00 96.31 330 HIS A C 1
ATOM 2726 O O . HIS A 1 330 ? -10.067 6.370 -9.166 1.00 96.31 330 HIS A O 1
ATOM 2732 N N . ILE A 1 331 ? -8.273 7.186 -8.097 1.00 97.31 331 ILE A N 1
ATOM 2733 C CA . ILE A 1 331 ? -7.328 6.858 -9.175 1.00 97.31 331 ILE A CA 1
ATOM 2734 C C . ILE A 1 331 ? -7.186 5.343 -9.330 1.00 97.31 331 ILE A C 1
ATOM 2736 O O . ILE A 1 331 ? -7.204 4.860 -10.457 1.00 97.31 331 ILE A O 1
ATOM 2740 N N . TYR A 1 332 ? -7.105 4.582 -8.234 1.00 97.25 332 TYR A N 1
ATOM 2741 C CA . TYR A 1 332 ? -7.042 3.118 -8.292 1.00 97.25 332 TYR A CA 1
ATOM 2742 C C . TYR A 1 332 ? -8.366 2.512 -8.748 1.00 97.25 332 TYR A C 1
ATOM 2744 O O . TYR A 1 332 ? -8.361 1.615 -9.587 1.00 97.25 332 TYR A O 1
ATOM 2752 N N . GLU A 1 333 ? -9.496 3.041 -8.275 1.00 97.25 333 GLU A N 1
ATOM 2753 C CA . GLU A 1 333 ? -10.813 2.625 -8.769 1.00 97.25 333 GLU A CA 1
ATOM 2754 C C . GLU A 1 333 ? -10.921 2.849 -10.285 1.00 97.25 333 GLU A C 1
ATOM 2756 O O . GLU A 1 333 ? -11.279 1.931 -11.019 1.00 97.25 333 GLU A O 1
ATOM 2761 N N . ASN A 1 334 ? -10.539 4.032 -10.778 1.00 96.06 334 ASN A N 1
ATOM 2762 C CA . ASN A 1 334 ? -10.553 4.348 -12.207 1.00 96.06 334 ASN A CA 1
ATOM 2763 C C . ASN A 1 334 ? -9.553 3.495 -13.001 1.00 96.06 334 ASN A C 1
ATOM 2765 O O . ASN A 1 334 ? -9.878 3.030 -14.089 1.00 96.06 334 ASN A O 1
ATOM 2769 N N . LEU A 1 335 ? -8.361 3.240 -12.454 1.00 97.06 335 LEU A N 1
ATOM 2770 C CA . LEU A 1 335 ? -7.363 2.376 -13.081 1.00 97.06 335 LEU A CA 1
ATOM 2771 C C . LEU A 1 335 ? -7.927 0.970 -13.303 1.00 97.06 335 LEU A C 1
ATOM 2773 O O . LEU A 1 335 ? -7.760 0.418 -14.381 1.00 97.06 335 LEU A O 1
ATOM 2777 N N . VAL A 1 336 ? -8.629 0.402 -12.322 1.00 97.81 336 VAL A N 1
ATOM 2778 C CA . VAL A 1 336 ? -9.183 -0.955 -12.425 1.00 97.81 336 VAL A CA 1
ATOM 2779 C C . VAL A 1 336 ? -10.426 -0.984 -13.314 1.00 97.81 336 VAL A C 1
ATOM 2781 O O . VAL A 1 336 ? -10.478 -1.788 -14.241 1.00 97.81 336 VAL A O 1
ATOM 2784 N N . GLN A 1 337 ? -11.390 -0.080 -13.098 1.00 96.81 337 GLN A N 1
ATOM 2785 C CA . GLN A 1 337 ? -12.628 -0.019 -13.893 1.00 96.81 337 GLN A CA 1
ATOM 2786 C C . GLN A 1 337 ? -12.388 0.383 -15.353 1.00 96.81 337 GLN A C 1
ATOM 2788 O O . GLN A 1 337 ? -13.148 -0.008 -16.232 1.00 96.81 337 GLN A O 1
ATOM 2793 N N . TRP A 1 338 ? -11.375 1.217 -15.592 1.00 97.00 338 TRP A N 1
ATOM 2794 C CA . TRP A 1 338 ? -10.945 1.715 -16.900 1.00 97.00 338 TRP A CA 1
ATOM 2795 C C . TRP A 1 338 ? -12.017 2.423 -17.742 1.00 97.00 338 TRP A C 1
ATOM 2797 O O . TRP A 1 338 ? -11.906 2.514 -18.964 1.00 97.00 338 TRP A O 1
ATOM 2807 N N . LYS A 1 339 ? -13.034 2.998 -17.083 1.00 95.75 339 LYS A N 1
ATOM 2808 C CA . LYS A 1 339 ? -14.135 3.746 -17.721 1.00 95.75 339 LYS A CA 1
ATOM 2809 C C . LYS A 1 339 ? -13.717 5.104 -18.293 1.00 95.75 339 LYS A C 1
ATOM 2811 O O . LYS A 1 339 ? -14.434 5.641 -19.129 1.00 95.75 339 LYS A O 1
ATOM 2816 N N . LYS A 1 340 ? -12.587 5.667 -17.839 1.00 96.56 340 LYS A N 1
ATOM 2817 C CA . LYS A 1 340 ? -12.072 6.989 -18.255 1.00 96.56 340 LYS A CA 1
ATOM 2818 C C . LYS A 1 340 ? -13.106 8.127 -18.071 1.00 96.56 340 LYS A C 1
ATOM 2820 O O . LYS A 1 340 ? -13.381 8.853 -19.025 1.00 96.56 340 LYS A O 1
ATOM 2825 N N . PRO A 1 341 ? -13.691 8.289 -16.867 1.00 96.44 341 PRO A N 1
ATOM 2826 C CA . PRO A 1 341 ? -14.733 9.280 -16.608 1.00 96.44 341 PRO A CA 1
ATOM 2827 C C . PRO A 1 341 ? -14.218 10.721 -16.729 1.00 96.44 341 PRO A C 1
ATOM 2829 O O . PRO A 1 341 ? -13.016 10.981 -16.643 1.00 96.44 341 PRO A O 1
ATOM 2832 N N . GLU A 1 342 ? -15.137 11.671 -16.855 1.00 96.69 342 GLU A N 1
ATOM 2833 C CA . GLU A 1 342 ? -14.831 13.086 -16.641 1.00 96.69 342 GLU A CA 1
ATOM 2834 C C . GLU A 1 342 ? -14.446 13.340 -15.171 1.00 96.69 342 GLU A C 1
ATOM 2836 O O . GLU A 1 342 ? -14.915 12.643 -14.267 1.00 96.69 342 GLU A O 1
ATOM 2841 N N . LEU A 1 343 ? -13.544 14.299 -14.934 1.00 96.81 343 LEU A N 1
ATOM 2842 C CA . LEU A 1 343 ? -12.948 14.562 -13.623 1.00 96.81 343 LEU A CA 1
ATOM 2843 C C . LEU A 1 343 ? -13.147 16.019 -13.208 1.00 96.81 343 LEU A C 1
ATOM 2845 O O . LEU A 1 343 ? -12.965 16.936 -14.006 1.00 96.81 343 LEU A O 1
ATOM 2849 N N . PHE A 1 344 ? -13.426 16.227 -11.922 1.00 94.69 344 PHE A N 1
ATOM 2850 C CA . PHE A 1 344 ? -13.812 17.522 -11.374 1.00 94.69 344 PHE A CA 1
ATOM 2851 C C . PHE A 1 344 ? -12.926 17.959 -10.204 1.00 94.69 344 PHE A C 1
ATOM 2853 O O . PHE A 1 344 ? -12.439 17.155 -9.397 1.00 94.69 344 PHE A O 1
ATOM 2860 N N . GLY A 1 345 ? -12.780 19.279 -10.075 1.00 92.62 345 GLY A N 1
ATOM 2861 C CA . GLY A 1 345 ? -12.070 19.935 -8.981 1.00 92.62 345 GLY A CA 1
ATOM 2862 C C . GLY A 1 345 ? -10.555 19.712 -8.983 1.00 92.62 345 GLY A C 1
ATOM 2863 O O . GLY A 1 345 ? -9.988 19.037 -9.838 1.00 92.62 345 GLY A O 1
ATOM 2864 N N . VAL A 1 346 ? -9.883 20.280 -7.978 1.00 88.00 346 VAL A N 1
ATOM 2865 C CA . VAL A 1 346 ? -8.411 20.239 -7.867 1.00 88.00 346 VAL A CA 1
ATOM 2866 C C . VAL A 1 346 ? -7.890 18.810 -7.722 1.00 88.00 346 VAL A C 1
ATOM 2868 O O . VAL A 1 346 ? -6.862 18.465 -8.291 1.00 88.00 346 VAL A O 1
ATOM 2871 N N . ALA A 1 347 ? -8.611 17.965 -6.986 1.00 91.00 347 ALA A N 1
ATOM 2872 C CA . ALA A 1 347 ? -8.233 16.573 -6.769 1.00 91.00 347 ALA A CA 1
ATOM 2873 C C . ALA A 1 347 ? -8.599 15.642 -7.941 1.00 91.00 347 ALA A C 1
ATOM 2875 O O . ALA A 1 347 ? -8.330 14.452 -7.836 1.00 91.00 347 ALA A O 1
ATOM 2876 N N . LEU A 1 348 ? -9.203 16.163 -9.022 1.00 95.19 348 LEU A N 1
ATOM 2877 C CA . LEU A 1 348 ? -9.564 15.420 -10.237 1.00 95.19 348 LEU A CA 1
ATOM 2878 C C . LEU A 1 348 ? -10.384 14.163 -9.962 1.00 95.19 348 LEU A C 1
ATOM 2880 O O . LEU A 1 348 ? -10.080 13.072 -10.442 1.00 95.19 348 LEU A O 1
ATOM 2884 N N . LYS A 1 349 ? -11.436 14.321 -9.168 1.00 94.94 349 LYS A N 1
ATOM 2885 C CA . LYS A 1 349 ? -12.281 13.198 -8.782 1.00 94.94 349 LYS A CA 1
ATOM 2886 C C . LYS A 1 349 ? -13.406 13.017 -9.803 1.00 94.94 349 LYS A C 1
ATOM 2888 O O . LYS A 1 349 ? -13.970 14.024 -10.225 1.00 94.94 349 LYS A O 1
ATOM 2893 N N . PRO A 1 350 ? -13.788 11.776 -10.140 1.00 95.06 350 PRO A N 1
ATOM 2894 C CA . PRO A 1 350 ? -14.978 11.522 -10.948 1.00 95.06 350 PRO A CA 1
ATOM 2895 C C . PRO A 1 350 ? -16.259 11.866 -10.173 1.00 95.06 350 PRO A C 1
ATOM 2897 O O . PRO A 1 350 ? -16.194 12.293 -9.011 1.00 95.06 350 PRO A O 1
ATOM 2900 N N . GLU A 1 351 ? -17.422 11.637 -10.776 1.00 94.44 351 GLU A N 1
ATOM 2901 C CA . GLU A 1 351 ? -18.694 11.647 -10.047 1.00 94.44 351 GLU A CA 1
ATOM 2902 C C . GLU A 1 351 ? -18.663 10.680 -8.839 1.00 94.44 351 GLU A C 1
ATOM 2904 O O . GLU A 1 351 ? -17.969 9.655 -8.878 1.00 94.44 351 GLU A O 1
ATOM 2909 N N . PRO A 1 352 ? -19.319 11.006 -7.707 1.00 93.06 352 PRO A N 1
ATOM 2910 C CA . PRO A 1 352 ? -19.330 10.137 -6.534 1.00 93.06 352 PRO A CA 1
ATOM 2911 C C . PRO A 1 352 ? -20.005 8.782 -6.802 1.00 93.06 352 PRO A C 1
ATOM 2913 O O . PRO A 1 352 ? -21.193 8.712 -7.092 1.00 93.06 352 PRO A O 1
ATOM 2916 N N . GLU A 1 353 ? -19.260 7.697 -6.593 1.00 91.25 353 GLU A N 1
ATOM 2917 C CA . GLU A 1 353 ? -19.749 6.314 -6.620 1.00 91.25 353 GLU A CA 1
ATOM 2918 C C . GLU A 1 353 ? -19.310 5.579 -5.336 1.00 91.25 353 GLU A C 1
ATOM 2920 O O . GLU A 1 353 ? -18.342 5.980 -4.678 1.00 91.25 353 GLU A O 1
ATOM 2925 N N . ASN A 1 354 ? -20.012 4.496 -4.972 1.00 89.50 354 ASN A N 1
ATOM 2926 C CA . ASN A 1 354 ? -19.684 3.622 -3.829 1.00 89.50 354 ASN A CA 1
ATOM 2927 C C . ASN A 1 354 ? -19.461 4.386 -2.508 1.00 89.50 354 ASN A C 1
ATOM 2929 O O . ASN A 1 354 ? -18.465 4.191 -1.809 1.00 89.50 354 ASN A O 1
ATOM 2933 N N . MET A 1 355 ? -20.371 5.307 -2.190 1.00 92.12 355 MET A N 1
ATOM 2934 C CA . MET A 1 355 ? -20.299 6.127 -0.981 1.00 92.12 355 MET A CA 1
ATOM 2935 C C . MET A 1 355 ? -20.799 5.327 0.224 1.00 92.12 355 MET A C 1
ATOM 2937 O O . MET A 1 355 ? -21.937 4.867 0.236 1.00 92.12 355 MET A O 1
ATOM 2941 N N . SER A 1 356 ? -19.959 5.181 1.246 1.00 93.75 356 SER A N 1
ATOM 2942 C CA . SER A 1 356 ? -20.269 4.392 2.437 1.00 93.75 356 SER A CA 1
ATOM 2943 C C . SER A 1 356 ? -21.155 5.169 3.411 1.00 93.75 356 SER A C 1
ATOM 2945 O O . SER A 1 356 ? -20.845 6.319 3.753 1.00 93.75 356 SER A O 1
ATOM 2947 N N . GLU A 1 357 ? -22.218 4.531 3.914 1.00 95.06 357 GLU A N 1
ATOM 2948 C CA . GLU A 1 357 ? -23.063 5.095 4.976 1.00 95.06 357 GLU A CA 1
ATOM 2949 C C . GLU A 1 357 ? -22.288 5.300 6.288 1.00 95.06 357 GLU A C 1
ATOM 2951 O O . GLU A 1 357 ? -22.567 6.260 7.013 1.00 95.06 357 GLU A O 1
ATOM 2956 N N . TYR A 1 358 ? -21.250 4.492 6.541 1.00 95.00 358 TYR A N 1
ATOM 2957 C CA . TYR A 1 358 ? -20.351 4.614 7.698 1.00 95.00 358 TYR A CA 1
ATOM 2958 C C . TYR A 1 358 ? -19.571 5.937 7.730 1.00 95.00 358 TYR A C 1
ATOM 2960 O O . TYR A 1 358 ? -19.134 6.391 8.785 1.00 95.00 358 TYR A O 1
ATOM 2968 N N . CYS A 1 359 ? -19.454 6.620 6.590 1.00 93.31 359 CYS A N 1
ATOM 2969 C CA . CYS A 1 359 ? -18.836 7.941 6.496 1.00 93.31 359 CYS A CA 1
ATOM 2970 C C . CYS A 1 359 ? -19.843 9.101 6.609 1.00 93.31 359 CYS A C 1
ATOM 2972 O O . CYS A 1 359 ? -19.475 10.269 6.441 1.00 93.31 359 CYS A O 1
ATOM 2974 N N . THR A 1 360 ? -21.116 8.818 6.885 1.00 93.19 360 THR A N 1
ATOM 2975 C CA . THR A 1 360 ? -22.195 9.814 6.978 1.00 93.19 360 THR A CA 1
ATOM 2976 C C . THR A 1 360 ? -22.717 9.946 8.410 1.00 93.19 360 THR A C 1
ATOM 2978 O O . THR A 1 360 ? -22.224 9.301 9.330 1.00 93.19 360 THR A O 1
ATOM 2981 N N . SER A 1 361 ? -23.729 10.789 8.628 1.00 91.38 361 SER A N 1
ATOM 2982 C CA . SER A 1 361 ? -24.452 10.844 9.907 1.00 91.38 361 SER A CA 1
ATOM 2983 C C . SER A 1 361 ? -25.248 9.568 10.216 1.00 91.38 361 SER A C 1
ATOM 2985 O O . SER A 1 361 ? -25.693 9.403 11.347 1.00 91.38 361 SER A O 1
ATOM 2987 N N . ARG A 1 362 ? -25.424 8.661 9.243 1.00 95.19 362 ARG A N 1
ATOM 2988 C CA . ARG A 1 362 ? -26.133 7.386 9.423 1.00 95.19 362 ARG A CA 1
ATOM 2989 C C . ARG A 1 362 ? -25.255 6.240 9.926 1.00 95.19 362 ARG A C 1
ATOM 2991 O O . ARG A 1 362 ? -25.782 5.161 10.170 1.00 95.19 362 ARG A O 1
ATOM 2998 N N . ALA A 1 363 ? -23.958 6.468 10.137 1.00 95.44 363 ALA A N 1
ATOM 2999 C CA . ALA A 1 363 ? -23.002 5.426 10.513 1.00 95.44 363 ALA A CA 1
ATOM 3000 C C . ALA A 1 363 ? -23.436 4.593 11.730 1.00 95.44 363 ALA A C 1
ATOM 3002 O O . ALA A 1 363 ? -23.278 3.378 11.717 1.00 95.44 363 ALA A O 1
ATOM 3003 N N . LYS A 1 364 ? -24.040 5.226 12.748 1.00 95.50 364 LYS A N 1
ATOM 3004 C CA . LYS A 1 364 ? -24.594 4.526 13.919 1.00 95.50 364 LYS A CA 1
ATOM 3005 C C . LYS A 1 364 ? -25.631 3.473 13.523 1.00 95.50 364 LYS A C 1
ATOM 3007 O O . LYS A 1 364 ? -25.579 2.349 14.009 1.00 95.50 364 LYS A O 1
ATOM 3012 N N . TYR A 1 365 ? -26.567 3.837 12.648 1.00 96.81 365 TYR A N 1
ATOM 3013 C CA . TYR A 1 365 ? -27.643 2.945 12.214 1.00 96.81 365 TYR A CA 1
ATOM 3014 C C . TYR A 1 365 ? -27.111 1.825 11.321 1.00 96.81 365 TYR A C 1
ATOM 3016 O O . TYR A 1 365 ? -27.495 0.679 11.514 1.00 96.81 365 TYR A O 1
ATOM 3024 N N . ALA A 1 366 ? -26.179 2.137 10.415 1.00 97.25 366 ALA A N 1
ATOM 3025 C CA . ALA A 1 366 ? -25.511 1.128 9.597 1.00 97.25 366 ALA A CA 1
ATOM 3026 C C . ALA A 1 366 ? -24.713 0.134 10.462 1.00 97.25 366 ALA A C 1
ATOM 3028 O O . ALA A 1 366 ? -24.789 -1.072 10.256 1.00 97.25 366 ALA A O 1
ATOM 3029 N N . PHE A 1 367 ? -23.989 0.612 11.480 1.00 97.69 367 PHE A N 1
ATOM 3030 C CA . PHE A 1 367 ? -23.269 -0.259 12.411 1.00 97.69 367 PHE A CA 1
ATOM 3031 C C . PHE A 1 367 ? -24.212 -1.140 13.231 1.00 97.69 367 PHE A C 1
ATOM 3033 O O . PHE A 1 367 ? -23.973 -2.339 13.331 1.00 97.69 367 PHE A O 1
ATOM 3040 N N . LYS A 1 368 ? -25.308 -0.573 13.749 1.00 97.94 368 LYS A N 1
ATOM 3041 C CA . LYS A 1 368 ? -26.345 -1.337 14.450 1.00 97.94 368 LYS A CA 1
ATOM 3042 C C . LYS A 1 368 ? -26.927 -2.443 13.568 1.00 97.94 368 LYS A C 1
ATOM 3044 O O . LYS A 1 368 ? -26.918 -3.601 13.967 1.00 97.94 368 LYS A O 1
ATOM 3049 N N . ASP A 1 369 ? -27.343 -2.094 12.352 1.00 98.25 369 ASP A N 1
ATOM 3050 C CA . ASP A 1 369 ? -27.890 -3.047 11.384 1.00 98.25 369 ASP A CA 1
ATOM 3051 C C . ASP A 1 369 ? -26.903 -4.180 11.060 1.00 98.25 369 ASP A C 1
ATOM 3053 O O . ASP A 1 369 ? -27.297 -5.340 10.982 1.00 98.25 369 ASP A O 1
ATOM 3057 N N . LEU A 1 370 ? -25.614 -3.867 10.915 1.00 98.06 370 LEU A N 1
ATOM 3058 C CA . LEU A 1 370 ? -24.580 -4.870 10.664 1.00 98.06 370 LEU A CA 1
ATOM 3059 C C . LEU A 1 370 ? -24.464 -5.862 11.827 1.00 98.06 370 LEU A C 1
ATOM 3061 O O . LEU A 1 370 ? -24.470 -7.071 11.608 1.00 98.06 370 LEU A O 1
ATOM 3065 N N . VAL A 1 371 ? -24.354 -5.338 13.051 1.00 97.38 371 VAL A N 1
ATOM 3066 C CA . VAL A 1 371 ? -24.152 -6.122 14.275 1.00 97.38 371 VAL A CA 1
ATOM 3067 C C . VAL A 1 371 ? -25.346 -7.040 14.549 1.00 97.38 371 VAL A C 1
ATOM 3069 O O . VAL A 1 371 ? -25.147 -8.213 14.845 1.00 97.38 371 VAL A O 1
ATOM 3072 N N . GLU A 1 372 ? -26.574 -6.549 14.376 1.00 97.38 372 GLU A N 1
ATOM 3073 C CA . GLU A 1 372 ? -27.801 -7.325 14.617 1.00 97.38 372 GLU A CA 1
ATOM 3074 C C . GLU A 1 372 ? -28.033 -8.450 13.592 1.00 97.38 372 GLU A C 1
ATOM 3076 O O . GLU A 1 372 ? -28.761 -9.399 13.875 1.00 97.38 372 GLU A O 1
ATOM 3081 N N . ASN A 1 373 ? -27.433 -8.365 12.399 1.00 97.88 373 ASN A N 1
ATOM 3082 C CA . ASN A 1 373 ? -27.657 -9.323 11.307 1.00 97.88 373 ASN A CA 1
ATOM 3083 C C . ASN A 1 373 ? -26.487 -10.297 11.078 1.00 97.88 373 ASN A C 1
ATOM 3085 O O . ASN A 1 373 ? -26.559 -11.142 10.183 1.00 97.88 373 ASN A O 1
ATOM 3089 N N . LEU A 1 374 ? -25.409 -10.193 11.855 1.00 96.94 374 LEU A N 1
ATOM 3090 C CA . LEU A 1 374 ? -24.262 -11.092 11.764 1.00 96.94 374 LEU A CA 1
ATOM 3091 C C . LEU A 1 374 ? -24.557 -12.437 12.444 1.00 96.94 374 LEU A C 1
ATOM 3093 O O . LEU A 1 374 ? -24.811 -12.503 13.642 1.00 96.94 374 LEU A O 1
ATOM 3097 N N . ASN A 1 375 ? -24.457 -13.534 11.690 1.00 97.00 375 ASN A N 1
ATOM 3098 C CA . ASN A 1 375 ? -24.608 -14.893 12.219 1.00 97.00 375 ASN A CA 1
ATOM 3099 C C . ASN A 1 375 ? -23.242 -15.506 12.574 1.00 97.00 375 ASN A C 1
ATOM 3101 O O . ASN A 1 375 ? -22.694 -16.330 11.832 1.00 97.00 375 ASN A O 1
ATOM 3105 N N . VAL A 1 376 ? -22.675 -15.061 13.695 1.00 97.12 376 VAL A N 1
ATOM 3106 C CA . VAL A 1 376 ? -21.368 -15.503 14.208 1.00 97.12 376 VAL A CA 1
ATOM 3107 C C . VAL A 1 376 ? -21.405 -15.725 15.717 1.00 97.12 376 VAL A C 1
ATOM 3109 O O . VAL A 1 376 ? -22.309 -15.251 16.398 1.00 97.12 376 VAL A O 1
ATOM 3112 N N . LYS A 1 377 ? -20.415 -16.451 16.247 1.00 96.19 377 LYS A N 1
ATOM 3113 C CA . LYS A 1 377 ? -20.273 -16.672 17.696 1.00 96.19 377 LYS A CA 1
ATOM 3114 C C . LYS A 1 377 ? -19.588 -15.494 18.386 1.00 96.19 377 LYS A C 1
ATOM 3116 O O . LYS A 1 377 ? -19.882 -15.220 19.543 1.00 96.19 377 LYS A O 1
ATOM 3121 N N . TYR A 1 378 ? -18.671 -14.828 17.682 1.00 97.25 378 TYR A N 1
ATOM 3122 C CA . TYR A 1 378 ? -17.838 -13.759 18.226 1.00 97.25 378 TYR A CA 1
ATOM 3123 C C . TYR A 1 378 ? -17.791 -12.545 17.298 1.00 97.25 378 TYR A C 1
ATOM 3125 O O . TYR A 1 378 ? -17.760 -12.673 16.071 1.00 97.25 378 TYR A O 1
ATOM 3133 N N . LEU A 1 379 ? -17.717 -11.360 17.899 1.00 97.00 379 LEU A N 1
ATOM 3134 C CA . LEU A 1 379 ? -17.476 -10.096 17.211 1.00 97.00 379 LEU A CA 1
ATOM 3135 C C . LEU A 1 379 ? -16.152 -9.512 17.703 1.00 97.00 379 LEU A C 1
ATOM 3137 O O . LEU A 1 379 ? -15.940 -9.390 18.906 1.00 97.00 379 LEU A O 1
ATOM 3141 N N . ALA A 1 380 ? -15.282 -9.117 16.777 1.00 95.75 380 ALA A N 1
ATOM 3142 C CA . ALA A 1 380 ? -14.068 -8.366 17.074 1.00 95.75 380 ALA A CA 1
ATOM 3143 C C . ALA A 1 380 ? -14.126 -7.020 16.352 1.00 95.75 380 ALA A C 1
ATOM 3145 O O . ALA A 1 380 ? -14.054 -6.962 15.126 1.00 95.75 380 ALA A O 1
ATOM 3146 N N . VAL A 1 381 ? -14.264 -5.928 17.104 1.00 94.94 381 VAL A N 1
ATOM 3147 C CA . VAL A 1 381 ? -14.404 -4.583 16.532 1.00 94.94 381 VAL A CA 1
ATOM 3148 C C . VAL A 1 381 ? -13.135 -3.779 16.765 1.00 94.94 381 VAL A C 1
ATOM 3150 O O . VAL A 1 381 ? -12.717 -3.578 17.904 1.00 94.94 381 VAL A O 1
ATOM 3153 N N . SER A 1 382 ? -12.536 -3.277 15.686 1.00 91.69 382 SER A N 1
ATOM 3154 C CA . SER A 1 382 ? -11.464 -2.288 15.763 1.00 91.69 382 SER A CA 1
ATOM 3155 C C . SER A 1 382 ? -12.035 -0.899 15.528 1.00 91.69 382 SER A C 1
ATOM 3157 O O . SER A 1 382 ? -12.765 -0.662 14.567 1.00 91.69 382 SER A O 1
ATOM 3159 N N . TYR A 1 383 ? -11.712 0.038 16.419 1.00 86.69 383 TYR A N 1
ATOM 3160 C CA . TYR A 1 383 ? -12.187 1.407 16.297 1.00 86.69 383 TYR A CA 1
ATOM 3161 C C . TYR A 1 383 ? -11.158 2.403 16.817 1.00 86.69 383 TYR A C 1
ATOM 3163 O O . TYR A 1 383 ? -10.592 2.234 17.895 1.00 86.69 383 TYR A O 1
ATOM 3171 N N . ASN A 1 384 ? -10.924 3.467 16.048 1.00 82.31 384 ASN A N 1
ATOM 3172 C CA . ASN A 1 384 ? -10.016 4.537 16.440 1.00 82.31 384 ASN A CA 1
ATOM 3173 C C . ASN A 1 384 ? -10.801 5.749 16.949 1.00 82.31 384 ASN A C 1
ATOM 3175 O O . ASN A 1 384 ? -11.580 6.359 16.210 1.00 82.31 384 ASN A O 1
ATOM 3179 N N . ASN A 1 385 ? -10.556 6.131 18.200 1.00 73.12 385 ASN A N 1
ATOM 3180 C CA . ASN A 1 385 ? -11.212 7.265 18.829 1.00 73.12 385 ASN A CA 1
ATOM 3181 C C . ASN A 1 385 ? -10.428 8.570 18.627 1.00 73.12 385 ASN A C 1
ATOM 3183 O O . ASN A 1 385 ? -9.341 8.771 19.161 1.00 73.12 385 ASN A O 1
ATOM 3187 N N . THR A 1 386 ? -11.038 9.517 17.916 1.00 65.94 386 THR A N 1
ATOM 3188 C CA . THR A 1 386 ? -10.523 10.874 17.676 1.00 65.94 386 THR A CA 1
ATOM 3189 C C . THR A 1 386 ? -11.305 11.913 18.488 1.00 65.94 386 THR A C 1
ATOM 3191 O O . THR A 1 386 ? -11.819 12.899 17.960 1.00 65.94 386 THR A O 1
ATOM 3194 N N . TYR A 1 387 ? -11.388 11.705 19.808 1.00 58.00 387 TYR A N 1
ATOM 3195 C CA . TYR A 1 387 ? -12.232 12.471 20.745 1.00 58.00 387 TYR A CA 1
ATOM 3196 C C . TYR A 1 387 ? -12.099 14.005 20.665 1.00 58.00 387 TYR A C 1
ATOM 3198 O O . TYR A 1 387 ? -13.034 14.724 21.002 1.00 58.00 387 TYR A O 1
ATOM 3206 N N . LYS A 1 388 ? -10.953 14.524 20.206 1.00 59.50 388 LYS A N 1
ATOM 3207 C CA . LYS A 1 388 ? -10.682 15.963 20.037 1.00 59.50 388 LYS A CA 1
ATOM 3208 C C . LYS A 1 388 ? -10.302 16.307 18.594 1.00 59.50 388 LYS A C 1
ATOM 3210 O O . LYS A 1 388 ? -9.274 16.935 18.342 1.00 59.50 388 LYS A O 1
ATOM 3215 N N . SER A 1 389 ? -11.096 15.853 17.624 1.00 60.12 389 SER A N 1
ATOM 3216 C CA . SER A 1 389 ? -10.860 16.188 16.218 1.00 60.12 389 SER A CA 1
ATOM 3217 C C . SER A 1 389 ? -10.930 17.702 15.977 1.00 60.12 389 SER A C 1
ATOM 3219 O O . SER A 1 389 ? -11.929 18.349 16.281 1.00 60.12 389 SER A O 1
ATOM 3221 N N . LYS A 1 390 ? -9.892 18.254 15.338 1.00 60.62 390 LYS A N 1
ATOM 3222 C CA . LYS A 1 390 ? -9.823 19.665 14.913 1.00 60.62 390 LYS A CA 1
ATOM 3223 C C . LYS A 1 390 ? -10.669 19.979 13.669 1.00 60.62 390 LYS A C 1
ATOM 3225 O O . LYS A 1 390 ? -10.711 21.121 13.228 1.00 60.62 390 LYS A O 1
ATOM 3230 N N . SER A 1 391 ? -11.319 18.980 13.064 1.00 71.38 391 SER A N 1
ATOM 3231 C CA . SER A 1 391 ? -12.170 19.168 11.882 1.00 71.38 391 SER A CA 1
ATOM 3232 C C . SER A 1 391 ? -13.416 18.285 11.915 1.00 71.38 391 SER A C 1
ATOM 3234 O O . SER A 1 391 ? -13.386 17.149 12.395 1.00 71.38 391 SER A O 1
ATOM 3236 N N . LYS A 1 392 ? -14.512 18.771 11.320 1.00 71.50 392 LYS A N 1
ATOM 3237 C CA . LYS A 1 392 ? -15.743 17.977 11.146 1.00 71.50 392 LYS A CA 1
ATOM 3238 C C . LYS A 1 392 ? -15.502 16.713 10.311 1.00 71.50 392 LYS A C 1
ATOM 3240 O O . LYS A 1 392 ? -16.134 15.690 10.551 1.00 71.50 392 LYS A O 1
ATOM 3245 N N . SER A 1 393 ? -14.575 16.768 9.351 1.00 71.44 393 SER A N 1
ATOM 3246 C CA . SER A 1 393 ? -14.235 15.633 8.488 1.00 71.44 393 SER A CA 1
ATOM 3247 C C . SER A 1 393 ? -13.534 14.503 9.237 1.00 71.44 393 SER A C 1
ATOM 3249 O O . SER A 1 393 ? -13.826 13.342 8.963 1.00 71.44 393 SER A O 1
ATOM 3251 N N . SER A 1 394 ? -12.646 14.832 10.181 1.00 76.81 394 SER A N 1
ATOM 3252 C CA . SER A 1 394 ? -11.901 13.841 10.967 1.00 76.81 394 SER A CA 1
ATOM 3253 C C . SER A 1 394 ? -12.644 13.374 12.219 1.00 76.81 394 SER A C 1
ATOM 3255 O O . SER A 1 394 ? -12.220 12.391 12.808 1.00 76.81 394 SER A O 1
ATOM 3257 N N . ALA A 1 395 ? -13.733 14.042 12.612 1.00 82.06 395 ALA A N 1
ATOM 3258 C CA . ALA A 1 395 ? -14.534 13.635 13.760 1.00 82.06 395 ALA A CA 1
ATOM 3259 C C . ALA A 1 395 ? -15.195 12.271 13.521 1.00 82.06 395 ALA A C 1
ATOM 3261 O O . ALA A 1 395 ? -15.681 11.992 12.417 1.00 82.06 395 ALA A O 1
ATOM 3262 N N . ASN A 1 396 ? -15.226 11.452 14.574 1.00 87.31 396 ASN A N 1
ATOM 3263 C CA . ASN A 1 396 ? -15.881 10.154 14.543 1.00 87.31 396 ASN A CA 1
ATOM 3264 C C . ASN A 1 396 ? -17.368 10.274 14.180 1.00 87.31 396 ASN A C 1
ATOM 3266 O O . ASN A 1 396 ? -18.050 11.203 14.619 1.00 87.31 396 ASN A O 1
ATOM 3270 N N . LYS A 1 397 ? -17.870 9.325 13.382 1.00 91.19 397 LYS A N 1
ATOM 3271 C CA . LYS A 1 397 ? -19.294 9.221 13.018 1.00 91.19 397 LYS A CA 1
ATOM 3272 C C . LYS A 1 397 ? -20.120 8.398 13.992 1.00 91.19 397 LYS A C 1
ATOM 3274 O O . LYS A 1 397 ? -21.333 8.568 14.027 1.00 91.19 397 LYS A O 1
ATOM 3279 N N . ILE A 1 398 ? -19.460 7.551 14.772 1.00 90.94 398 ILE A N 1
ATOM 3280 C CA . ILE A 1 398 ? -20.067 6.754 15.833 1.00 90.94 398 ILE A CA 1
ATOM 3281 C C . ILE A 1 398 ? -19.308 7.074 17.117 1.00 90.94 398 ILE A C 1
ATOM 3283 O O . ILE A 1 398 ? -18.072 7.058 17.129 1.00 90.94 398 ILE A O 1
ATOM 3287 N N . LYS A 1 399 ? -20.015 7.443 18.180 1.00 89.06 399 LYS A N 1
ATOM 3288 C CA . LYS A 1 399 ? -19.370 7.674 19.472 1.00 89.06 399 LYS A CA 1
ATOM 3289 C C . LYS A 1 399 ? -19.018 6.349 20.130 1.00 89.06 399 LYS A C 1
ATOM 3291 O O . LYS A 1 399 ? -19.621 5.318 19.848 1.00 89.06 399 LYS A O 1
ATOM 3296 N N . TYR A 1 400 ? -18.052 6.401 21.035 1.00 87.81 400 TYR A N 1
ATOM 3297 C CA . TYR A 1 400 ? -17.604 5.228 21.765 1.00 87.81 400 TYR A CA 1
ATOM 3298 C C . TYR A 1 400 ? -18.740 4.571 22.560 1.00 87.81 400 TYR A C 1
ATOM 3300 O O . TYR A 1 400 ? -18.937 3.361 22.484 1.00 87.81 400 TYR A O 1
ATOM 3308 N N . GLU A 1 401 ? -19.543 5.383 23.246 1.00 90.19 401 GLU A N 1
ATOM 3309 C CA . GLU A 1 401 ? -20.677 4.920 24.046 1.00 90.19 401 GLU A CA 1
ATOM 3310 C C . GLU A 1 401 ? -21.743 4.249 23.172 1.00 90.19 401 GLU A C 1
ATOM 3312 O O . GLU A 1 401 ? -22.341 3.261 23.579 1.00 90.19 401 GLU A O 1
ATOM 3317 N N . GLU A 1 402 ? -21.932 4.739 21.944 1.00 93.31 402 GLU A N 1
ATOM 3318 C CA . GLU A 1 402 ? -22.891 4.176 20.988 1.00 93.31 402 GLU A CA 1
ATOM 3319 C C . GLU A 1 402 ? -22.426 2.824 20.442 1.00 93.31 402 GLU A C 1
ATOM 3321 O O . GLU A 1 402 ? -23.250 1.938 20.234 1.00 93.31 402 GLU A O 1
ATOM 3326 N N . ILE A 1 403 ? -21.118 2.644 20.226 1.00 93.38 403 ILE A N 1
ATOM 3327 C CA . ILE A 1 403 ? -20.555 1.341 19.842 1.00 93.38 403 ILE A CA 1
ATOM 3328 C C . ILE A 1 403 ? -20.788 0.334 20.965 1.00 93.38 403 ILE A C 1
ATOM 3330 O O . ILE A 1 403 ? -21.287 -0.756 20.699 1.00 93.38 403 ILE A O 1
ATOM 3334 N N . LEU A 1 404 ? -20.467 0.702 22.210 1.00 93.12 404 LEU A N 1
ATOM 3335 C CA . LEU A 1 404 ? -20.669 -0.175 23.364 1.00 93.12 404 LEU A CA 1
ATOM 3336 C C . LEU A 1 404 ? -22.146 -0.520 23.574 1.00 93.12 404 LEU A C 1
ATOM 3338 O O . LEU A 1 404 ? -22.461 -1.678 23.822 1.00 93.12 404 LEU A O 1
ATOM 3342 N N . GLU A 1 405 ? -23.049 0.455 23.458 1.00 95.94 405 GLU A N 1
ATOM 3343 C CA . GLU A 1 405 ? -24.498 0.232 23.537 1.00 95.94 405 GLU A CA 1
ATOM 3344 C C . GLU A 1 405 ? -24.959 -0.805 22.500 1.00 95.94 405 GLU A C 1
ATOM 3346 O O . GLU A 1 405 ? -25.672 -1.748 22.837 1.00 95.94 405 GLU A O 1
ATOM 3351 N N . ILE A 1 406 ? -24.510 -0.663 21.249 1.00 97.31 406 ILE A N 1
ATOM 3352 C CA . ILE A 1 406 ? -24.875 -1.567 20.152 1.00 97.31 406 ILE A CA 1
ATOM 3353 C C . ILE A 1 406 ? -24.296 -2.969 20.371 1.00 97.31 406 ILE A C 1
ATOM 3355 O O . ILE A 1 406 ? -25.021 -3.949 20.223 1.00 97.31 406 ILE A O 1
ATOM 3359 N N . LEU A 1 407 ? -23.022 -3.097 20.746 1.00 96.62 407 LEU A N 1
ATOM 3360 C CA . LEU A 1 407 ? -22.404 -4.410 20.960 1.00 96.62 407 LEU A CA 1
ATOM 3361 C C . LEU A 1 407 ? -23.018 -5.145 22.158 1.00 96.62 407 LEU A C 1
ATOM 3363 O O . LEU A 1 407 ? -23.356 -6.322 22.042 1.00 96.62 407 LEU A O 1
ATOM 3367 N N . ASN A 1 408 ? -23.284 -4.432 23.257 1.00 96.56 408 ASN A N 1
ATOM 3368 C CA . ASN A 1 408 ? -23.954 -4.997 24.431 1.00 96.56 408 ASN A CA 1
ATOM 3369 C C . ASN A 1 408 ? -25.395 -5.452 24.156 1.00 96.56 408 ASN A C 1
ATOM 3371 O O . ASN A 1 408 ? -25.941 -6.241 24.925 1.00 96.56 408 ASN A O 1
ATOM 3375 N N . SER A 1 409 ? -26.020 -4.985 23.070 1.00 96.44 409 SER A N 1
ATOM 3376 C CA . SER A 1 409 ? -27.358 -5.443 22.682 1.00 96.44 409 SER A CA 1
ATOM 3377 C C . SER A 1 409 ? -27.381 -6.859 22.092 1.00 96.44 409 SER A C 1
ATOM 3379 O O . SER A 1 409 ? -28.443 -7.477 22.067 1.00 96.44 409 SER A O 1
ATOM 3381 N N . VAL A 1 410 ? -26.230 -7.389 21.654 1.00 95.56 410 VAL A N 1
ATOM 3382 C CA . VAL A 1 410 ? -26.122 -8.723 21.032 1.00 95.56 410 VAL A CA 1
ATOM 3383 C C . VAL A 1 410 ? -25.210 -9.696 21.786 1.00 95.56 410 VAL A C 1
ATOM 3385 O O . VAL A 1 410 ? -25.208 -10.886 21.478 1.00 95.56 410 VAL A O 1
ATOM 3388 N N . GLY A 1 411 ? -24.446 -9.231 22.777 1.00 92.75 411 GLY A N 1
ATOM 3389 C CA . GLY A 1 411 ? -23.571 -10.079 23.586 1.00 92.75 411 GLY A CA 1
ATOM 3390 C C . GLY A 1 411 ? -22.778 -9.300 24.633 1.00 92.75 411 GLY A C 1
ATOM 3391 O O . GLY A 1 411 ? -22.813 -8.075 24.676 1.00 92.75 411 GLY A O 1
ATOM 3392 N N . GLU A 1 412 ? -22.047 -10.009 25.490 1.00 93.06 412 GLU A N 1
ATOM 3393 C CA . GLU A 1 412 ? -21.152 -9.377 26.464 1.00 93.06 412 GLU A CA 1
ATOM 3394 C C . GLU A 1 412 ? -19.936 -8.758 25.758 1.00 93.06 412 GLU A C 1
ATOM 3396 O O . GLU A 1 412 ? -19.246 -9.428 24.987 1.00 93.06 412 GLU A O 1
ATOM 3401 N N . THR A 1 413 ? -19.667 -7.473 26.013 1.00 93.00 413 THR A N 1
ATOM 3402 C CA . THR A 1 413 ? -18.563 -6.748 25.367 1.00 93.00 413 THR A CA 1
ATOM 3403 C C . THR A 1 413 ? -17.371 -6.592 26.302 1.00 93.00 413 THR A C 1
ATOM 3405 O O . THR A 1 413 ? -17.441 -5.878 27.303 1.00 93.00 413 THR A O 1
ATOM 3408 N N . GLN A 1 414 ? -16.237 -7.176 25.917 1.00 89.44 414 GLN A N 1
ATOM 3409 C CA . GLN A 1 414 ? -14.940 -6.915 26.541 1.00 89.44 414 GLN A CA 1
ATOM 3410 C C . GLN A 1 414 ? -14.179 -5.805 25.803 1.00 89.44 414 GLN A C 1
ATOM 3412 O O . GLN A 1 414 ? -14.368 -5.579 24.607 1.00 89.44 414 GLN A O 1
ATOM 3417 N N . GLN A 1 415 ? -13.306 -5.096 26.521 1.00 87.56 415 GLN A N 1
ATOM 3418 C CA . GLN A 1 415 ? -12.506 -3.997 25.979 1.00 87.56 415 GLN A CA 1
ATOM 3419 C C . GLN A 1 415 ? -11.023 -4.281 26.198 1.00 87.56 415 GLN A C 1
ATOM 3421 O O . GLN A 1 415 ? -10.594 -4.519 27.325 1.00 87.56 415 GLN A O 1
ATOM 3426 N N . SER A 1 416 ? -10.228 -4.173 25.137 1.00 81.06 416 SER A N 1
ATOM 3427 C CA . SER A 1 416 ? -8.774 -4.315 25.212 1.00 81.06 416 SER A CA 1
ATOM 3428 C C . SER A 1 416 ? -8.095 -3.046 24.709 1.00 81.06 416 SER A C 1
ATOM 3430 O O . SER A 1 416 ? -8.410 -2.528 23.637 1.00 81.06 416 SER A O 1
ATOM 3432 N N . GLN A 1 417 ? -7.134 -2.543 25.480 1.00 76.56 417 GLN A N 1
ATOM 3433 C CA . GLN A 1 417 ? -6.231 -1.465 25.081 1.00 76.56 417 GLN A CA 1
ATOM 3434 C C . GLN A 1 417 ? -4.807 -1.897 25.416 1.00 76.56 417 GLN A C 1
ATOM 3436 O O . GLN A 1 417 ? -4.579 -2.485 26.470 1.00 76.56 417 GLN A O 1
ATOM 3441 N N . ASN A 1 418 ? -3.841 -1.590 24.550 1.00 70.69 418 ASN A N 1
ATOM 3442 C CA . ASN A 1 418 ? -2.436 -1.913 24.802 1.00 70.69 418 ASN A CA 1
ATOM 3443 C C . ASN A 1 418 ? -1.536 -0.666 24.763 1.00 70.69 418 ASN A C 1
ATOM 3445 O O . ASN A 1 418 ? -0.659 -0.560 23.906 1.00 70.69 418 ASN A O 1
ATOM 3449 N N . PRO A 1 419 ? -1.732 0.306 25.678 1.00 70.56 419 PRO A N 1
ATOM 3450 C CA . PRO A 1 419 ? -0.773 1.396 25.836 1.00 70.56 419 PRO A CA 1
ATOM 3451 C C . PRO A 1 419 ? 0.586 0.876 26.329 1.00 70.56 419 PRO A C 1
ATOM 3453 O O . PRO A 1 419 ? 1.609 1.497 26.056 1.00 70.56 419 PRO A O 1
ATOM 3456 N N . LYS A 1 420 ? 0.601 -0.270 27.027 1.00 75.50 420 LYS A N 1
ATOM 3457 C CA . LYS A 1 420 ? 1.797 -0.840 27.646 1.00 75.50 420 LYS A CA 1
ATOM 3458 C C . LYS A 1 420 ? 2.879 -1.168 26.617 1.00 75.50 420 LYS A C 1
ATOM 3460 O O . LYS A 1 420 ? 3.987 -0.694 26.788 1.00 75.50 420 LYS A O 1
ATOM 3465 N N . ALA A 1 421 ? 2.552 -1.847 25.515 1.00 72.00 421 ALA A N 1
ATOM 3466 C CA . ALA A 1 421 ? 3.542 -2.188 24.487 1.00 72.00 421 ALA A CA 1
ATOM 3467 C C . ALA A 1 421 ? 4.271 -0.959 23.911 1.00 72.00 421 ALA A C 1
ATOM 3469 O O . ALA A 1 421 ? 5.470 -1.011 23.638 1.00 72.00 421 ALA A O 1
ATOM 3470 N N . PHE A 1 422 ? 3.565 0.168 23.759 1.00 78.75 422 PHE A N 1
ATOM 3471 C CA . PHE A 1 422 ? 4.188 1.426 23.350 1.00 78.75 422 PHE A CA 1
ATOM 3472 C C . PHE A 1 422 ? 5.156 1.953 24.415 1.00 78.75 422 PHE A C 1
ATOM 3474 O O . PHE A 1 422 ? 6.275 2.331 24.078 1.00 78.75 422 PHE A O 1
ATOM 3481 N N . PHE A 1 423 ? 4.740 1.975 25.684 1.00 82.94 423 PHE A N 1
ATOM 3482 C CA . PHE A 1 423 ? 5.602 2.420 26.779 1.00 82.94 423 PHE A CA 1
ATOM 3483 C C . PHE A 1 423 ? 6.803 1.498 26.980 1.00 82.94 423 PHE A C 1
ATOM 3485 O O . PHE A 1 423 ? 7.903 2.010 27.125 1.00 82.94 423 PHE A O 1
ATOM 3492 N N . ASP A 1 424 ? 6.623 0.181 26.890 1.00 85.25 424 ASP A N 1
ATOM 3493 C CA . ASP A 1 424 ? 7.707 -0.801 26.957 1.00 85.25 424 ASP A CA 1
ATOM 3494 C C . ASP A 1 424 ? 8.743 -0.516 25.851 1.00 85.25 424 ASP A C 1
ATOM 3496 O O . ASP A 1 424 ? 9.921 -0.341 26.148 1.00 85.25 424 ASP A O 1
ATOM 3500 N N . SER A 1 425 ? 8.296 -0.298 24.605 1.00 85.25 425 SER A N 1
ATOM 3501 C CA . SER A 1 425 ? 9.189 0.081 23.492 1.00 85.25 425 SER A CA 1
ATOM 3502 C C . SER A 1 425 ? 9.900 1.422 23.735 1.00 85.25 425 SER A C 1
ATOM 3504 O O . SER A 1 425 ? 11.071 1.593 23.404 1.00 85.25 425 SER A O 1
ATOM 3506 N N . VAL A 1 426 ? 9.197 2.413 24.299 1.00 88.12 426 VAL A N 1
ATOM 3507 C CA . VAL A 1 426 ? 9.795 3.705 24.675 1.00 88.12 426 VAL A CA 1
ATOM 3508 C C . VAL A 1 426 ? 10.867 3.508 25.748 1.00 88.12 426 VAL A C 1
ATOM 3510 O O . VAL A 1 426 ? 11.935 4.109 25.650 1.00 88.12 426 VAL A O 1
ATOM 3513 N N . PHE A 1 427 ? 10.600 2.679 26.755 1.00 89.94 427 PHE A N 1
ATOM 3514 C CA . PHE A 1 427 ? 11.504 2.433 27.874 1.00 89.94 427 PHE A CA 1
ATOM 3515 C C . PHE A 1 427 ? 12.749 1.662 27.443 1.00 89.94 427 PHE A C 1
ATOM 3517 O O . PHE A 1 427 ? 13.840 2.022 27.878 1.00 89.94 427 PHE A O 1
ATOM 3524 N N . GLU A 1 428 ? 12.613 0.693 26.537 1.00 91.50 428 GLU A N 1
ATOM 3525 C CA . GLU A 1 428 ? 13.744 -0.013 25.925 1.00 91.50 428 GLU A CA 1
ATOM 3526 C C . GLU A 1 428 ? 14.700 0.960 25.229 1.00 91.50 428 GLU A C 1
ATOM 3528 O O . GLU A 1 428 ? 15.897 0.947 25.509 1.00 91.50 428 GLU A O 1
ATOM 3533 N N . VAL A 1 429 ? 14.183 1.875 24.400 1.00 91.81 429 VAL A N 1
ATOM 3534 C CA . VAL A 1 429 ? 15.025 2.876 23.722 1.00 91.81 429 VAL A CA 1
ATOM 3535 C C . VAL A 1 429 ? 15.615 3.875 24.726 1.00 91.81 429 VAL A C 1
ATOM 3537 O O . VAL A 1 429 ? 16.787 4.235 24.631 1.00 91.81 429 VAL A O 1
ATOM 3540 N N . ILE A 1 430 ? 14.845 4.326 25.722 1.00 91.56 430 ILE A N 1
ATOM 3541 C CA . ILE A 1 430 ? 15.370 5.204 26.782 1.00 91.56 430 ILE A CA 1
ATOM 3542 C C . ILE A 1 430 ? 16.543 4.530 27.507 1.00 91.56 430 ILE A C 1
ATOM 3544 O O . ILE A 1 430 ? 17.562 5.181 27.742 1.00 91.56 430 ILE A O 1
ATOM 3548 N N . GLN A 1 431 ? 16.429 3.238 27.815 1.00 90.94 431 GLN A N 1
ATOM 3549 C CA . GLN A 1 431 ? 17.479 2.460 28.466 1.00 90.94 431 GLN A CA 1
ATOM 3550 C C . GLN A 1 431 ? 18.689 2.245 27.547 1.00 90.94 431 GLN A C 1
ATOM 3552 O O . GLN A 1 431 ? 19.820 2.490 27.964 1.00 90.94 431 GLN A O 1
ATOM 3557 N N . GLU A 1 432 ? 18.470 1.843 26.293 1.00 94.38 432 GLU A N 1
ATOM 3558 C CA . GLU A 1 432 ? 19.521 1.591 25.298 1.00 94.38 432 GLU A CA 1
ATOM 3559 C C . GLU A 1 432 ? 20.414 2.819 25.069 1.00 94.38 432 GLU A C 1
ATOM 3561 O O . GLU A 1 432 ? 21.641 2.714 24.962 1.00 94.38 432 GLU A O 1
ATOM 3566 N N . TYR A 1 433 ? 19.797 4.000 25.012 1.00 94.19 433 TYR A N 1
ATOM 3567 C CA . TYR A 1 433 ? 20.490 5.262 24.773 1.00 94.19 433 TYR A CA 1
ATOM 3568 C C . TYR A 1 433 ? 20.857 6.004 26.061 1.00 94.19 433 TYR A C 1
ATOM 3570 O O . TYR A 1 433 ? 21.449 7.078 25.981 1.00 94.19 433 TYR A O 1
ATOM 3578 N N . ASN A 1 434 ? 20.564 5.441 27.237 1.00 91.38 434 ASN A N 1
ATOM 3579 C CA . ASN A 1 434 ? 20.797 6.067 28.540 1.00 91.38 434 ASN A CA 1
ATOM 3580 C C . ASN A 1 434 ? 20.224 7.496 28.614 1.00 91.38 434 ASN A C 1
ATOM 3582 O O . ASN A 1 434 ? 20.917 8.458 28.951 1.00 91.38 434 ASN A O 1
ATOM 3586 N N . LEU A 1 435 ? 18.956 7.634 28.231 1.00 90.56 435 LEU A N 1
ATOM 3587 C CA . LEU A 1 435 ? 18.196 8.877 28.312 1.00 90.56 435 LEU A CA 1
ATOM 3588 C C . LEU A 1 435 ? 17.503 8.982 29.678 1.00 90.56 435 LEU A C 1
ATOM 3590 O O . LEU A 1 435 ? 17.202 7.993 30.340 1.00 90.56 435 LEU A O 1
ATOM 3594 N N . SER A 1 436 ? 17.245 10.206 30.120 1.00 87.69 436 SER A N 1
ATOM 3595 C CA . SER A 1 436 ? 16.633 10.492 31.410 1.00 87.69 436 SER A CA 1
ATOM 3596 C C . SER A 1 436 ? 15.186 10.028 31.423 1.00 87.69 436 SER A C 1
ATOM 3598 O O . SER A 1 436 ? 14.427 10.342 30.501 1.00 87.69 436 SER A O 1
ATOM 3600 N N . HIS A 1 437 ? 14.766 9.402 32.516 1.00 83.12 437 HIS A N 1
ATOM 3601 C CA . HIS A 1 437 ? 13.433 8.831 32.631 1.00 83.12 437 HIS A CA 1
ATOM 3602 C C . HIS A 1 437 ? 12.611 9.548 33.708 1.00 83.12 437 HIS A C 1
ATOM 3604 O O . HIS A 1 437 ? 12.211 8.995 34.732 1.00 83.12 437 HIS A O 1
ATOM 3610 N N . SER A 1 438 ? 12.353 10.833 33.457 1.00 71.00 438 SER A N 1
ATOM 3611 C CA . SER A 1 438 ? 11.745 11.751 34.430 1.00 71.00 438 SER A CA 1
ATOM 3612 C C . SER A 1 438 ? 10.340 11.343 34.883 1.00 71.00 438 SER A C 1
ATOM 3614 O O . SER A 1 438 ? 9.969 11.627 36.021 1.00 71.00 438 SER A O 1
ATOM 3616 N N . TYR A 1 439 ? 9.576 10.638 34.039 1.00 71.75 439 TYR A N 1
ATOM 3617 C CA . TYR A 1 439 ? 8.234 10.144 34.369 1.00 71.75 439 TYR A CA 1
ATOM 3618 C C . TYR A 1 439 ? 8.227 9.216 35.594 1.00 71.75 439 TYR A C 1
ATOM 3620 O O . TYR A 1 439 ? 7.357 9.345 36.453 1.00 71.75 439 TYR A O 1
ATOM 3628 N N . ILE A 1 440 ? 9.228 8.340 35.720 1.00 68.88 440 ILE A N 1
ATOM 3629 C CA . ILE A 1 440 ? 9.384 7.442 36.875 1.00 68.88 440 ILE A CA 1
ATOM 3630 C C . ILE A 1 440 ? 10.342 8.002 37.941 1.00 68.88 440 ILE A C 1
ATOM 3632 O O . ILE A 1 440 ? 10.678 7.304 38.891 1.00 68.88 440 ILE A O 1
ATOM 3636 N N . LYS A 1 441 ? 10.735 9.282 37.813 1.00 64.81 441 LYS A N 1
ATOM 3637 C CA . LYS A 1 441 ? 11.652 10.011 38.713 1.00 64.81 441 LYS A CA 1
ATOM 3638 C C . LYS A 1 441 ? 13.029 9.364 38.881 1.00 64.81 441 LYS A C 1
ATOM 3640 O O . LYS A 1 441 ? 13.659 9.526 39.923 1.00 64.81 441 LYS A O 1
ATOM 3645 N N . ASP A 1 442 ? 13.499 8.679 37.852 1.00 66.75 442 ASP A N 1
ATOM 3646 C CA . ASP A 1 442 ? 14.754 7.941 37.892 1.00 66.75 442 ASP A CA 1
ATOM 3647 C C . ASP A 1 442 ? 15.816 8.592 36.980 1.00 66.75 442 ASP A C 1
ATOM 3649 O O . ASP A 1 442 ? 15.509 9.432 36.124 1.00 66.75 442 ASP A O 1
ATOM 3653 N N . ILE A 1 443 ? 17.063 8.149 37.144 1.00 70.25 443 ILE A N 1
ATOM 3654 C CA . ILE A 1 443 ? 18.161 8.187 36.168 1.00 70.25 443 ILE A CA 1
ATOM 3655 C C . ILE A 1 443 ? 19.117 9.391 36.224 1.00 70.25 443 ILE A C 1
ATOM 3657 O O . ILE A 1 443 ? 20.278 9.217 35.866 1.00 70.25 443 ILE A O 1
ATOM 3661 N N . VAL A 1 444 ? 18.734 10.582 36.708 1.00 78.00 444 VAL A N 1
ATOM 3662 C CA . VAL A 1 444 ? 19.700 11.708 36.771 1.00 78.00 444 VAL A CA 1
ATOM 3663 C C . VAL A 1 444 ? 20.420 11.779 38.131 1.00 78.00 444 VAL A C 1
ATOM 3665 O O . VAL A 1 444 ? 19.741 12.058 39.129 1.00 78.00 444 VAL A O 1
ATOM 3668 N N . PRO A 1 445 ? 21.762 11.609 38.176 1.00 85.25 445 PRO A N 1
ATOM 3669 C CA . PRO A 1 445 ? 22.578 11.738 39.386 1.00 85.25 445 PRO A CA 1
ATOM 3670 C C . PRO A 1 445 ? 22.369 13.076 40.097 1.00 85.25 445 PRO A C 1
ATOM 3672 O O . PRO A 1 445 ? 22.175 14.110 39.448 1.00 85.25 445 PRO A O 1
ATOM 3675 N N . GLN A 1 446 ? 22.406 13.066 41.431 1.00 82.88 446 GLN A N 1
ATOM 3676 C CA . GLN A 1 446 ? 22.202 14.280 42.223 1.00 82.88 446 GLN A CA 1
ATOM 3677 C C . GLN A 1 446 ? 23.331 15.289 41.985 1.00 82.88 446 GLN A C 1
ATOM 3679 O O . GLN A 1 446 ? 23.069 16.481 41.871 1.00 82.88 446 GLN A O 1
ATOM 3684 N N . GLU A 1 447 ? 24.547 14.800 41.755 1.00 85.38 447 GLU A N 1
ATOM 3685 C CA . GLU A 1 447 ? 25.733 15.600 41.456 1.00 85.38 447 GLU A CA 1
ATOM 3686 C C . GLU A 1 447 ? 25.519 16.473 40.211 1.00 85.38 447 GLU A C 1
ATOM 3688 O O . GLU A 1 447 ? 25.828 17.662 40.219 1.00 85.38 447 GLU A O 1
ATOM 3693 N N . LEU A 1 448 ? 24.900 15.920 39.158 1.00 81.81 448 LEU A N 1
ATOM 3694 C CA . LEU A 1 448 ? 24.575 16.685 37.949 1.00 81.81 448 LEU A CA 1
ATOM 3695 C C . LEU A 1 448 ? 23.488 17.735 38.193 1.00 81.81 448 LEU A C 1
ATOM 3697 O O . LEU A 1 448 ? 23.489 18.769 37.525 1.00 81.81 448 LEU A O 1
ATOM 3701 N N . LYS A 1 449 ? 22.547 17.483 39.112 1.00 79.94 449 LYS A N 1
ATOM 3702 C CA . LYS A 1 449 ? 21.508 18.462 39.472 1.00 79.94 449 LYS A CA 1
ATOM 3703 C C . LYS A 1 449 ? 22.101 19.627 40.254 1.00 79.94 449 LYS A C 1
ATOM 3705 O O . LYS A 1 449 ? 21.703 20.763 40.011 1.00 79.94 449 LYS A O 1
ATOM 3710 N N . ASP A 1 450 ? 23.048 19.337 41.137 1.00 82.38 450 ASP A N 1
ATOM 3711 C CA . ASP A 1 450 ? 23.726 20.338 41.955 1.00 82.38 450 ASP A CA 1
ATOM 3712 C C . ASP A 1 450 ? 24.658 21.206 41.093 1.00 82.38 450 ASP A C 1
ATOM 3714 O O . ASP A 1 450 ? 24.671 22.428 41.227 1.00 82.38 450 ASP A O 1
ATOM 3718 N N . GLU A 1 451 ? 25.368 20.593 40.140 1.00 81.62 451 GLU A N 1
ATOM 3719 C CA . GLU A 1 451 ? 26.257 21.296 39.208 1.00 81.62 451 GLU A CA 1
ATOM 3720 C C . GLU A 1 451 ? 25.481 22.091 38.134 1.00 81.62 451 GLU A C 1
ATOM 3722 O O . GLU A 1 451 ? 25.871 23.199 37.766 1.00 81.62 451 GLU A O 1
ATOM 3727 N N . TRP A 1 452 ? 24.348 21.567 37.644 1.00 71.62 452 TRP A N 1
ATOM 3728 C CA . TRP A 1 452 ? 23.606 22.128 36.505 1.00 71.62 452 TRP A CA 1
ATOM 3729 C C . TRP A 1 452 ? 22.119 22.360 36.805 1.00 71.62 452 TRP A C 1
ATOM 3731 O O . TRP A 1 452 ? 21.260 21.905 36.048 1.00 71.62 452 TRP A O 1
ATOM 3741 N N . ILE A 1 453 ? 21.811 23.146 37.841 1.00 63.16 453 ILE A N 1
ATOM 3742 C CA . ILE A 1 453 ? 20.476 23.405 38.440 1.00 63.16 453 ILE A CA 1
ATOM 3743 C C . ILE A 1 453 ? 19.296 23.513 37.445 1.00 63.16 453 ILE A C 1
ATOM 3745 O O . ILE A 1 453 ? 18.193 23.066 37.749 1.00 63.16 453 ILE A O 1
ATOM 3749 N N . LYS A 1 454 ? 19.496 24.073 36.243 1.00 59.88 454 LYS A N 1
ATOM 3750 C CA . LYS A 1 454 ? 18.440 24.243 35.217 1.00 59.88 454 LYS A CA 1
ATOM 3751 C C . LYS A 1 454 ? 18.633 23.424 33.933 1.00 59.88 454 LYS A C 1
ATOM 3753 O O . LYS A 1 454 ? 17.738 23.391 33.094 1.00 59.88 454 LYS A O 1
ATOM 3758 N N . THR A 1 455 ? 19.795 22.798 33.739 1.00 68.94 455 THR A N 1
ATOM 3759 C CA . THR A 1 455 ? 20.165 22.134 32.466 1.00 68.94 455 THR A CA 1
ATOM 3760 C C . THR A 1 455 ? 20.644 20.695 32.635 1.00 68.94 455 THR A C 1
ATOM 3762 O O . THR A 1 455 ? 21.030 20.058 31.659 1.00 68.94 455 THR A O 1
ATOM 3765 N N . TYR A 1 456 ? 20.559 20.144 33.847 1.00 77.94 456 TYR A N 1
ATOM 3766 C CA . TYR A 1 456 ? 21.003 18.790 34.171 1.00 77.94 456 TYR A CA 1
ATOM 3767 C C . TYR A 1 456 ? 20.383 17.713 33.268 1.00 77.94 456 TYR A C 1
ATOM 3769 O O . TYR A 1 456 ? 21.083 16.787 32.875 1.00 77.94 456 TYR A O 1
ATOM 3777 N N . TYR A 1 457 ? 19.117 17.853 32.852 1.00 80.00 457 TYR A N 1
ATOM 3778 C CA . TYR A 1 457 ? 18.505 16.933 31.884 1.00 80.00 457 TYR A CA 1
ATOM 3779 C C . TYR A 1 457 ? 19.169 17.008 30.509 1.00 80.00 457 TYR A C 1
ATOM 3781 O O . TYR A 1 457 ? 19.447 15.975 29.911 1.00 80.00 457 TYR A O 1
ATOM 3789 N N . ALA A 1 458 ? 19.438 18.212 30.004 1.00 78.56 458 ALA A N 1
ATOM 3790 C CA . ALA A 1 458 ? 20.087 18.380 28.710 1.00 78.56 458 ALA A CA 1
ATOM 3791 C C . ALA A 1 458 ? 21.517 17.821 28.733 1.00 78.56 458 ALA A C 1
ATOM 3793 O O . ALA A 1 458 ? 21.912 17.077 27.838 1.00 78.56 458 ALA A O 1
ATOM 3794 N N . LYS A 1 459 ? 22.256 18.100 29.814 1.00 83.38 459 LYS A N 1
ATOM 3795 C CA . LYS A 1 459 ? 23.606 17.573 30.048 1.00 83.38 459 LYS A CA 1
ATOM 3796 C C . LYS A 1 459 ? 23.623 16.052 30.133 1.00 83.38 459 LYS A C 1
ATOM 3798 O O . LYS A 1 459 ? 24.412 15.424 29.433 1.00 83.38 459 LYS A O 1
ATOM 3803 N N . PHE A 1 460 ? 22.728 15.474 30.932 1.00 86.81 460 PHE A N 1
ATOM 3804 C CA . PHE A 1 460 ? 22.592 14.029 31.074 1.00 86.81 460 PHE A CA 1
ATOM 3805 C C . PHE A 1 460 ? 22.261 13.362 29.729 1.00 86.81 460 PHE A C 1
ATOM 3807 O O . PHE A 1 460 ? 22.913 12.403 29.325 1.00 86.81 460 PHE A O 1
ATOM 3814 N N . ASN A 1 461 ? 21.290 13.919 28.998 1.00 89.50 461 ASN A N 1
ATOM 3815 C CA . ASN A 1 461 ? 20.790 13.334 27.757 1.00 89.50 461 ASN A CA 1
ATOM 3816 C C . ASN A 1 461 ? 21.719 13.517 26.560 1.00 89.50 461 ASN A C 1
ATOM 3818 O O . ASN A 1 461 ? 21.589 12.752 25.610 1.00 89.50 461 ASN A O 1
ATOM 3822 N N . LYS A 1 462 ? 22.633 14.498 26.564 1.00 88.94 462 LYS A N 1
ATOM 3823 C CA . LYS A 1 462 ? 23.400 14.906 25.373 1.00 88.94 462 LYS A CA 1
ATOM 3824 C C . LYS A 1 462 ? 24.036 13.727 24.635 1.00 88.94 462 LYS A C 1
ATOM 3826 O O . LYS A 1 462 ? 23.762 13.524 23.457 1.00 88.94 462 LYS A O 1
ATOM 3831 N N . LYS A 1 463 ? 24.817 12.901 25.339 1.00 92.69 463 LYS A N 1
ATOM 3832 C CA . LYS A 1 463 ? 25.509 11.751 24.734 1.00 92.69 463 LYS A CA 1
ATOM 3833 C C . LYS A 1 463 ? 24.530 10.728 24.145 1.00 92.69 463 LYS A C 1
ATOM 3835 O O . LYS A 1 463 ? 24.732 10.262 23.026 1.00 92.69 463 LYS A O 1
ATOM 3840 N N . GLY A 1 464 ? 23.483 10.388 24.895 1.00 93.81 464 GLY A N 1
ATOM 3841 C CA . GLY A 1 464 ? 22.457 9.436 24.470 1.00 93.81 464 GLY A CA 1
ATOM 3842 C C . GLY A 1 464 ? 21.654 9.930 23.275 1.00 93.81 464 GLY A C 1
ATOM 3843 O O . GLY A 1 464 ? 21.455 9.211 22.299 1.00 93.81 464 GLY A O 1
ATOM 3844 N N . PHE A 1 465 ? 21.256 11.197 23.321 1.00 93.12 465 PHE A N 1
ATOM 3845 C CA . PHE A 1 465 ? 20.508 11.861 22.269 1.00 93.12 465 PHE A CA 1
ATOM 3846 C C . PHE A 1 465 ? 21.318 11.983 20.980 1.00 93.12 465 PHE A C 1
ATOM 3848 O O . PHE A 1 465 ? 20.790 11.707 19.907 1.00 93.12 465 PHE A O 1
ATOM 3855 N N . ASP A 1 466 ? 22.594 12.368 21.063 1.00 93.62 466 ASP A N 1
ATOM 3856 C CA . ASP A 1 466 ? 23.453 12.480 19.884 1.00 93.62 466 ASP A CA 1
ATOM 3857 C C . ASP A 1 466 ? 23.679 11.118 19.223 1.00 93.62 466 ASP A C 1
ATOM 3859 O O . ASP A 1 466 ? 23.646 11.032 17.993 1.00 93.62 466 ASP A O 1
ATOM 3863 N N . LYS A 1 467 ? 23.804 10.047 20.019 1.00 96.31 467 LYS A N 1
ATOM 3864 C CA . LYS A 1 467 ? 23.840 8.673 19.506 1.00 96.31 467 LYS A CA 1
ATOM 3865 C C . LYS A 1 467 ? 22.513 8.291 18.834 1.00 96.31 467 LYS A C 1
ATOM 3867 O O . LYS A 1 467 ? 22.527 7.874 17.683 1.00 96.31 467 LYS A O 1
ATOM 3872 N N . LEU A 1 468 ? 21.369 8.514 19.491 1.00 95.56 468 LEU A N 1
ATOM 3873 C CA . LEU A 1 468 ? 20.036 8.245 18.924 1.00 95.56 468 LEU A CA 1
ATOM 3874 C C . LEU A 1 468 ? 19.811 9.001 17.607 1.00 95.56 468 LEU A C 1
ATOM 3876 O O . LEU A 1 468 ? 19.271 8.457 16.646 1.00 95.56 468 LEU A O 1
ATOM 3880 N N . LYS A 1 469 ? 20.254 10.259 17.549 1.00 94.00 469 LYS A N 1
ATOM 3881 C CA . LYS A 1 469 ? 20.198 11.116 16.362 1.00 94.00 469 LYS A CA 1
ATOM 3882 C C . LYS A 1 469 ? 21.066 10.565 15.233 1.00 94.00 469 LYS A C 1
ATOM 3884 O O . LYS A 1 469 ? 20.614 10.531 14.089 1.00 94.00 469 LYS A O 1
ATOM 3889 N N . ALA A 1 470 ? 22.292 10.140 15.538 1.00 94.12 470 ALA A N 1
ATOM 3890 C CA . ALA A 1 470 ? 23.202 9.544 14.563 1.00 94.12 470 ALA A CA 1
ATOM 3891 C C . ALA A 1 470 ? 22.653 8.222 14.004 1.00 94.12 470 ALA A C 1
ATOM 3893 O O . ALA A 1 470 ? 22.631 8.041 12.785 1.00 94.12 470 ALA A O 1
ATOM 3894 N N . ASP A 1 471 ? 22.132 7.347 14.864 1.00 94.62 471 ASP A N 1
ATOM 3895 C CA . ASP A 1 471 ? 21.537 6.067 14.467 1.00 94.62 471 ASP A CA 1
ATOM 3896 C C . ASP A 1 471 ? 20.282 6.290 13.608 1.00 94.62 471 ASP A C 1
ATOM 3898 O O . ASP A 1 471 ? 20.151 5.725 12.521 1.00 94.62 471 ASP A O 1
ATOM 3902 N N . TYR A 1 472 ? 19.404 7.215 14.010 1.00 93.81 472 TYR A N 1
ATOM 3903 C CA . TYR A 1 472 ? 18.241 7.600 13.209 1.00 93.81 472 TYR A CA 1
ATOM 3904 C C . TYR A 1 472 ? 18.640 8.150 11.829 1.00 93.81 472 TYR A C 1
ATOM 3906 O O . TYR A 1 472 ? 18.036 7.798 10.813 1.00 93.81 472 TYR A O 1
ATOM 3914 N N . ASN A 1 473 ? 19.656 9.017 11.759 1.00 92.06 473 ASN A N 1
ATOM 3915 C CA . ASN A 1 473 ? 20.098 9.635 10.506 1.00 92.06 473 ASN A CA 1
ATOM 3916 C C . ASN A 1 473 ? 20.831 8.662 9.577 1.00 92.06 473 ASN A C 1
ATOM 3918 O O . ASN A 1 473 ? 20.631 8.745 8.365 1.00 92.06 473 ASN A O 1
ATOM 3922 N N . SER A 1 474 ? 21.604 7.725 10.123 1.00 92.12 474 SER A N 1
ATOM 3923 C CA . SER A 1 474 ? 22.335 6.713 9.351 1.00 92.12 474 SER A CA 1
ATOM 3924 C C . SER A 1 474 ? 21.469 5.523 8.927 1.00 92.12 474 SER A C 1
ATOM 3926 O O . SER A 1 474 ? 21.768 4.894 7.914 1.00 92.12 474 SER A O 1
ATOM 3928 N N . SER A 1 475 ? 20.365 5.247 9.633 1.00 87.00 475 SER A N 1
ATOM 3929 C CA . SER A 1 475 ? 19.463 4.146 9.285 1.00 87.00 475 SER A CA 1
ATOM 3930 C C . SER A 1 475 ? 18.828 4.323 7.901 1.00 87.00 475 SER A C 1
ATOM 3932 O O . SER A 1 475 ? 18.325 5.401 7.558 1.00 87.00 475 SER A O 1
ATOM 3934 N N . THR A 1 476 ? 18.795 3.239 7.124 1.00 76.88 476 THR A N 1
ATOM 3935 C CA . THR A 1 476 ? 18.051 3.147 5.858 1.00 76.88 476 THR A CA 1
ATOM 3936 C C . THR A 1 476 ? 16.539 3.187 6.088 1.00 76.88 476 THR A C 1
ATOM 3938 O O . THR A 1 476 ? 15.808 3.747 5.270 1.00 76.88 476 THR A O 1
ATOM 3941 N N . GLU A 1 477 ? 16.072 2.681 7.233 1.00 74.81 477 GLU A N 1
ATOM 3942 C CA . GLU A 1 477 ? 14.676 2.730 7.663 1.00 74.81 477 GLU A CA 1
ATOM 3943 C C . GLU A 1 477 ? 14.494 3.709 8.827 1.00 74.81 477 GLU A C 1
ATOM 3945 O O . GLU A 1 477 ? 14.984 3.510 9.941 1.00 74.81 477 GLU A O 1
ATOM 3950 N N . LYS A 1 478 ? 13.769 4.804 8.583 1.00 80.69 478 LYS A N 1
ATOM 3951 C CA . LYS A 1 478 ? 13.539 5.831 9.605 1.00 80.69 478 LYS A CA 1
ATOM 3952 C C . LYS A 1 478 ? 12.503 5.355 10.625 1.00 80.69 478 LYS A C 1
ATOM 3954 O O . LYS A 1 478 ? 11.305 5.317 10.336 1.00 80.69 478 LYS A O 1
ATOM 3959 N N . SER A 1 479 ? 12.954 5.030 11.838 1.00 86.06 479 SER A N 1
ATOM 3960 C CA . SER A 1 479 ? 12.070 4.631 12.936 1.00 86.06 479 SER A CA 1
ATOM 3961 C C . SER A 1 479 ? 11.245 5.813 13.445 1.00 86.06 479 SER A C 1
ATOM 3963 O O . SER A 1 479 ? 11.770 6.821 13.920 1.00 86.06 479 SER A O 1
ATOM 3965 N N . VAL A 1 480 ? 9.920 5.664 13.395 1.00 85.31 480 VAL A N 1
ATOM 3966 C CA . VAL A 1 480 ? 8.980 6.659 13.937 1.00 85.31 480 VAL A CA 1
ATOM 3967 C C . VAL A 1 480 ? 9.109 6.770 15.458 1.00 85.31 480 VAL A C 1
ATOM 3969 O O . VAL A 1 480 ? 8.947 7.862 15.994 1.00 85.31 480 VAL A O 1
ATOM 3972 N N . LEU A 1 481 ? 9.426 5.669 16.149 1.00 87.56 481 LEU A N 1
ATOM 3973 C CA . LEU A 1 481 ? 9.631 5.669 17.598 1.00 87.56 481 LEU A CA 1
ATOM 3974 C C . LEU A 1 481 ? 10.880 6.474 17.976 1.00 87.56 481 LEU A C 1
ATOM 3976 O O . LEU A 1 481 ? 10.802 7.344 18.839 1.00 87.56 481 LEU A O 1
ATOM 3980 N N . GLN A 1 482 ? 11.998 6.249 17.280 1.00 91.88 482 GLN A N 1
ATOM 3981 C CA . GLN A 1 482 ? 13.220 7.031 17.490 1.00 91.88 482 GLN A CA 1
ATOM 3982 C C . GLN A 1 482 ? 12.984 8.514 17.185 1.00 91.88 482 GLN A C 1
ATOM 3984 O O . GLN A 1 482 ? 13.354 9.359 17.992 1.00 91.88 482 GLN A O 1
ATOM 3989 N N . LEU A 1 483 ? 12.297 8.846 16.082 1.00 92.69 483 LEU A N 1
ATOM 3990 C CA . LEU A 1 483 ? 11.939 10.234 15.766 1.00 92.69 483 LEU A CA 1
ATOM 3991 C C . LEU A 1 483 ? 11.048 10.865 16.847 1.00 92.69 483 LEU A C 1
ATOM 3993 O O . LEU A 1 483 ? 11.232 12.025 17.206 1.00 92.69 483 LEU A O 1
ATOM 3997 N N . TYR A 1 484 ? 10.089 10.109 17.382 1.00 90.81 484 TYR A N 1
ATOM 3998 C CA . TYR A 1 484 ? 9.231 10.565 18.472 1.00 90.81 484 TYR A CA 1
ATOM 3999 C C . TYR A 1 484 ? 10.029 10.843 19.754 1.00 90.81 484 TYR A C 1
ATOM 4001 O O . TYR A 1 484 ? 9.794 11.853 20.416 1.00 90.81 484 TYR A O 1
ATOM 4009 N N . LEU A 1 485 ? 11.019 10.010 20.078 1.00 91.38 485 LEU A N 1
ATOM 4010 C CA . LEU A 1 485 ? 11.906 10.240 21.220 1.00 91.38 485 LEU A CA 1
ATOM 4011 C C . LEU A 1 485 ? 12.870 11.406 20.974 1.00 91.38 485 LEU A C 1
ATOM 4013 O O . LEU A 1 485 ? 13.037 12.243 21.857 1.00 91.38 485 LEU A O 1
ATOM 4017 N N . LEU A 1 486 ? 13.406 11.553 19.761 1.00 91.75 486 LEU A N 1
ATOM 4018 C CA . LEU A 1 486 ? 14.171 12.738 19.358 1.00 91.75 486 LEU A CA 1
ATOM 4019 C C . LEU A 1 486 ? 13.352 14.027 19.497 1.00 91.75 486 LEU A C 1
ATOM 4021 O O . LEU A 1 486 ? 13.916 15.065 19.830 1.00 91.75 486 LEU A O 1
ATOM 4025 N N . LEU A 1 487 ? 12.033 13.973 19.300 1.00 89.44 487 LEU A N 1
ATOM 4026 C CA . LEU A 1 487 ? 11.147 15.101 19.581 1.00 89.44 487 LEU A CA 1
ATOM 4027 C C . LEU A 1 487 ? 10.949 15.341 21.076 1.00 89.44 487 LEU A C 1
ATOM 4029 O O . LEU A 1 487 ? 10.917 16.489 21.500 1.00 89.44 487 LEU A O 1
ATOM 4033 N N . ILE A 1 488 ? 10.796 14.290 21.882 1.00 86.50 488 ILE A N 1
ATOM 4034 C CA . ILE A 1 488 ? 10.616 14.430 23.335 1.00 86.50 488 ILE A CA 1
ATOM 4035 C C . ILE A 1 488 ? 11.853 15.052 23.986 1.00 86.50 488 ILE A C 1
ATOM 4037 O O . ILE A 1 488 ? 11.712 15.958 24.808 1.00 86.50 488 ILE A O 1
ATOM 4041 N N . PHE A 1 489 ? 13.038 14.559 23.624 1.00 86.19 489 PHE A N 1
ATOM 4042 C CA . PHE A 1 489 ? 14.315 14.957 24.220 1.00 86.19 489 PHE A CA 1
ATOM 4043 C C . PHE A 1 489 ? 14.999 16.117 23.486 1.00 86.19 489 PHE A C 1
ATOM 4045 O O . PHE A 1 489 ? 15.920 16.723 24.028 1.00 86.19 489 PHE A O 1
ATOM 4052 N N . GLY A 1 490 ? 14.568 16.426 22.263 1.00 80.69 490 GLY A N 1
ATOM 4053 C CA . GLY A 1 490 ? 15.116 17.506 21.450 1.00 80.69 490 GLY A CA 1
ATOM 4054 C C . GLY A 1 490 ? 14.572 18.876 21.837 1.00 80.69 490 GLY A C 1
ATOM 4055 O O . GLY A 1 490 ? 13.505 19.014 22.444 1.00 80.69 490 GLY A O 1
ATOM 4056 N N . PHE A 1 491 ? 15.305 19.914 21.444 1.00 73.88 491 PHE A N 1
ATOM 4057 C CA . PHE A 1 491 ? 14.962 21.291 21.771 1.00 73.88 491 PHE A CA 1
ATOM 4058 C C . PHE A 1 491 ? 13.524 21.665 21.352 1.00 73.88 491 PHE A C 1
ATOM 4060 O O . PHE A 1 491 ? 13.135 21.554 20.192 1.00 73.88 491 PHE A O 1
ATOM 4067 N N . ASN A 1 492 ? 12.709 22.122 22.305 1.00 70.56 492 ASN A N 1
ATOM 4068 C CA . ASN A 1 492 ? 11.352 22.635 22.069 1.00 70.56 492 ASN A CA 1
ATOM 4069 C C . ASN A 1 492 ? 10.416 21.709 21.250 1.00 70.56 492 ASN A C 1
ATOM 4071 O O . ASN A 1 492 ? 9.457 22.171 20.633 1.00 70.56 492 ASN A O 1
ATOM 4075 N N . ARG A 1 493 ? 10.693 20.396 21.219 1.00 76.19 493 ARG A N 1
ATOM 4076 C CA . ARG A 1 493 ? 9.921 19.400 20.453 1.00 76.19 493 ARG A CA 1
ATOM 4077 C C . ARG A 1 493 ? 9.727 19.766 18.977 1.00 76.19 493 ARG A C 1
ATOM 4079 O O . ARG A 1 493 ? 8.699 19.445 18.377 1.00 76.19 493 ARG A O 1
ATOM 4086 N N . MET A 1 494 ? 10.702 20.461 18.394 1.00 73.94 494 MET A N 1
ATOM 4087 C CA . MET A 1 494 ? 10.652 20.894 17.001 1.00 73.94 494 MET A CA 1
ATOM 4088 C C . MET A 1 494 ? 11.093 19.773 16.054 1.00 73.94 494 MET A C 1
ATOM 4090 O O . MET A 1 494 ? 11.982 18.986 16.360 1.00 73.94 494 MET A O 1
ATOM 4094 N N . LEU A 1 495 ? 10.508 19.733 14.856 1.00 80.12 495 LEU A N 1
ATOM 4095 C CA . LEU A 1 495 ? 11.008 18.910 13.754 1.00 80.12 495 LEU A CA 1
ATOM 4096 C C . LEU A 1 495 ? 11.850 19.780 12.823 1.00 80.12 495 LEU A C 1
ATOM 4098 O O . LEU A 1 495 ? 11.311 20.667 12.161 1.00 80.12 495 LEU A O 1
ATOM 4102 N N . ARG A 1 496 ? 13.157 19.507 12.739 1.00 77.81 496 ARG A N 1
ATOM 4103 C CA . ARG A 1 496 ? 14.060 20.183 11.802 1.00 77.81 496 ARG A CA 1
ATOM 4104 C C . ARG A 1 496 ? 14.929 19.176 11.060 1.00 77.81 496 ARG A C 1
ATOM 4106 O O . ARG A 1 496 ? 15.577 18.336 11.679 1.00 77.81 496 ARG A O 1
ATOM 4113 N N . PHE A 1 497 ? 14.933 19.300 9.736 1.00 82.62 497 PHE A N 1
ATOM 4114 C CA . PHE A 1 497 ? 15.745 18.492 8.834 1.00 82.62 497 PHE A CA 1
ATOM 4115 C C . PHE A 1 497 ? 16.574 19.401 7.931 1.00 82.62 497 PHE A C 1
ATOM 4117 O O . PHE A 1 497 ? 16.101 20.464 7.523 1.00 82.62 497 PHE A O 1
ATOM 4124 N N . ASN A 1 498 ? 17.799 18.991 7.608 1.00 78.06 498 ASN A N 1
ATOM 4125 C CA . ASN A 1 498 ? 18.611 19.678 6.604 1.00 78.06 498 ASN A CA 1
ATOM 4126 C C . ASN A 1 498 ? 18.205 19.266 5.170 1.00 78.06 498 ASN A C 1
ATOM 4128 O O . ASN A 1 498 ? 17.325 18.430 4.963 1.00 78.06 498 ASN A O 1
ATOM 4132 N N . SER A 1 499 ? 18.864 19.837 4.158 1.00 68.06 499 SER A N 1
ATOM 4133 C CA . SER A 1 499 ? 18.619 19.516 2.742 1.00 68.06 499 SER A CA 1
ATOM 4134 C C . SER A 1 499 ? 18.938 18.063 2.363 1.00 68.06 499 SER A C 1
ATOM 4136 O O . SER A 1 499 ? 18.412 17.574 1.365 1.00 68.06 499 SER A O 1
ATOM 4138 N N . LYS A 1 500 ? 19.748 17.360 3.165 1.00 76.31 500 LYS A N 1
ATOM 4139 C CA . LYS A 1 500 ? 20.029 15.922 3.022 1.00 76.31 500 LYS A CA 1
ATOM 4140 C C . LYS A 1 500 ? 18.952 15.039 3.669 1.00 76.31 500 LYS A C 1
ATOM 4142 O O . LYS A 1 500 ? 19.007 13.822 3.532 1.00 76.31 500 LYS A O 1
ATOM 4147 N N . GLY A 1 501 ? 17.964 15.631 4.346 1.00 77.88 501 GLY A N 1
ATOM 4148 C CA . GLY A 1 501 ? 16.898 14.908 5.043 1.00 77.88 501 GLY A CA 1
ATOM 4149 C C . GLY A 1 501 ? 17.301 14.371 6.419 1.00 77.88 501 GLY A C 1
ATOM 4150 O O . GLY A 1 501 ? 16.584 13.540 6.974 1.00 77.88 501 GLY A O 1
ATOM 4151 N N . GLU A 1 502 ? 18.418 14.832 6.981 1.00 86.06 502 GLU A N 1
ATOM 4152 C CA . GLU A 1 502 ? 18.902 14.421 8.302 1.00 86.06 502 GLU A CA 1
ATOM 4153 C C . GLU A 1 502 ? 18.267 15.290 9.389 1.00 86.06 502 GLU A C 1
ATOM 4155 O O . GLU A 1 502 ? 18.240 16.520 9.271 1.00 86.06 502 GLU A O 1
ATOM 4160 N N . TYR A 1 503 ? 17.777 14.662 10.459 1.00 86.50 503 TYR A N 1
ATOM 4161 C CA . TYR A 1 503 ? 17.313 15.361 11.652 1.00 86.50 503 TYR A CA 1
ATOM 4162 C C . TYR A 1 503 ? 18.505 16.037 12.329 1.00 86.50 503 TYR A C 1
ATOM 4164 O O . TYR A 1 503 ? 19.473 15.376 12.710 1.00 86.50 503 TYR A O 1
ATOM 4172 N N . ASN A 1 504 ? 18.454 17.357 12.469 1.00 80.62 504 ASN A N 1
ATOM 4173 C CA . ASN A 1 504 ? 19.615 18.153 12.874 1.00 80.62 504 ASN A CA 1
ATOM 4174 C C . ASN A 1 504 ? 19.323 19.079 14.058 1.00 80.62 504 ASN A C 1
ATOM 4176 O O . ASN A 1 504 ? 19.975 20.115 14.211 1.00 80.62 504 ASN A O 1
ATOM 4180 N N . LEU A 1 505 ? 18.320 18.750 14.869 1.00 80.19 505 LEU A N 1
ATOM 4181 C CA . LEU A 1 505 ? 18.054 19.494 16.088 1.00 80.19 505 LEU A CA 1
ATOM 4182 C C . LEU A 1 505 ? 18.929 18.950 17.228 1.00 80.19 505 LEU A C 1
ATOM 4184 O O . LEU A 1 505 ? 18.944 17.736 17.438 1.00 80.19 505 LEU A O 1
ATOM 4188 N N . PRO A 1 506 ? 19.672 19.800 17.948 1.00 70.69 506 PRO A N 1
ATOM 4189 C CA . PRO A 1 506 ? 20.408 19.390 19.141 1.00 70.69 506 PRO A CA 1
ATOM 4190 C C . PRO A 1 506 ? 19.515 19.394 20.396 1.00 70.69 506 PRO A C 1
ATOM 4192 O O . PRO A 1 506 ? 18.365 19.844 20.360 1.00 70.69 506 PRO A O 1
ATOM 4195 N N . VAL A 1 507 ? 20.059 18.905 21.517 1.00 66.25 507 VAL A N 1
ATOM 4196 C CA . VAL A 1 507 ? 19.397 18.972 22.836 1.00 66.25 507 VAL A CA 1
ATOM 4197 C C . VAL A 1 507 ? 19.369 20.414 23.359 1.00 66.25 507 VAL A C 1
ATOM 4199 O O . VAL A 1 507 ? 18.330 20.871 23.829 1.00 66.25 507 VAL A O 1
ATOM 4202 N N . ASP A 1 508 ? 20.477 21.149 23.194 1.00 65.75 508 ASP A N 1
ATOM 4203 C CA . ASP A 1 508 ? 20.649 22.551 23.606 1.00 65.75 508 ASP A CA 1
ATOM 4204 C C . ASP A 1 508 ? 20.958 23.442 22.388 1.00 65.75 508 ASP A C 1
ATOM 4206 O O . ASP A 1 508 ? 22.109 23.783 22.127 1.00 65.75 508 ASP A O 1
ATOM 4210 N N . PHE A 1 509 ? 19.927 23.831 21.628 1.00 66.56 509 PHE A N 1
ATOM 4211 C CA . PHE A 1 509 ? 20.087 24.547 20.351 1.00 66.56 509 PHE A CA 1
ATOM 4212 C C . PHE A 1 509 ? 20.966 25.789 20.413 1.00 66.56 509 PHE A C 1
ATOM 4214 O O . PHE A 1 509 ? 21.904 25.895 19.634 1.00 66.56 509 PHE A O 1
ATOM 4221 N N . PHE A 1 510 ? 20.713 26.691 21.353 1.00 66.00 510 PHE A N 1
ATOM 4222 C CA . PHE A 1 510 ? 21.422 27.965 21.384 1.00 66.00 510 PHE A CA 1
ATOM 4223 C C . PHE A 1 510 ? 22.859 27.881 21.907 1.00 66.00 510 PHE A C 1
ATOM 4225 O O . PHE A 1 510 ? 23.659 28.744 21.582 1.00 66.00 510 PHE A O 1
ATOM 4232 N N . LYS A 1 511 ? 23.215 26.846 22.680 1.00 64.56 511 LYS A N 1
ATOM 4233 C CA . LYS A 1 511 ? 24.588 26.683 23.198 1.00 64.56 511 LYS A CA 1
ATOM 4234 C C . LYS A 1 511 ? 25.543 26.043 22.192 1.00 64.56 511 LYS A C 1
ATOM 4236 O O . LYS A 1 511 ? 26.739 25.992 22.448 1.00 64.56 511 LYS A O 1
ATOM 4241 N N . GLU A 1 512 ? 25.013 25.515 21.093 1.00 66.38 512 GLU A N 1
ATOM 4242 C CA . GLU A 1 512 ? 25.797 24.952 19.989 1.00 66.38 512 GLU A CA 1
ATOM 4243 C C . GLU A 1 512 ? 25.886 25.907 18.791 1.00 66.38 512 GLU A C 1
ATOM 4245 O O . GLU A 1 512 ? 26.512 25.571 17.789 1.00 66.38 512 GLU A O 1
ATOM 4250 N N . ILE A 1 513 ? 25.264 27.088 18.884 1.00 72.75 513 ILE A N 1
ATOM 4251 C CA . ILE A 1 513 ? 25.473 28.174 17.927 1.00 72.75 513 ILE A CA 1
ATOM 4252 C C . ILE A 1 513 ? 26.720 28.935 18.375 1.00 72.75 513 ILE A C 1
ATOM 4254 O O . ILE A 1 513 ? 26.755 29.479 19.477 1.00 72.75 513 ILE A O 1
ATOM 4258 N N . GLU A 1 514 ? 27.738 28.974 17.520 1.00 74.62 514 GLU A N 1
ATOM 4259 C CA . GLU A 1 514 ? 28.850 29.914 17.662 1.00 74.62 514 GLU A CA 1
ATOM 4260 C C . GLU A 1 514 ? 28.402 31.276 17.133 1.00 74.62 514 GLU A C 1
ATOM 4262 O O . GLU A 1 514 ? 28.461 31.528 15.927 1.00 74.62 514 GLU A O 1
ATOM 4267 N N . PHE A 1 515 ? 27.914 32.129 18.034 1.00 78.69 515 PHE A N 1
ATOM 4268 C CA . PHE A 1 515 ? 27.515 33.488 17.682 1.00 78.69 515 PHE A CA 1
ATOM 4269 C C . PHE A 1 515 ? 28.730 34.304 17.233 1.00 78.69 515 PHE A C 1
ATOM 4271 O O . PHE A 1 515 ? 29.760 34.326 17.909 1.00 78.69 515 PHE A O 1
ATOM 4278 N N . GLN A 1 516 ? 28.602 34.964 16.089 1.00 80.06 516 GLN A N 1
ATOM 4279 C CA . GLN A 1 516 ? 29.569 35.932 15.579 1.00 80.06 516 GLN A CA 1
ATOM 4280 C C . GLN A 1 516 ? 29.235 37.342 16.098 1.00 80.06 516 GLN A C 1
ATOM 4282 O O . GLN A 1 516 ? 28.119 37.593 16.548 1.00 80.06 516 GLN A O 1
ATOM 4287 N N . GLU A 1 517 ? 30.189 38.274 16.013 1.00 73.38 517 GLU A N 1
ATOM 4288 C CA . GLU A 1 517 ? 30.080 39.642 16.567 1.00 73.38 517 GLU A CA 1
ATOM 4289 C C . GLU A 1 517 ? 28.860 40.440 16.046 1.00 73.38 517 GLU A C 1
ATOM 4291 O O . GLU A 1 517 ? 28.333 41.298 16.752 1.00 73.38 517 GLU A O 1
ATOM 4296 N N . ASP A 1 518 ? 28.354 40.097 14.856 1.00 80.94 518 ASP A N 1
ATOM 4297 C CA . ASP A 1 518 ? 27.216 40.755 14.198 1.00 80.94 518 ASP A CA 1
ATOM 4298 C C . ASP A 1 518 ? 25.928 39.915 14.167 1.00 80.94 518 ASP A C 1
ATOM 4300 O O . ASP A 1 518 ? 24.948 40.293 13.514 1.00 80.94 518 ASP A O 1
ATOM 4304 N N . ASP A 1 519 ? 25.898 38.772 14.855 1.00 84.44 519 ASP A N 1
ATOM 4305 C CA . ASP A 1 519 ? 24.690 37.958 14.901 1.00 84.44 519 ASP A CA 1
ATOM 4306 C C . ASP A 1 519 ? 23.573 38.666 15.677 1.00 84.44 519 ASP A C 1
ATOM 4308 O O . ASP A 1 519 ? 23.765 39.254 16.745 1.00 84.44 519 ASP A O 1
ATOM 4312 N N . PHE A 1 520 ? 22.364 38.571 15.126 1.00 87.25 520 PHE A N 1
ATOM 4313 C CA . PHE A 1 520 ? 21.157 39.147 15.699 1.00 87.25 520 PHE A CA 1
ATOM 4314 C C . PHE A 1 520 ? 20.114 38.060 15.949 1.00 87.25 520 PHE A C 1
ATOM 4316 O O . PHE A 1 520 ? 19.693 37.350 15.030 1.00 87.25 520 PHE A O 1
ATOM 4323 N N . VAL A 1 521 ? 19.661 37.947 17.197 1.00 88.00 521 VAL A N 1
ATOM 4324 C CA . VAL A 1 521 ? 18.658 36.959 17.603 1.00 88.00 521 VAL A CA 1
ATOM 4325 C C . VAL A 1 521 ? 17.303 37.634 17.790 1.00 88.00 521 VAL A C 1
ATOM 4327 O O . VAL A 1 521 ? 17.090 38.379 18.742 1.00 88.00 521 VAL A O 1
ATOM 4330 N N . TYR A 1 522 ? 16.349 37.331 16.911 1.00 90.75 522 TYR A N 1
ATOM 4331 C CA . TYR A 1 522 ? 14.953 37.732 17.093 1.00 90.75 522 TYR A CA 1
ATOM 4332 C C . TYR A 1 522 ? 14.128 36.605 17.719 1.00 90.75 522 TYR A C 1
ATOM 4334 O O . TYR A 1 522 ? 14.168 35.463 17.254 1.00 90.75 522 TYR A O 1
ATOM 4342 N N . LEU A 1 523 ? 13.356 36.930 18.757 1.00 88.50 523 LEU A N 1
ATOM 4343 C CA . LEU A 1 523 ? 12.484 35.998 19.463 1.00 88.50 523 LEU A CA 1
ATOM 4344 C C . LEU A 1 523 ? 11.032 36.486 19.459 1.00 88.50 523 LEU A C 1
ATOM 4346 O O . LEU A 1 523 ? 10.736 37.586 19.916 1.00 88.50 523 LEU A O 1
ATOM 4350 N N . ASP A 1 524 ? 10.119 35.617 19.028 1.00 86.06 524 ASP A N 1
ATOM 4351 C CA . ASP A 1 524 ? 8.668 35.825 19.122 1.00 86.06 524 ASP A CA 1
ATOM 4352 C C . ASP A 1 524 ? 8.012 34.625 19.837 1.00 86.06 524 ASP A C 1
ATOM 4354 O O . ASP A 1 524 ? 7.508 33.692 19.201 1.00 86.06 524 ASP A O 1
ATOM 4358 N N . PRO A 1 525 ? 8.148 34.544 21.173 1.00 85.25 525 PRO A N 1
ATOM 4359 C CA . PRO A 1 525 ? 7.628 33.439 21.968 1.00 85.25 525 PRO A CA 1
ATOM 4360 C C . PRO A 1 525 ? 6.091 33.460 22.060 1.00 85.25 525 PRO A C 1
ATOM 4362 O O . PRO A 1 525 ? 5.455 34.492 21.861 1.00 85.25 525 PRO A O 1
ATOM 4365 N N . PRO A 1 526 ? 5.457 32.346 22.467 1.00 83.12 526 PRO A N 1
ATOM 4366 C CA . PRO A 1 526 ? 4.081 32.381 22.959 1.00 83.12 526 PRO A CA 1
ATOM 4367 C C . PRO A 1 526 ? 3.934 33.389 24.118 1.00 83.12 526 PRO A C 1
ATOM 4369 O O . PRO A 1 526 ? 4.754 33.395 25.031 1.00 83.12 526 PRO A O 1
ATOM 4372 N N . TYR A 1 527 ? 2.884 34.218 24.132 1.00 84.50 527 TYR A N 1
ATOM 4373 C CA . TYR A 1 527 ? 2.711 35.221 25.198 1.00 84.50 527 TYR A CA 1
ATOM 4374 C C . TYR A 1 527 ? 1.866 34.673 26.349 1.00 84.50 527 TYR A C 1
ATOM 4376 O O . TYR A 1 527 ? 0.697 34.327 26.139 1.00 84.50 527 TYR A O 1
ATOM 4384 N N . LEU A 1 528 ? 2.415 34.681 27.569 1.00 83.69 528 LEU A N 1
ATOM 4385 C CA . LEU A 1 528 ? 1.803 34.103 28.775 1.00 83.69 528 LEU A CA 1
ATOM 4386 C C . LEU A 1 528 ? 0.345 34.538 28.998 1.00 83.69 528 LEU A C 1
ATOM 4388 O O . LEU A 1 528 ? -0.515 33.730 29.345 1.00 83.69 528 LEU A O 1
ATOM 4392 N N . ILE A 1 529 ? 0.054 35.822 28.784 1.00 80.88 529 ILE A N 1
ATOM 4393 C CA . ILE A 1 529 ? -1.250 36.419 29.104 1.00 80.88 529 ILE A CA 1
ATOM 4394 C C . ILE A 1 529 ? -2.255 36.409 27.944 1.00 80.88 529 ILE A C 1
ATOM 4396 O O . ILE A 1 529 ? -3.393 36.849 28.123 1.00 80.88 529 ILE A O 1
ATOM 4400 N N . THR A 1 530 ? -1.875 35.897 26.768 1.00 77.06 530 THR A N 1
ATOM 4401 C CA . THR A 1 530 ? -2.767 35.804 25.599 1.00 77.06 530 THR A CA 1
ATOM 4402 C C . THR A 1 530 ? -3.320 34.390 25.415 1.00 77.06 530 THR A C 1
ATOM 4404 O O . THR A 1 530 ? -2.816 33.423 25.984 1.00 77.06 530 THR A O 1
ATOM 4407 N N . PHE A 1 531 ? -4.377 34.249 24.613 1.00 67.00 531 PHE A N 1
ATOM 4408 C CA . PHE A 1 531 ? -4.965 32.947 24.291 1.00 67.00 531 PHE A CA 1
ATOM 4409 C C . PHE A 1 531 ? -4.683 32.577 22.834 1.00 67.00 531 PHE A C 1
ATOM 4411 O O . PHE A 1 531 ? -5.294 33.128 21.921 1.00 67.00 531 PHE A O 1
ATOM 4418 N N . SER A 1 532 ? -3.793 31.608 22.627 1.00 61.50 532 SER A N 1
ATOM 4419 C CA . SER A 1 532 ? -3.519 30.984 21.331 1.00 61.50 532 SER A CA 1
ATOM 4420 C C . SER A 1 532 ? -3.318 29.467 21.503 1.00 61.50 532 SER A C 1
ATOM 4422 O O . SER A 1 532 ? -3.066 28.978 22.606 1.00 61.50 532 SER A O 1
ATOM 4424 N N . GLU A 1 533 ? -3.413 28.697 20.415 1.00 48.34 533 GLU A N 1
ATOM 4425 C CA . GLU A 1 533 ? -3.166 27.245 20.446 1.00 48.34 533 GLU A CA 1
ATOM 4426 C C . GLU A 1 533 ? -1.722 26.884 20.837 1.00 48.34 533 GLU A C 1
ATOM 4428 O O . GLU A 1 533 ? -1.514 25.845 21.466 1.00 48.34 533 GLU A O 1
ATOM 4433 N N . TYR A 1 534 ? -0.741 27.726 20.501 1.00 58.03 534 TYR A N 1
ATOM 4434 C CA . TYR A 1 534 ? 0.671 27.507 20.830 1.00 58.03 534 TYR A CA 1
ATOM 4435 C C . TYR A 1 534 ? 1.028 27.942 22.263 1.00 58.03 534 TYR A C 1
ATOM 4437 O O . TYR A 1 534 ? 2.035 27.485 22.795 1.00 58.03 534 TYR A O 1
ATOM 4445 N N . ASN A 1 535 ? 0.164 28.706 22.943 1.00 69.88 535 ASN A N 1
ATOM 4446 C CA . ASN A 1 535 ? 0.366 29.103 24.344 1.00 69.88 535 ASN A CA 1
ATOM 4447 C C . ASN A 1 535 ? 0.060 27.977 25.351 1.00 69.88 535 ASN A C 1
ATOM 4449 O O . ASN A 1 535 ? 0.379 28.111 26.524 1.00 69.88 535 ASN A O 1
ATOM 4453 N N . LYS A 1 536 ? -0.550 26.853 24.937 1.00 65.06 536 LYS A N 1
ATOM 4454 C CA . LYS A 1 536 ? -1.019 25.788 25.856 1.00 65.06 536 LYS A CA 1
ATOM 4455 C C . LYS A 1 536 ? 0.067 25.170 26.738 1.00 65.06 536 LYS A C 1
ATOM 4457 O O . LYS A 1 536 ? -0.252 24.625 27.790 1.00 65.06 536 LYS A O 1
ATOM 4462 N N . LEU A 1 537 ? 1.311 25.187 26.267 1.00 64.31 537 LEU A N 1
ATOM 4463 C CA . LEU A 1 537 ? 2.473 24.660 26.985 1.00 64.31 537 LEU A CA 1
ATOM 4464 C C . LEU A 1 537 ? 3.365 25.779 27.543 1.00 64.31 537 LEU A C 1
ATOM 4466 O O . LEU A 1 537 ? 4.387 25.472 28.150 1.00 64.31 537 LEU A O 1
ATOM 4470 N N . TRP A 1 538 ? 2.989 27.045 27.332 1.00 75.44 538 TRP A N 1
ATOM 4471 C CA . TRP A 1 538 ? 3.705 28.210 27.831 1.00 75.44 538 TRP A CA 1
ATOM 4472 C C . TRP A 1 538 ? 3.131 28.625 29.184 1.00 75.44 538 TRP A C 1
ATOM 4474 O O . TRP A 1 538 ? 1.935 28.877 29.321 1.00 75.44 538 TRP A O 1
ATOM 4484 N N . ASN A 1 539 ? 3.984 28.651 30.194 1.00 80.69 539 ASN A N 1
ATOM 4485 C CA . ASN A 1 539 ? 3.662 28.991 31.570 1.00 80.69 539 ASN A CA 1
ATOM 4486 C C . ASN A 1 539 ? 4.754 29.905 32.158 1.00 80.69 539 ASN A C 1
ATOM 4488 O O . ASN A 1 539 ? 5.730 30.244 31.486 1.00 80.69 539 ASN A O 1
ATOM 4492 N N . GLU A 1 540 ? 4.592 30.299 33.418 1.00 79.19 540 GLU A N 1
ATOM 4493 C CA . GLU A 1 540 ? 5.543 31.173 34.123 1.00 79.19 540 GLU A CA 1
ATOM 4494 C C . GLU A 1 540 ? 6.965 30.586 34.169 1.00 79.19 540 GLU A C 1
ATOM 4496 O O . GLU A 1 540 ? 7.951 31.314 34.101 1.00 79.19 540 GLU A O 1
ATOM 4501 N N . GLU A 1 541 ? 7.107 29.258 34.219 1.00 74.75 541 GLU A N 1
ATOM 4502 C CA . GLU A 1 541 ? 8.415 28.601 34.213 1.00 74.75 541 GLU A CA 1
ATOM 4503 C C . GLU A 1 541 ? 9.096 28.704 32.841 1.00 74.75 541 GLU A C 1
ATOM 4505 O O . GLU A 1 541 ? 10.284 29.018 32.758 1.00 74.75 541 GLU A O 1
ATOM 4510 N N . THR A 1 542 ? 8.363 28.474 31.746 1.00 78.75 542 THR A N 1
ATOM 4511 C CA . THR A 1 542 ? 8.913 28.631 30.390 1.00 78.75 542 THR A CA 1
ATOM 4512 C C . THR A 1 542 ? 9.238 30.085 30.073 1.00 78.75 542 THR A C 1
ATOM 4514 O O . THR A 1 542 ? 10.245 30.346 29.421 1.00 78.75 542 THR A O 1
ATOM 4517 N N . GLU A 1 543 ? 8.437 31.029 30.572 1.00 83.38 543 GLU A N 1
ATOM 4518 C CA . GLU A 1 543 ? 8.729 32.453 30.427 1.00 83.38 543 GLU A CA 1
ATOM 4519 C C . GLU A 1 543 ? 9.964 32.859 31.233 1.00 83.38 543 GLU A C 1
ATOM 4521 O O . GLU A 1 543 ? 10.867 33.484 30.686 1.00 83.38 543 GLU A O 1
ATOM 4526 N N . LYS A 1 544 ? 10.094 32.400 32.483 1.00 82.62 544 LYS A N 1
ATOM 4527 C CA . LYS A 1 544 ? 11.323 32.584 33.265 1.00 82.62 544 LYS A CA 1
ATOM 4528 C C . LYS A 1 544 ? 12.560 32.073 32.526 1.00 82.62 544 LYS A C 1
ATOM 4530 O O . LYS A 1 544 ? 13.580 32.752 32.502 1.00 82.62 544 LYS A O 1
ATOM 4535 N N . ARG A 1 545 ? 12.462 30.898 31.898 1.00 79.25 545 ARG A N 1
ATOM 4536 C CA . ARG A 1 545 ? 13.555 30.315 31.106 1.00 79.25 545 ARG A CA 1
ATOM 4537 C C . ARG A 1 545 ? 13.901 31.142 29.871 1.00 79.25 545 ARG A C 1
ATOM 4539 O O . ARG A 1 545 ? 15.071 31.180 29.506 1.00 79.25 545 ARG A O 1
ATOM 4546 N N . LEU A 1 546 ? 12.915 31.770 29.227 1.00 85.94 546 LEU A N 1
ATOM 4547 C CA . LEU A 1 546 ? 13.163 32.724 28.148 1.00 85.94 546 LEU A CA 1
ATOM 4548 C C . LEU A 1 546 ? 13.948 33.928 28.676 1.00 85.94 546 LEU A C 1
ATOM 4550 O O . LEU A 1 546 ? 14.952 34.284 28.078 1.00 85.94 546 LEU A O 1
ATOM 4554 N N . LEU A 1 547 ? 13.527 34.521 29.794 1.00 88.88 547 LEU A N 1
ATOM 4555 C CA . LEU A 1 547 ? 14.221 35.676 30.370 1.00 88.88 547 LEU A CA 1
ATOM 4556 C C . LEU A 1 547 ? 15.665 35.332 30.756 1.00 88.88 547 LEU A C 1
ATOM 4558 O O . LEU A 1 547 ? 16.584 36.022 30.335 1.00 88.88 547 LEU A O 1
ATOM 4562 N N . ASP A 1 548 ? 15.878 34.203 31.443 1.00 83.44 548 ASP A N 1
ATOM 4563 C CA . ASP A 1 548 ? 17.222 33.692 31.757 1.00 83.44 548 ASP A CA 1
ATOM 4564 C C . ASP A 1 548 ? 18.087 33.500 30.490 1.00 83.44 548 ASP A C 1
ATOM 4566 O O . ASP A 1 548 ? 19.308 33.637 30.532 1.00 83.44 548 ASP A O 1
ATOM 4570 N N . PHE A 1 549 ? 17.466 33.134 29.364 1.00 82.62 549 PHE A N 1
ATOM 4571 C CA . PHE A 1 549 ? 18.152 32.953 28.087 1.00 82.62 549 PHE A CA 1
ATOM 4572 C C . PHE A 1 549 ? 18.537 34.286 27.430 1.00 82.62 549 PHE A C 1
ATOM 4574 O O . PHE A 1 549 ? 19.628 34.387 26.875 1.00 82.62 549 PHE A O 1
ATOM 4581 N N . LEU A 1 550 ? 17.678 35.303 27.512 1.00 89.12 550 LEU A N 1
ATOM 4582 C CA . LEU A 1 550 ? 17.973 36.648 27.010 1.00 89.12 550 LEU A CA 1
ATOM 4583 C C . LEU A 1 550 ? 19.135 37.283 27.787 1.00 89.12 550 LEU A C 1
ATOM 4585 O O . LEU A 1 550 ? 20.054 37.806 27.170 1.00 89.12 550 LEU A O 1
ATOM 4589 N N . GLU A 1 551 ? 19.154 37.127 29.113 1.00 88.94 551 GLU A N 1
ATOM 4590 C CA . GLU A 1 551 ? 20.288 37.532 29.964 1.00 88.94 551 GLU A CA 1
ATOM 4591 C C . GLU A 1 551 ? 21.584 36.811 29.574 1.00 88.94 551 GLU A C 1
ATOM 4593 O O . GLU A 1 551 ? 22.668 37.389 29.557 1.00 88.94 551 GLU A O 1
ATOM 4598 N N . TRP A 1 552 ? 21.486 35.523 29.235 1.00 84.38 552 TRP A N 1
ATOM 4599 C CA . TRP A 1 552 ? 22.641 34.772 28.760 1.00 84.38 552 TRP A CA 1
ATOM 4600 C C . TRP A 1 552 ? 23.155 35.290 27.409 1.00 84.38 552 TRP A C 1
ATOM 4602 O O . TRP A 1 552 ? 24.368 35.402 27.254 1.00 84.38 552 TRP A O 1
ATOM 4612 N N . LEU A 1 553 ? 22.275 35.629 26.457 1.00 85.00 553 LEU A N 1
ATOM 4613 C CA . LEU A 1 553 ? 22.673 36.251 25.184 1.00 85.00 553 LEU A CA 1
ATOM 4614 C C . LEU A 1 553 ? 23.353 37.605 25.407 1.00 85.00 553 LEU A C 1
ATOM 4616 O O . LEU A 1 553 ? 24.387 37.873 24.795 1.00 85.00 553 LEU A O 1
ATOM 4620 N N . ASP A 1 554 ? 22.808 38.415 26.315 1.00 87.25 554 ASP A N 1
ATOM 4621 C CA . ASP A 1 554 ? 23.387 39.706 26.684 1.00 87.25 554 ASP A CA 1
ATOM 4622 C C . ASP A 1 554 ? 24.803 39.552 27.250 1.00 87.25 554 ASP A C 1
ATOM 4624 O O . ASP A 1 554 ? 25.746 40.191 26.788 1.00 87.25 554 ASP A O 1
ATOM 4628 N N . ALA A 1 555 ? 24.994 38.595 28.163 1.00 85.81 555 ALA A N 1
ATOM 4629 C CA . ALA A 1 555 ? 26.301 38.275 28.732 1.00 85.81 555 ALA A CA 1
ATOM 4630 C C . ALA A 1 555 ? 27.317 37.742 27.700 1.00 85.81 555 ALA A C 1
ATOM 4632 O O . ALA A 1 555 ? 28.514 37.713 27.984 1.00 85.81 555 ALA A O 1
ATOM 4633 N N . GLN A 1 556 ? 26.865 37.277 26.530 1.00 82.12 556 GLN A N 1
ATOM 4634 C CA . GLN A 1 556 ? 27.723 36.897 25.399 1.00 82.12 556 GLN A CA 1
ATOM 4635 C C . GLN A 1 556 ? 27.929 38.040 24.392 1.00 82.12 556 GLN A C 1
ATOM 4637 O O . GLN A 1 556 ? 28.561 37.826 23.362 1.00 82.12 556 GLN A O 1
ATOM 4642 N N . ASN A 1 557 ? 27.424 39.244 24.683 1.00 85.81 557 ASN A N 1
ATOM 4643 C CA . ASN A 1 557 ? 27.459 40.409 23.801 1.00 85.81 557 ASN A CA 1
ATOM 4644 C C . ASN A 1 557 ? 26.740 40.182 22.454 1.00 85.81 557 ASN A C 1
ATOM 4646 O O . ASN A 1 557 ? 27.110 40.766 21.437 1.00 85.81 557 ASN A O 1
ATOM 4650 N N . VAL A 1 558 ? 25.711 39.325 22.437 1.00 88.12 558 VAL A N 1
ATOM 4651 C CA . VAL A 1 558 ? 24.899 39.037 21.246 1.00 88.12 558 VAL A CA 1
ATOM 4652 C C . VAL A 1 558 ? 23.697 39.976 21.215 1.00 88.12 558 VAL A C 1
ATOM 4654 O O . VAL A 1 558 ? 22.948 40.077 22.190 1.00 88.12 558 VAL A O 1
ATOM 4657 N N . LYS A 1 559 ? 23.471 40.651 20.084 1.00 90.81 559 LYS A N 1
ATOM 4658 C CA . LYS A 1 559 ? 22.314 41.542 19.920 1.00 90.81 559 LYS A CA 1
ATOM 4659 C C . LYS A 1 559 ? 21.036 40.716 19.813 1.00 90.81 559 LYS A C 1
ATOM 4661 O O . LYS A 1 559 ? 20.954 39.789 19.007 1.00 90.81 559 LYS A O 1
ATOM 4666 N N . PHE A 1 560 ? 20.002 41.080 20.565 1.00 91.94 560 PHE A N 1
ATOM 4667 C CA . PHE A 1 560 ? 18.698 40.435 20.456 1.00 91.94 560 PHE A CA 1
ATOM 4668 C C . PHE A 1 560 ? 17.537 41.423 20.443 1.00 91.94 560 PHE A C 1
ATOM 4670 O O . PHE A 1 560 ? 17.618 42.537 20.962 1.00 91.94 560 PHE A O 1
ATOM 4677 N N . ALA A 1 561 ? 16.415 40.964 19.892 1.00 92.94 561 ALA A N 1
ATOM 4678 C CA . ALA A 1 561 ? 15.121 41.597 20.070 1.00 92.94 561 ALA A CA 1
ATOM 4679 C C . ALA A 1 561 ? 14.054 40.549 20.401 1.00 92.94 561 ALA A C 1
ATOM 4681 O O . ALA A 1 561 ? 13.994 39.498 19.764 1.00 92.94 561 ALA A O 1
ATOM 4682 N N . VAL A 1 562 ? 13.196 40.834 21.378 1.00 92.56 562 VAL A N 1
ATOM 4683 C CA . VAL A 1 562 ? 12.079 39.963 21.763 1.00 92.56 562 VAL A CA 1
ATOM 4684 C C . VAL A 1 562 ? 10.749 40.707 21.682 1.00 92.56 562 VAL A C 1
ATOM 4686 O O . VAL A 1 562 ? 10.589 41.781 22.265 1.00 92.56 562 VAL A O 1
ATOM 4689 N N . SER A 1 563 ? 9.789 40.128 20.964 1.00 90.69 563 SER A N 1
ATOM 4690 C CA . SER A 1 563 ? 8.398 40.589 20.919 1.00 90.69 563 SER A CA 1
ATOM 4691 C C . SER A 1 563 ? 7.587 39.925 22.032 1.00 90.69 563 SER A C 1
ATOM 4693 O O . SER A 1 563 ? 7.683 38.719 22.243 1.00 90.69 563 SER A O 1
ATOM 4695 N N . ASN A 1 564 ? 6.788 40.691 22.777 1.00 89.25 564 ASN A N 1
ATOM 4696 C CA . ASN A 1 564 ? 5.863 40.131 23.770 1.00 89.25 564 ASN A CA 1
ATOM 4697 C C . ASN A 1 564 ? 4.683 41.081 24.039 1.00 89.25 564 ASN A C 1
ATOM 4699 O O . ASN A 1 564 ? 4.657 42.230 23.598 1.00 89.25 564 ASN A O 1
ATOM 4703 N N . VAL A 1 565 ? 3.702 40.615 24.811 1.00 85.25 565 VAL A N 1
ATOM 4704 C CA . VAL A 1 565 ? 2.536 41.392 25.236 1.00 85.25 565 VAL A CA 1
ATOM 4705 C C . VAL A 1 565 ? 2.603 41.632 26.738 1.00 85.25 565 VAL A C 1
ATOM 4707 O O . VAL A 1 565 ? 2.541 40.706 27.546 1.00 85.25 565 VAL A O 1
ATOM 4710 N N . SER A 1 566 ? 2.690 42.907 27.114 1.00 78.44 566 SER A N 1
ATOM 4711 C CA . SER A 1 566 ? 2.744 43.321 28.521 1.00 78.44 566 SER A CA 1
ATOM 4712 C C . SER A 1 566 ? 1.359 43.383 29.168 1.00 78.44 566 SER A C 1
ATOM 4714 O O . SER A 1 566 ? 1.213 43.048 30.343 1.00 78.44 566 SER A O 1
ATOM 4716 N N . HIS A 1 567 ? 0.345 43.789 28.394 1.00 81.75 567 HIS A N 1
ATOM 4717 C CA . HIS A 1 567 ? -1.034 43.955 28.851 1.00 81.75 567 HIS A CA 1
ATOM 4718 C C . HIS A 1 567 ? -2.015 43.351 27.845 1.00 81.75 567 HIS A C 1
ATOM 4720 O O . HIS A 1 567 ? -1.969 43.669 26.653 1.00 81.75 567 HIS A O 1
ATOM 4726 N N . TYR A 1 568 ? -2.926 42.508 28.338 1.00 78.19 568 TYR A N 1
ATOM 4727 C CA . TYR A 1 568 ? -3.988 41.895 27.541 1.00 78.19 568 TYR A CA 1
ATOM 4728 C C . TYR A 1 568 ? -5.247 41.658 28.379 1.00 78.19 568 TYR A C 1
ATOM 4730 O O . TYR A 1 568 ? -5.208 40.917 29.359 1.00 78.19 568 TYR A O 1
ATOM 4738 N N . LYS A 1 569 ? -6.389 42.242 27.983 1.00 73.50 569 LYS A N 1
ATOM 4739 C CA . LYS A 1 569 ? -7.705 42.042 28.641 1.00 73.50 569 LYS A CA 1
ATOM 4740 C C . LYS A 1 569 ? -7.646 42.170 30.182 1.00 73.50 569 LYS A C 1
ATOM 4742 O O . LYS A 1 569 ? -8.180 41.325 30.897 1.00 73.50 569 LYS A O 1
ATOM 4747 N N . GLY A 1 570 ? -6.962 43.200 30.688 1.00 76.06 570 GLY A N 1
ATOM 4748 C CA . GLY A 1 570 ? -6.814 43.467 32.128 1.00 76.06 570 GLY A CA 1
ATOM 4749 C C . GLY A 1 570 ? -5.801 42.581 32.865 1.00 76.06 570 GLY A C 1
ATOM 4750 O O . GLY A 1 570 ? -5.605 42.762 34.063 1.00 76.06 570 GLY A O 1
ATOM 4751 N N . LYS A 1 571 ? -5.141 41.640 32.177 1.00 79.69 571 LYS A N 1
ATOM 4752 C CA . LYS A 1 571 ? -4.016 40.869 32.719 1.00 79.69 571 LYS A CA 1
ATOM 4753 C C . LYS A 1 571 ? -2.700 41.576 32.423 1.00 79.69 571 LYS A C 1
ATOM 4755 O O . LYS A 1 571 ? -2.523 42.106 31.324 1.00 79.69 571 LYS A O 1
ATOM 4760 N N . ILE A 1 572 ? -1.784 41.518 33.384 1.00 83.19 572 ILE A N 1
ATOM 4761 C CA . ILE A 1 572 ? -0.423 42.049 33.282 1.00 83.19 572 ILE A CA 1
ATOM 4762 C C . ILE A 1 572 ? 0.543 40.878 33.392 1.00 83.19 572 ILE A C 1
ATOM 4764 O O . ILE A 1 572 ? 0.430 40.059 34.304 1.00 83.19 572 ILE A O 1
ATOM 4768 N N . ASN A 1 573 ? 1.489 40.799 32.462 1.00 85.69 573 ASN A N 1
ATOM 4769 C CA . ASN A 1 573 ? 2.602 39.871 32.569 1.00 85.69 573 ASN A CA 1
ATOM 4770 C C . ASN A 1 573 ? 3.650 40.470 33.515 1.00 85.69 573 ASN A C 1
ATOM 4772 O O . ASN A 1 573 ? 4.571 41.148 33.065 1.00 85.69 573 ASN A O 1
ATOM 4776 N N . GLN A 1 574 ? 3.459 40.291 34.825 1.00 85.62 574 GLN A N 1
ATOM 4777 C CA . GLN A 1 574 ? 4.257 40.973 35.849 1.00 85.62 574 GLN A CA 1
ATOM 4778 C C . GLN A 1 574 ? 5.756 40.679 35.707 1.00 85.62 574 GLN A C 1
ATOM 4780 O O . GLN A 1 574 ? 6.570 41.596 35.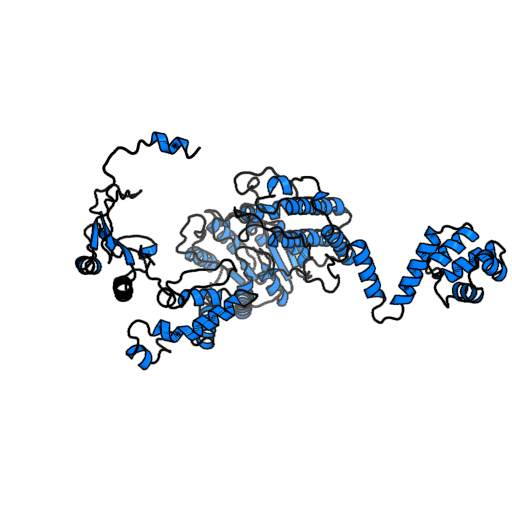769 1.00 85.62 574 GLN A O 1
ATOM 4785 N N . GLN A 1 575 ? 6.110 39.419 35.448 1.00 84.38 575 GLN A N 1
ATOM 4786 C CA . GLN A 1 575 ? 7.499 38.990 35.325 1.00 84.38 575 GLN A CA 1
ATOM 4787 C C . GLN A 1 575 ? 8.195 39.651 34.128 1.00 84.38 575 GLN A C 1
ATOM 4789 O O . GLN A 1 575 ? 9.265 40.242 34.272 1.00 84.38 575 GL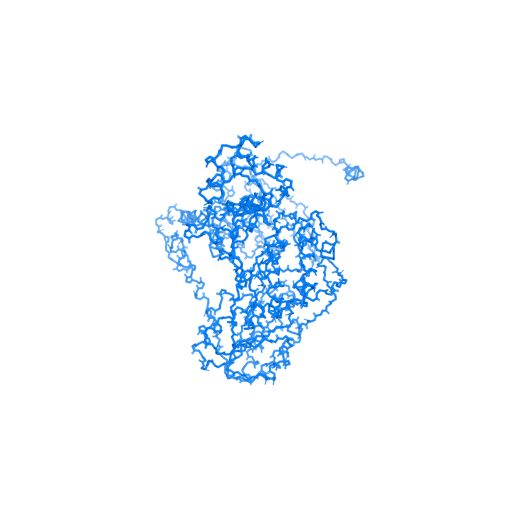N A O 1
ATOM 4794 N N . PHE A 1 576 ? 7.566 39.602 32.950 1.00 86.31 576 PHE A N 1
ATOM 4795 C CA . PHE A 1 576 ? 8.096 40.258 31.756 1.00 86.31 576 PHE A CA 1
ATOM 4796 C C . PHE A 1 576 ? 8.096 41.788 31.902 1.00 86.31 576 PHE A C 1
ATOM 4798 O O . PHE A 1 576 ? 9.004 42.468 31.427 1.00 86.31 576 PHE A O 1
ATOM 4805 N N . PHE A 1 577 ? 7.085 42.341 32.581 1.00 85.12 577 PHE A N 1
ATOM 4806 C CA . PHE A 1 577 ? 6.952 43.774 32.829 1.00 85.12 577 PHE A CA 1
ATOM 4807 C C . PHE A 1 577 ? 8.060 44.323 33.735 1.00 85.12 577 PHE A C 1
ATOM 4809 O O . PHE A 1 577 ? 8.557 45.418 33.490 1.00 85.12 577 PHE A O 1
ATOM 4816 N N . GLU A 1 578 ? 8.468 43.586 34.764 1.00 86.38 578 GLU A N 1
ATOM 4817 C CA . GLU A 1 578 ? 9.590 43.979 35.619 1.00 86.38 578 GLU A CA 1
ATOM 4818 C C . GLU A 1 578 ? 10.922 43.869 34.875 1.00 86.38 578 GLU A C 1
ATOM 4820 O O . GLU A 1 578 ? 11.712 44.814 34.897 1.00 86.38 578 GLU A O 1
ATOM 4825 N N . TRP A 1 579 ? 11.128 42.768 34.148 1.00 88.62 579 TRP A N 1
ATOM 4826 C CA . TRP A 1 579 ? 12.342 42.519 33.370 1.00 88.62 579 TRP A CA 1
ATOM 4827 C C . TRP A 1 579 ? 12.587 43.579 32.281 1.00 88.62 579 TRP A C 1
ATOM 4829 O O . TRP A 1 579 ? 13.691 44.119 32.168 1.00 88.62 579 TRP A O 1
ATOM 4839 N N . ARG A 1 580 ? 11.542 43.982 31.537 1.00 84.50 580 ARG A N 1
ATOM 4840 C CA . ARG A 1 580 ? 11.682 45.000 30.475 1.00 84.50 580 ARG A CA 1
ATOM 4841 C C . ARG A 1 580 ? 12.135 46.369 30.979 1.00 84.50 580 ARG A C 1
ATOM 4843 O O . ARG A 1 580 ? 12.605 47.163 30.178 1.00 84.50 580 ARG A O 1
ATOM 4850 N N . ARG A 1 581 ? 11.971 46.690 32.270 1.00 83.69 581 ARG A N 1
ATOM 4851 C CA . ARG A 1 581 ? 12.368 48.004 32.820 1.00 83.69 581 ARG A CA 1
ATOM 4852 C C . ARG A 1 581 ? 13.880 48.210 32.827 1.00 83.69 581 ARG A C 1
ATOM 4854 O O . ARG A 1 581 ? 14.319 49.340 33.003 1.00 83.69 581 ARG A O 1
ATOM 4861 N N . GLN A 1 582 ? 14.642 47.132 32.680 1.00 85.00 582 GLN A N 1
ATOM 4862 C CA . GLN A 1 582 ? 16.102 47.138 32.652 1.00 85.00 582 GLN A CA 1
ATOM 4863 C C . GLN A 1 582 ? 16.660 47.125 31.218 1.00 85.00 582 GLN A C 1
ATOM 4865 O O . GLN A 1 582 ? 17.869 47.102 31.044 1.00 85.00 582 GLN A O 1
ATOM 4870 N N . HIS A 1 583 ? 15.789 47.160 30.204 1.00 87.00 583 HIS A N 1
ATOM 4871 C CA . HIS A 1 583 ? 16.135 46.988 28.794 1.00 87.00 583 HIS A CA 1
ATOM 4872 C C . HIS A 1 583 ? 15.509 48.084 27.925 1.00 87.00 583 HIS A C 1
ATOM 4874 O O . HIS A 1 583 ? 14.565 48.769 28.336 1.00 87.00 583 HIS A O 1
ATOM 4880 N N . ASN A 1 584 ? 15.991 48.224 26.689 1.00 85.69 584 ASN A N 1
ATOM 4881 C CA . ASN A 1 584 ? 15.399 49.151 25.731 1.00 85.69 584 ASN A CA 1
ATOM 4882 C C . ASN A 1 584 ? 14.034 48.620 25.299 1.00 85.69 584 ASN A C 1
ATOM 4884 O O . ASN A 1 584 ? 13.918 47.496 24.817 1.00 85.69 584 ASN A O 1
ATOM 4888 N N . SER A 1 585 ? 12.986 49.416 25.500 1.00 85.62 585 SER A N 1
ATOM 4889 C CA . SER A 1 585 ? 11.607 48.982 25.308 1.00 85.62 585 SER A CA 1
ATOM 4890 C C . SER A 1 585 ? 10.854 49.916 24.374 1.00 85.62 585 SER A C 1
ATOM 4892 O O . SER A 1 585 ? 10.737 51.110 24.637 1.00 85.62 585 SER A O 1
ATOM 4894 N N . PHE A 1 586 ? 10.284 49.340 23.319 1.00 85.19 586 PHE A N 1
ATOM 4895 C CA . PHE A 1 586 ? 9.546 50.056 22.288 1.00 85.19 586 PHE A CA 1
ATOM 4896 C C . PHE A 1 586 ? 8.111 49.545 22.241 1.00 85.19 586 PHE A C 1
ATOM 4898 O O . PHE A 1 586 ? 7.872 48.354 22.035 1.00 85.19 586 PHE A O 1
ATOM 4905 N N . ASP A 1 587 ? 7.148 50.441 22.432 1.00 81.56 587 ASP A N 1
ATOM 4906 C CA . ASP A 1 587 ? 5.737 50.090 22.305 1.00 81.56 587 ASP A CA 1
ATOM 4907 C C . ASP A 1 587 ? 5.369 49.963 20.818 1.00 81.56 587 ASP A C 1
ATOM 4909 O O . ASP A 1 587 ? 5.575 50.884 20.022 1.00 81.56 587 ASP A O 1
ATOM 4913 N N . ILE A 1 588 ? 4.791 48.823 20.437 1.00 77.25 588 ILE A N 1
ATOM 4914 C CA . ILE A 1 588 ? 4.317 48.577 19.077 1.00 77.25 588 ILE A CA 1
ATOM 4915 C C . ILE A 1 588 ? 2.845 48.984 19.000 1.00 77.25 588 ILE A C 1
ATOM 4917 O O . ILE A 1 588 ? 1.985 48.448 19.701 1.00 77.25 588 ILE A O 1
ATOM 4921 N N . LYS A 1 589 ? 2.526 49.916 18.095 1.00 66.00 589 LYS A N 1
ATOM 4922 C CA . LYS A 1 589 ? 1.135 50.202 17.722 1.00 66.00 589 LYS A CA 1
ATOM 4923 C C . LYS A 1 589 ? 0.631 49.111 16.778 1.00 66.00 589 LYS A C 1
ATOM 4925 O O . LYS A 1 589 ? 0.740 49.255 15.563 1.00 66.00 589 LYS A O 1
ATOM 4930 N N . SER A 1 590 ? 0.070 48.032 17.319 1.00 57.81 590 SER A N 1
ATOM 4931 C CA . SER A 1 590 ? -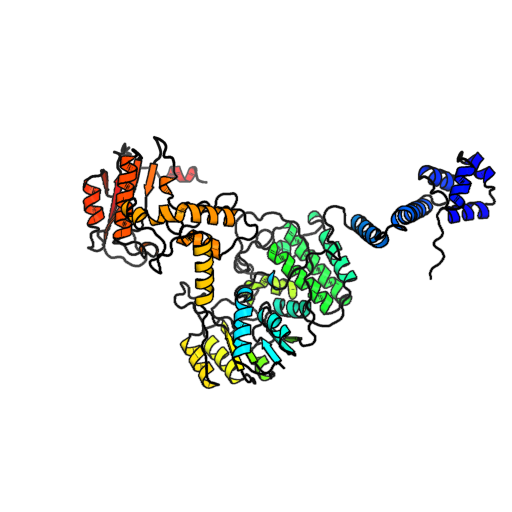0.601 47.013 16.511 1.00 57.81 590 SER A CA 1
ATOM 4932 C C . SER A 1 590 ? -2.111 47.258 16.427 1.00 57.81 590 SER A C 1
ATOM 4934 O O . SER A 1 590 ? -2.811 47.406 17.427 1.00 57.81 590 SER A O 1
ATOM 4936 N N . ASN A 1 591 ? -2.642 47.278 15.201 1.00 53.28 591 ASN A N 1
ATOM 4937 C CA . ASN A 1 591 ? -4.084 47.228 14.947 1.00 53.28 591 ASN A CA 1
ATOM 4938 C C . ASN A 1 591 ? -4.533 45.760 14.979 1.00 53.28 591 ASN A C 1
ATOM 4940 O O . ASN A 1 591 ? -4.821 45.163 13.941 1.00 53.28 591 ASN A O 1
ATOM 4944 N N . TYR A 1 592 ? -4.527 45.136 16.159 1.00 49.41 592 TYR A N 1
ATOM 4945 C CA . TYR A 1 592 ? -4.933 43.737 16.289 1.00 49.41 592 TYR A CA 1
ATOM 4946 C C . TYR A 1 592 ? -6.455 43.592 16.102 1.00 49.41 592 TYR A C 1
ATOM 4948 O O . TYR A 1 592 ? -7.238 43.879 17.009 1.00 49.41 592 TYR A O 1
ATOM 4956 N N . ILE A 1 593 ? -6.886 43.119 14.926 1.00 48.41 593 ILE A N 1
ATOM 4957 C CA . ILE A 1 593 ? -8.292 42.813 14.618 1.00 48.41 593 ILE A CA 1
ATOM 4958 C C . ILE A 1 593 ? -8.521 41.310 14.817 1.00 48.41 593 ILE A C 1
ATOM 4960 O O . ILE A 1 593 ? -8.046 40.478 14.047 1.00 48.41 593 ILE A O 1
ATOM 4964 N N . SER A 1 594 ? -9.273 40.941 15.853 1.00 45.50 594 SER A N 1
ATOM 4965 C CA . SER A 1 594 ? -9.728 39.562 16.063 1.00 45.50 594 SER A CA 1
ATOM 4966 C C . SER A 1 594 ? -10.988 39.306 15.234 1.00 45.50 594 SER A C 1
ATOM 4968 O O . SER A 1 594 ? -12.011 39.933 15.492 1.00 45.50 594 SER A O 1
ATOM 4970 N N . TYR A 1 595 ? -10.959 38.330 14.315 1.00 41.81 595 TYR A N 1
ATOM 4971 C CA . TYR A 1 595 ? -12.089 37.965 13.431 1.00 41.81 595 TYR A CA 1
ATOM 4972 C C . TYR A 1 595 ? -13.406 37.640 14.178 1.00 41.81 595 TYR A C 1
ATOM 4974 O O . TYR A 1 595 ? -14.481 37.656 13.586 1.00 41.81 595 TYR A O 1
ATOM 4982 N N . HIS A 1 596 ? -13.339 37.356 15.485 1.00 43.56 596 HIS A N 1
ATOM 4983 C CA . HIS A 1 596 ? -14.484 36.972 16.319 1.00 43.56 596 HIS A CA 1
ATOM 4984 C C . HIS A 1 596 ? -14.775 37.905 17.510 1.00 43.56 596 HIS A C 1
ATOM 4986 O O . HIS A 1 596 ? -15.605 37.553 18.345 1.00 43.56 596 HIS A O 1
ATOM 4992 N N . ASP A 1 597 ? -14.103 39.057 17.650 1.00 48.78 597 ASP A N 1
ATOM 4993 C CA . ASP A 1 597 ? -14.257 39.893 18.856 1.00 48.78 597 ASP A CA 1
ATOM 4994 C C . ASP A 1 597 ? -13.946 41.378 18.577 1.00 48.78 597 ASP A C 1
ATOM 4996 O O . ASP A 1 597 ? -12.774 41.750 18.482 1.00 48.78 597 ASP A O 1
ATOM 5000 N N . ASN A 1 598 ? -15.002 42.200 18.467 1.00 50.78 598 ASN A N 1
ATOM 5001 C CA . ASN A 1 598 ? -14.978 43.629 18.102 1.00 50.78 598 ASN A CA 1
ATOM 5002 C C . ASN A 1 598 ? -14.927 44.594 19.311 1.00 50.78 598 ASN A C 1
ATOM 5004 O O . ASN A 1 598 ? -15.203 45.784 19.161 1.00 50.78 598 ASN A O 1
ATOM 5008 N N . SER A 1 599 ? -14.623 44.125 20.526 1.00 51.75 599 SER A N 1
ATOM 5009 C CA . SER A 1 599 ? -14.478 45.022 21.686 1.00 51.75 599 SER A CA 1
ATOM 5010 C C . SER A 1 599 ? -13.192 45.867 21.596 1.00 51.75 599 SER A C 1
ATOM 5012 O O . SER A 1 599 ? -12.145 45.310 21.259 1.00 51.75 599 SER A O 1
ATOM 5014 N N . ASN A 1 600 ? -13.222 47.145 22.004 1.00 49.00 600 ASN A N 1
ATOM 5015 C CA . ASN A 1 600 ? -12.008 47.942 22.257 1.00 49.00 600 ASN A CA 1
ATOM 5016 C C . ASN A 1 600 ? -11.173 47.272 23.361 1.00 49.00 600 ASN A C 1
ATOM 5018 O O . ASN A 1 600 ? -11.622 47.171 24.502 1.00 49.00 600 ASN A O 1
ATOM 5022 N N . LYS A 1 601 ? -9.973 46.793 23.025 1.00 55.44 601 LYS A N 1
ATOM 5023 C CA . LYS A 1 601 ? -9.065 46.118 23.964 1.00 55.44 601 LYS A CA 1
ATOM 5024 C C . LYS A 1 601 ? -7.827 46.969 24.182 1.00 55.44 601 LYS A C 1
ATOM 5026 O O . LYS A 1 601 ? -7.243 47.463 23.224 1.00 55.44 601 LYS A O 1
ATOM 5031 N N . GLU A 1 602 ? -7.384 47.062 25.429 1.00 60.56 602 GLU A N 1
ATOM 5032 C CA . GLU A 1 602 ? -6.027 47.505 25.733 1.00 60.56 602 GLU A CA 1
ATOM 5033 C C . GLU A 1 602 ? -5.079 46.335 25.412 1.00 60.56 602 GLU A C 1
ATOM 5035 O O . GLU A 1 602 ? -5.022 45.337 26.136 1.00 60.56 602 GLU A O 1
ATOM 5040 N N . PHE A 1 603 ? -4.435 46.412 24.249 1.00 66.62 603 PHE A N 1
ATOM 5041 C CA . PHE A 1 603 ? -3.433 45.466 23.762 1.00 66.62 603 PHE A CA 1
ATOM 5042 C C . PHE A 1 603 ? -2.109 46.223 23.676 1.00 66.62 603 PHE A C 1
ATOM 5044 O O . PHE A 1 603 ? -1.984 47.131 22.858 1.00 66.62 603 PHE A O 1
ATOM 5051 N N . LYS A 1 604 ? -1.154 45.914 24.560 1.00 74.69 604 LYS A N 1
ATOM 5052 C CA . LYS A 1 604 ? 0.163 46.577 24.578 1.00 74.69 604 LYS A CA 1
ATOM 5053 C C . LYS A 1 604 ? 1.256 45.582 24.240 1.00 74.69 604 LYS A C 1
ATOM 5055 O O . LYS A 1 604 ? 1.829 44.938 25.128 1.00 74.69 604 LYS A O 1
ATOM 5060 N N . GLU A 1 605 ? 1.490 45.466 22.945 1.00 82.12 605 GLU A N 1
ATOM 5061 C CA . GLU A 1 605 ? 2.618 44.751 22.374 1.00 82.12 605 GLU A CA 1
ATOM 5062 C C . GLU A 1 605 ? 3.879 45.600 22.471 1.00 82.12 605 GLU A C 1
ATOM 5064 O O . GLU A 1 605 ? 3.839 46.820 22.299 1.00 82.12 605 GLU A O 1
ATOM 5069 N N . VAL A 1 606 ? 4.989 44.952 22.790 1.00 86.00 606 VAL A N 1
ATOM 5070 C CA . VAL A 1 606 ? 6.273 45.608 22.994 1.00 86.00 606 VAL A CA 1
ATOM 5071 C C . VAL A 1 606 ? 7.386 44.818 22.332 1.00 86.00 606 VAL A C 1
ATOM 5073 O O . VAL A 1 606 ? 7.366 43.587 22.327 1.00 86.00 606 VAL A O 1
ATOM 5076 N N . LEU A 1 607 ? 8.366 45.546 21.811 1.00 88.06 607 LEU A N 1
ATOM 5077 C CA . LEU A 1 607 ? 9.654 45.020 21.386 1.00 88.06 607 LEU A CA 1
ATOM 5078 C C . LEU A 1 607 ? 10.697 45.418 22.425 1.00 88.06 607 LEU A C 1
ATOM 5080 O O . LEU A 1 607 ? 10.812 46.601 22.751 1.00 88.06 607 LEU A O 1
ATOM 5084 N N . ILE A 1 608 ? 11.439 44.448 22.949 1.00 90.88 608 ILE A N 1
ATOM 5085 C CA . ILE A 1 608 ? 12.529 44.688 23.896 1.00 90.88 608 ILE A CA 1
ATOM 5086 C C . ILE A 1 608 ? 13.858 44.321 23.245 1.00 90.88 608 ILE A C 1
ATOM 5088 O O . ILE A 1 608 ? 13.959 43.245 22.659 1.00 90.88 608 ILE A O 1
ATOM 5092 N N . THR A 1 609 ? 14.867 45.181 23.365 1.00 91.62 609 THR A N 1
ATOM 5093 C CA . THR A 1 609 ? 16.223 44.955 22.844 1.00 91.62 609 THR A CA 1
ATOM 5094 C C . THR A 1 609 ? 17.280 45.208 23.920 1.00 91.62 609 THR A C 1
ATOM 5096 O O . THR A 1 609 ? 17.055 45.986 24.850 1.00 91.62 609 THR A O 1
ATOM 5099 N N . ASN A 1 610 ? 18.448 44.573 23.792 1.00 91.81 610 ASN A N 1
ATOM 5100 C CA . ASN A 1 610 ? 19.629 44.877 24.616 1.00 91.81 610 ASN A CA 1
ATOM 5101 C C . ASN A 1 610 ? 20.579 45.911 23.993 1.00 91.81 610 ASN A C 1
ATOM 5103 O O . ASN A 1 610 ? 21.504 46.384 24.641 1.00 91.81 610 ASN A O 1
ATOM 5107 N N . TYR A 1 611 ? 20.335 46.300 22.746 1.00 87.06 611 TYR A N 1
ATOM 5108 C CA . TYR A 1 611 ? 21.048 47.376 22.063 1.00 87.06 611 TYR A CA 1
ATOM 5109 C C . TYR A 1 611 ? 20.117 48.561 21.828 1.00 87.06 611 TYR A C 1
ATOM 5111 O O . TYR A 1 611 ? 18.891 48.410 21.812 1.00 87.06 611 TYR A O 1
ATOM 5119 N N . GLU A 1 612 ? 20.695 49.741 21.639 1.00 82.38 612 GLU A N 1
ATOM 5120 C CA . GLU A 1 612 ? 19.957 50.921 21.209 1.00 82.38 612 GLU A CA 1
ATOM 5121 C C . GLU A 1 612 ? 19.879 50.906 19.672 1.00 82.38 612 GLU A C 1
ATOM 5123 O O . GLU A 1 612 ? 20.918 50.885 19.008 1.00 82.38 612 GLU A O 1
ATOM 5128 N N . PRO A 1 613 ? 18.681 50.812 19.070 1.00 69.00 613 PRO A N 1
ATOM 5129 C CA . PRO A 1 613 ? 18.555 50.823 17.622 1.00 69.00 613 PRO A CA 1
ATOM 5130 C C . PRO A 1 613 ? 18.922 52.207 17.080 1.00 69.00 613 PRO A C 1
ATOM 5132 O O . PRO A 1 613 ? 18.450 53.222 17.588 1.00 69.00 613 PRO A O 1
ATOM 5135 N N . GLU A 1 614 ? 19.692 52.262 15.993 1.00 66.12 614 GLU A N 1
ATOM 5136 C CA . GLU A 1 614 ? 19.786 53.473 15.176 1.00 66.12 614 GLU A CA 1
ATOM 5137 C C . GLU A 1 614 ? 18.428 53.682 14.490 1.00 66.12 614 GLU A C 1
ATOM 5139 O O . GLU A 1 614 ? 18.126 53.100 13.447 1.00 66.12 614 GLU A O 1
ATOM 5144 N N . ILE A 1 615 ? 17.539 54.446 15.125 1.00 55.94 615 ILE A N 1
ATOM 5145 C CA . ILE A 1 615 ? 16.200 54.694 14.592 1.00 55.94 615 ILE A CA 1
ATOM 5146 C C . ILE A 1 615 ? 16.331 55.632 13.386 1.00 55.94 615 ILE A C 1
ATOM 5148 O O . ILE A 1 615 ? 16.370 56.853 13.537 1.00 55.94 615 ILE A O 1
ATOM 5152 N N . PHE A 1 616 ? 16.329 55.082 12.171 1.00 46.78 616 PHE A N 1
ATOM 5153 C CA . PHE A 1 616 ? 15.958 55.866 10.996 1.00 46.78 616 PHE A CA 1
ATOM 5154 C C . PHE A 1 616 ? 14.449 56.099 11.065 1.00 46.78 616 PHE A C 1
ATOM 5156 O O . PHE A 1 616 ? 13.659 55.216 10.739 1.00 46.78 616 PHE A O 1
ATOM 5163 N N . VAL A 1 617 ? 14.034 57.271 11.545 1.00 44.94 617 VAL A N 1
ATOM 5164 C CA . VAL A 1 617 ? 12.650 57.732 11.405 1.00 44.94 617 VAL A CA 1
ATOM 5165 C C . VAL A 1 617 ? 12.501 58.176 9.950 1.00 44.94 617 VAL A C 1
ATOM 5167 O O . VAL A 1 617 ? 13.080 59.204 9.596 1.00 44.94 617 VAL A O 1
ATOM 5170 N N . PRO A 1 618 ? 11.755 57.469 9.079 1.00 41.09 618 PRO A N 1
ATOM 5171 C CA . PRO A 1 618 ? 11.384 58.057 7.806 1.00 41.09 618 PRO A CA 1
ATOM 5172 C C . PRO A 1 618 ? 10.502 59.252 8.160 1.00 41.09 618 PRO A C 1
ATOM 5174 O O . PRO A 1 618 ? 9.427 59.087 8.748 1.00 41.09 618 PRO A O 1
ATOM 5177 N N . THR A 1 619 ? 10.961 60.468 7.868 1.00 37.09 619 THR A N 1
ATOM 5178 C CA . THR A 1 619 ? 10.066 61.623 7.856 1.00 37.09 619 THR A CA 1
ATOM 5179 C C . THR A 1 619 ? 8.889 61.261 6.963 1.00 37.09 619 THR A C 1
ATOM 5181 O O . THR A 1 619 ? 9.087 60.684 5.896 1.00 37.09 619 THR A O 1
ATOM 5184 N N . GLN A 1 620 ? 7.667 61.531 7.425 1.00 40.94 620 GLN A N 1
ATOM 5185 C CA . GLN A 1 620 ? 6.443 61.354 6.647 1.00 40.94 620 GLN A CA 1
ATOM 5186 C C . GLN A 1 620 ? 6.460 62.276 5.415 1.00 40.94 620 GLN A C 1
ATOM 5188 O O . GLN A 1 620 ? 5.737 63.263 5.357 1.00 40.94 620 GLN A O 1
ATOM 5193 N N . GLU A 1 621 ? 7.269 61.960 4.413 1.00 40.09 621 GLU A N 1
ATOM 5194 C CA . GLU A 1 621 ? 6.956 62.269 3.032 1.00 40.09 621 GLU A CA 1
ATOM 5195 C C . GLU A 1 621 ? 6.277 61.023 2.479 1.00 40.09 621 GLU A C 1
ATOM 5197 O O . GLU A 1 621 ? 6.849 59.939 2.389 1.00 40.09 621 GLU A O 1
ATOM 5202 N N . THR A 1 622 ? 4.979 61.183 2.244 1.00 38.91 622 THR A N 1
ATOM 5203 C CA . THR A 1 622 ? 4.067 60.279 1.548 1.00 38.91 622 THR A CA 1
ATOM 5204 C C . THR A 1 622 ? 4.775 59.299 0.612 1.00 38.91 622 THR A C 1
ATOM 5206 O O . THR A 1 622 ? 5.162 59.667 -0.495 1.00 38.91 622 THR A O 1
ATOM 5209 N N . ILE A 1 623 ? 4.854 58.026 1.014 1.00 44.22 623 ILE A N 1
ATOM 5210 C CA . ILE A 1 623 ? 5.036 56.928 0.064 1.00 44.22 623 ILE A CA 1
ATOM 5211 C C . ILE A 1 623 ? 3.814 56.964 -0.855 1.00 44.22 623 ILE A C 1
ATOM 5213 O O . ILE A 1 623 ? 2.694 56.643 -0.450 1.00 44.22 623 ILE A O 1
ATOM 5217 N N . ASN A 1 624 ? 4.019 57.426 -2.084 1.00 43.53 624 ASN A N 1
ATOM 5218 C CA . ASN A 1 624 ? 3.002 57.430 -3.116 1.00 43.53 624 ASN A CA 1
ATOM 5219 C C . ASN A 1 624 ? 2.850 55.988 -3.625 1.00 43.53 624 ASN A C 1
ATOM 5221 O O . ASN A 1 624 ? 3.635 55.516 -4.444 1.00 43.53 624 ASN A O 1
ATOM 5225 N N . PHE A 1 625 ? 1.856 55.265 -3.101 1.00 47.09 625 PHE A N 1
ATOM 5226 C CA . PHE A 1 625 ? 1.605 53.843 -3.391 1.00 47.09 625 PHE A CA 1
ATOM 5227 C C . PHE A 1 625 ? 1.415 53.519 -4.885 1.00 47.09 625 PHE A C 1
ATOM 5229 O O . PHE A 1 625 ? 1.491 52.356 -5.273 1.00 47.09 625 PHE A O 1
ATOM 5236 N N . THR A 1 626 ? 1.227 54.532 -5.730 1.00 46.53 626 THR A N 1
ATOM 5237 C CA . THR A 1 626 ? 1.108 54.393 -7.184 1.00 46.53 626 THR A CA 1
ATOM 5238 C C . THR A 1 626 ? 2.421 53.993 -7.876 1.00 46.53 626 THR A C 1
ATOM 5240 O O . THR A 1 626 ? 2.381 53.349 -8.920 1.00 46.53 626 THR A O 1
ATOM 5243 N N . GLU A 1 627 ? 3.594 54.302 -7.311 1.00 44.72 627 GLU A N 1
ATOM 5244 C CA . GLU A 1 627 ? 4.881 53.929 -7.931 1.00 44.72 627 GLU A CA 1
ATOM 5245 C C . GLU A 1 627 ? 5.246 52.450 -7.707 1.00 44.72 627 GLU A C 1
ATOM 5247 O O . GLU A 1 627 ? 5.848 51.819 -8.577 1.00 44.72 627 GLU A O 1
ATOM 5252 N N . LEU A 1 628 ? 4.798 51.856 -6.595 1.00 40.81 628 LEU A N 1
ATOM 5253 C CA . LEU A 1 628 ? 5.073 50.456 -6.239 1.00 40.81 628 LEU A CA 1
ATOM 5254 C C . LEU A 1 628 ? 4.314 49.439 -7.110 1.00 40.81 628 LEU A C 1
ATOM 5256 O O . LEU A 1 628 ? 4.808 48.331 -7.318 1.00 40.81 628 LEU A O 1
ATOM 5260 N N . GLU A 1 629 ? 3.160 49.806 -7.679 1.00 42.00 629 GLU A N 1
ATOM 5261 C CA . GLU A 1 629 ? 2.429 48.933 -8.615 1.00 42.00 629 GLU A CA 1
ATOM 5262 C C . GLU A 1 629 ? 3.130 48.778 -9.975 1.00 42.00 629 GLU A C 1
ATOM 5264 O O . GLU A 1 629 ? 2.897 47.790 -10.672 1.00 42.00 629 GLU A O 1
ATOM 5269 N N . THR A 1 630 ? 4.027 49.697 -10.344 1.00 42.94 630 THR A N 1
ATOM 5270 C CA . THR A 1 630 ? 4.736 49.655 -11.639 1.00 42.94 630 THR A CA 1
ATOM 5271 C C . THR A 1 630 ? 5.952 48.722 -11.615 1.00 42.94 630 THR A C 1
ATOM 5273 O O . THR A 1 630 ? 6.429 48.311 -12.665 1.00 42.94 630 THR A O 1
ATOM 5276 N N . VAL A 1 631 ? 6.447 48.365 -10.425 1.00 42.84 631 VAL A N 1
ATOM 5277 C CA . VAL A 1 631 ? 7.610 47.473 -10.239 1.00 42.84 631 VAL A CA 1
ATOM 5278 C C . VAL A 1 631 ? 7.187 46.011 -10.017 1.00 42.84 631 VAL A C 1
ATOM 5280 O O . VAL A 1 631 ? 8.002 45.102 -10.146 1.00 42.84 631 VAL A O 1
ATOM 5283 N N . LEU A 1 632 ? 5.910 45.766 -9.701 1.00 38.38 632 LEU A N 1
ATOM 5284 C CA . LEU A 1 632 ? 5.363 44.432 -9.405 1.00 38.38 632 LEU A CA 1
ATOM 5285 C C . LEU A 1 632 ? 4.383 43.895 -10.469 1.00 38.38 632 LEU A C 1
ATOM 5287 O O . LEU A 1 632 ? 3.715 42.887 -10.231 1.00 38.38 632 LEU A O 1
ATOM 5291 N N . ARG A 1 633 ? 4.323 44.524 -11.646 1.00 35.66 633 ARG A N 1
ATOM 5292 C CA . ARG A 1 633 ? 3.811 43.922 -12.889 1.00 35.66 633 ARG A CA 1
ATOM 5293 C C . ARG A 1 633 ? 4.973 43.639 -13.823 1.00 35.66 633 ARG A C 1
ATOM 5295 O O . ARG A 1 633 ? 4.896 42.599 -14.513 1.00 35.66 633 ARG A O 1
#

Foldseek 3Di:
DPPDLQALLCVLVCLCVVVVHDLVNLCVQLVPHSVRNVCSNVVVDQDDLSSLVSSCVVSVHDSVVSVVRSVVSVLCVVQVPDPCSVVVVVVVVLCVVQNDPFDQDLVPHPADELPLAFDPPDCLVCLVVLVVCCVVVFDDAAEEEALDCGSVNNVVVSLVRHQAYEDEHQFVLNLLLCLQAAAPDDFDSVVLVVLLSVLLRDDLVVFDDDLQLVQPDPFQAPNSVSSSLRVSLVVLVVCVVVGDSNSSSQSLNLSSSQVSVRTQDPNWLPGGDNDGRDDDGRNRHTHDHNYRPNYHGDNDQSLVVQLVDADAEYEAEDDFFLDFRCQRHVVSSCSSVVPSAQFDDNSRHHPDDPGDCCNDLCVLVSLLSNLVNHNHNYYHYDDDQPPPDPDNGPHTSADPVSNCVSNVVRDDDDDDDCPPVLVVVLVVLCVVLQADDPVVPDRQDVVLCVVPVPCSNLVRNQRSLVVLQVCQQPDPDRDPSSLQVNLVQFDPSDADADPSRRGDTGNDRVVPDPDDLAAEAEEEAQEAPDDDPRCPPPHPVNVVVVLVVLVVCVVVNHKYKYKYWQDWPRDGPVVVVVSLVVFDKDWDPDPDDDPPDDDDIDTTMMMTIRDDDPDPDPDPPDPPVVVVVVVVD

Sequence (633 aa):
MLDTLISIGDTLKEIRETKGFHLQEVAEKTTINYTSLSRIETGKRLPTKPQVQILASFYKYSEQELIKQLISDKIIYEVQNEDFGLEGFILAEQKIKYGNSLFNDYENLDKFELHSRRYIGNKAKLTDWIMEIIRQETKGNETFIDVFSGTSIVAKEAMKTYKNVVLNDILISNNIAYQAFYDSENWNSKKIIDIVNEYNVLNPKDIKENYFSKNFGGKFYEHDISKLIGHIRQDIENRKNELNSKEYAILLTSLIYTIDRLANTVGHFDAYIKKPITKRPLNFRLIKTEDFAGAKIYKEDANKLVRKLKGDIAYIDPPYNSRQYSRFYHIYENLVQWKKPELFGVALKPEPENMSEYCTSRAKYAFKDLVENLNVKYLAVSYNNTYKSKSKSSANKIKYEEILEILNSVGETQQSQNPKAFFDSVFEVIQEYNLSHSYIKDIVPQELKDEWIKTYYAKFNKKGFDKLKADYNSSTEKSVLQLYLLLIFGFNRMLRFNSKGEYNLPVDFFKEIEFQEDDFVYLDPPYLITFSEYNKLWNEETEKRLLDFLEWLDAQNVKFAVSNVSHYKGKINQQFFEWRRQHNSFDIKSNYISYHDNSNKEFKEVLITNYEPEIFVPTQETINFTELETVLR

Radius of gyration: 36.37 Å; chains: 1; bounding box: 71×96×98 Å

Secondary structure (DSSP, 8-state):
-------HHHHHHHHHHHTT--HHHHHHHH---HHHHHHHHTTSSPPPHHHHHHHHHHHT--HHHHHHHHHHHHHHHHHTTSTTHHHHHHHHHHHHHH-TT----TTT--PBPGGGS--TT--GGGHHHHHHHHHHH----SEEEETT-TT-HHHHHHHTT-SEEEEE-S-HHHHHHHHHHH------HHHHHHHHHHHHT--GGGSPP-HHHHHHBTTTB-HHHHHHHHHHHHHHHHGGGTS-HHHHHHHHHHHHHHHHHH-SSSSSTT----SPPPP-------B-----TTEEEE-S-HHHHHTT-EEEEEEE----SS--HHHHTHHHHHHHH------BTTTTB-S--S--GGGSTTHHHHHHHHHHH-EEEEEEE-----TT-SSTTTS-SS-HHHHHHHHHTTSPPP----HHHHHHHHHHHHHHTT--BGGGTBS--HHHHHH-TTTHHHHHHHHHHHHHHHHHHH-SS--HHHHHHHHHHSGGG---B-TT--B---SSGGGG----TT-EEEE-PPPTTS--GGGGG--HHHHHHHHHHHHHHHHTT-EEEEEEEEEETTEE-HHHHHHGGGSEEEEE-----BTTB-S---EEEEEEESS-------------HHHHTTT--

Organism: NCBI:txid2493646

pLDDT: mean 85.4, std 14.4, range [30.98, 98.69]